Protein AF-A0A1F9BYI1-F1 (afdb_monomer)

Sequence (511 aa):
MEYEVFIAYAHEDIKAAQSVVAYLAAAGLHCWWDDRLVPGTPEWEAEIERAIRHTGVFIALISPHSVMSRHVKTEMTLAGNAGKAIIPVFLSEHVDLPNGWGYRLALHQHLYALPSLEAVMPKLAAAVDQVLDSHRHAAAYRDEKEVRQRANFSWQTRFAEDTAGLYVGESEGGFTSIEDGAYVMASKSHAYLGSMIHALPSLTEFILEARLTKLSGPNDQWFGFEFGDPWPQNYYQFFINGQRTVRIAKHWNREWVELARHEGVRQLNPGDALNLWKIVRKGSSFHLFINGLHAQSVTDGDIKVGTIGVALGPDLRVAYSELLLNGISLEATYKKALDHWENLEIKEARQILKYVLEIEPSNQGAANLLLETRADYREGILIVIGYEMMAQVNDGIPAARLREEIDKRGQPHELRWAAIVTDIGLLGDQRFLRCPVIAVGGPFGNKVTALFGDQLSRDPASTEEIVIQHDIGKGNRRVALWGTRAIETAKAVELFISSGLLDRFLEVVWK

Radius of gyration: 34.5 Å; Cα contacts (8 Å, |Δi|>4): 1086; chains: 1; bounding box: 87×51×93 Å

Secondary structure (DSSP, 8-state):
---SEEEE--GGGHHHHHHHHHHHHHTT--EE--SS--TT-HHHHHHHHHHHHH-SEEEEEE-TTTTT-HHHHHHHHHHHHTT-EEEEEESSS---PPTTHHHHHTTS--EE--S-HHHHHHHHHHHHHHHHHHHHTHHHHHHHHHHHHH-SEEEEE-SSS--TT---EE-SSEEEEEETTEEEEEEPTT--EEEE-TTSPPEEEEEEEEEEEEEES-SSSEEEEEEES-TTS-EEEEEEETTTEEEEEEEETTEEEEEEEE-S-TTS--TT--EEEEEEEETTEEEEEETTEEEEEEE--S--SBEEEEEE-TT-EEEEEEEEEEEEEHHHHHHHHHHHHHTT-HHHHHHHHHHHHHH-TT-HHHHHHHH-----TTT-EEEEE-SSHHHHHHHHHHHHHHHHHHHHHHTT-TT--EEEEEHHHHHTSGGGGGS-EEEES-TTT-HHHHHHGGGSPBPTT--SSEEEEE-GGGT--EEEEEESSHHHHHHHHHHHHHTSHHHHHHHHH--

Nearest PDB structures (foldseek):
  2eak-assembly3_C  TM=7.419E-01  e=2.157E-05  Homo sapiens
  3wv6-assembly2_B  TM=6.909E-01  e=1.919E-05  Homo sapiens
  2d6k-assembly1_B  TM=7.245E-01  e=3.647E-05  Mus musculus
  2d6o-assembly1_X  TM=6.494E-01  e=1.275E-05  Mus musculus
  2d6l-assembly1_X  TM=6.803E-01  e=3.061E-05  Mus musculus

Structure (mmCIF, N/CA/C/O backbone):
data_AF-A0A1F9BYI1-F1
#
_entry.id   AF-A0A1F9BYI1-F1
#
loop_
_atom_site.group_PDB
_atom_site.id
_atom_site.type_symbol
_atom_site.label_atom_id
_atom_site.label_alt_id
_atom_site.label_comp_id
_atom_site.label_asym_id
_atom_site.label_entity_id
_atom_site.label_seq_id
_atom_site.pdbx_PDB_ins_code
_atom_site.Cartn_x
_atom_site.Cartn_y
_atom_site.Cartn_z
_atom_site.occupancy
_atom_site.B_iso_or_equiv
_atom_site.auth_seq_id
_atom_site.auth_comp_id
_atom_site.auth_asym_id
_atom_site.auth_atom_id
_atom_site.pdbx_PDB_model_num
ATOM 1 N N . MET A 1 1 ? 9.456 -22.495 -25.738 1.00 55.03 1 MET A N 1
ATOM 2 C CA . MET A 1 1 ? 8.566 -21.994 -26.806 1.00 55.03 1 MET A CA 1
ATOM 3 C C . MET A 1 1 ? 9.425 -21.848 -28.046 1.00 55.03 1 MET A C 1
ATOM 5 O O . MET A 1 1 ? 10.557 -21.413 -27.896 1.00 55.03 1 MET A O 1
ATOM 9 N N . GLU A 1 2 ? 8.950 -22.281 -29.212 1.00 71.50 2 GLU A N 1
ATOM 10 C CA . GLU A 1 2 ? 9.687 -22.139 -30.483 1.00 71.50 2 GLU A CA 1
ATOM 11 C C . GLU A 1 2 ? 9.647 -20.687 -30.994 1.00 71.50 2 GLU A C 1
ATOM 13 O O . GLU A 1 2 ? 10.603 -20.207 -31.591 1.00 71.50 2 GLU A O 1
ATOM 18 N N . TYR A 1 3 ? 8.572 -19.968 -30.657 1.00 84.56 3 TYR A N 1
ATOM 19 C CA . TYR A 1 3 ? 8.355 -18.566 -30.991 1.00 84.56 3 TYR A CA 1
ATOM 20 C C . TYR A 1 3 ? 7.801 -17.809 -29.781 1.00 84.56 3 TYR A C 1
ATOM 22 O O . TYR A 1 3 ? 6.988 -18.340 -29.023 1.00 84.56 3 TYR A O 1
ATOM 30 N N . GLU A 1 4 ? 8.230 -16.565 -29.604 1.00 91.38 4 GLU A N 1
ATOM 31 C CA . GLU A 1 4 ? 7.791 -15.668 -28.530 1.00 91.38 4 GLU A CA 1
ATOM 32 C C . GLU A 1 4 ? 6.679 -14.723 -29.002 1.00 91.38 4 GLU A C 1
ATOM 34 O O . GLU A 1 4 ? 5.797 -14.362 -28.217 1.00 91.38 4 GLU A O 1
ATOM 39 N N . VAL A 1 5 ? 6.685 -14.369 -30.288 1.00 95.12 5 VAL A N 1
ATOM 40 C CA . VAL A 1 5 ? 5.804 -13.358 -30.884 1.00 95.12 5 VAL A CA 1
ATOM 41 C C . VAL A 1 5 ? 5.060 -13.952 -32.072 1.00 95.12 5 VAL A C 1
ATOM 43 O O . VAL A 1 5 ? 5.676 -14.586 -32.918 1.00 95.12 5 VAL A O 1
ATOM 46 N N . PHE A 1 6 ? 3.752 -13.733 -32.162 1.00 95.56 6 PHE A N 1
ATOM 47 C CA . PHE A 1 6 ? 2.949 -14.001 -33.358 1.00 95.56 6 PHE A CA 1
ATOM 48 C C . PHE A 1 6 ? 2.654 -12.679 -34.068 1.00 95.56 6 PHE A C 1
ATOM 50 O O . PHE A 1 6 ? 2.238 -11.731 -33.402 1.00 95.56 6 PHE A O 1
ATOM 57 N N . ILE A 1 7 ? 2.832 -12.604 -35.389 1.00 95.75 7 ILE A N 1
ATOM 58 C CA . ILE A 1 7 ? 2.526 -11.399 -36.176 1.00 95.75 7 ILE A CA 1
ATOM 59 C C . ILE A 1 7 ? 1.379 -11.693 -37.143 1.00 95.75 7 ILE A C 1
ATOM 61 O O . ILE A 1 7 ? 1.549 -12.422 -38.117 1.00 95.75 7 ILE A O 1
ATOM 65 N N . ALA A 1 8 ? 0.225 -11.080 -36.881 1.00 95.19 8 ALA A N 1
ATOM 66 C CA . ALA A 1 8 ? -0.946 -11.102 -37.748 1.00 95.19 8 ALA A CA 1
ATOM 67 C C . ALA A 1 8 ? -0.948 -9.884 -38.679 1.00 95.19 8 ALA A C 1
ATOM 69 O O . ALA A 1 8 ? -0.837 -8.739 -38.225 1.00 95.19 8 ALA A O 1
ATOM 70 N N . TYR A 1 9 ? -1.091 -10.124 -39.981 1.00 94.81 9 TYR A N 1
ATOM 71 C CA . TYR A 1 9 ? -1.038 -9.099 -41.024 1.00 94.81 9 TYR A CA 1
ATOM 72 C C . TYR A 1 9 ? -1.889 -9.510 -42.239 1.00 94.81 9 TYR A C 1
ATOM 74 O O . TYR A 1 9 ? -2.179 -10.691 -42.424 1.00 94.81 9 TYR A O 1
ATOM 82 N N . ALA A 1 10 ? -2.331 -8.551 -43.061 1.00 93.44 10 ALA A N 1
ATOM 83 C CA . ALA A 1 10 ? -2.902 -8.880 -44.372 1.00 93.44 10 ALA A CA 1
ATOM 84 C C . ALA A 1 10 ? -1.788 -9.134 -45.389 1.00 93.44 10 ALA A C 1
ATOM 86 O O . ALA A 1 10 ? -0.720 -8.541 -45.289 1.00 93.44 10 ALA A O 1
ATOM 87 N N . HIS A 1 11 ? -2.037 -9.971 -46.397 1.00 89.88 11 HIS A N 1
ATOM 88 C CA . HIS A 1 11 ? -1.028 -10.321 -47.403 1.00 89.88 11 HIS A CA 1
ATOM 89 C C . HIS A 1 11 ? -0.447 -9.082 -48.113 1.00 89.88 11 HIS A C 1
ATOM 91 O O . HIS A 1 11 ? 0.749 -9.017 -48.393 1.00 89.88 11 HIS A O 1
ATOM 97 N N . GLU A 1 12 ? -1.275 -8.063 -48.332 1.00 93.56 12 GLU A N 1
ATOM 98 C CA . GLU A 1 12 ? -0.899 -6.766 -48.898 1.00 93.56 12 GLU A CA 1
ATOM 99 C C . GLU A 1 12 ? 0.128 -6.005 -48.036 1.00 93.56 12 GLU A C 1
ATOM 101 O O . GLU A 1 12 ? 0.927 -5.232 -48.567 1.00 93.56 12 GLU A O 1
ATOM 106 N N . ASP A 1 13 ? 0.176 -6.277 -46.728 1.00 94.12 13 ASP A N 1
ATOM 107 C CA . ASP A 1 13 ? 1.073 -5.647 -45.754 1.00 94.12 13 ASP A CA 1
ATOM 108 C C . ASP A 1 13 ? 2.364 -6.455 -45.506 1.00 94.12 13 ASP A C 1
ATOM 110 O O . ASP A 1 13 ? 3.110 -6.167 -44.565 1.00 94.12 13 ASP A O 1
ATOM 114 N N . ILE A 1 14 ? 2.674 -7.459 -46.340 1.00 92.88 14 ILE A N 1
ATOM 115 C CA . ILE A 1 14 ? 3.811 -8.378 -46.128 1.00 92.88 14 ILE A CA 1
ATOM 116 C C . ILE A 1 14 ? 5.154 -7.666 -45.935 1.00 92.88 14 ILE A C 1
ATOM 118 O O . ILE A 1 14 ? 5.972 -8.102 -45.130 1.00 92.88 14 ILE A O 1
ATOM 122 N N . LYS A 1 15 ? 5.379 -6.534 -46.613 1.00 93.88 15 LYS A N 1
ATOM 123 C CA . LYS A 1 15 ? 6.609 -5.743 -46.449 1.00 93.88 15 LYS A CA 1
ATOM 124 C C . LYS A 1 15 ? 6.721 -5.143 -45.047 1.00 93.88 15 LYS A C 1
ATOM 126 O O . LYS A 1 15 ? 7.805 -5.134 -44.477 1.00 93.88 15 LYS A O 1
ATOM 131 N N . ALA A 1 16 ? 5.611 -4.665 -44.484 1.00 94.62 16 ALA A N 1
ATOM 132 C CA . ALA A 1 16 ? 5.587 -4.144 -43.121 1.00 94.62 16 ALA A CA 1
ATOM 133 C C . ALA A 1 16 ? 5.839 -5.272 -42.109 1.00 94.62 16 ALA A C 1
ATOM 135 O O . ALA A 1 16 ? 6.664 -5.113 -41.210 1.00 94.62 16 ALA A O 1
ATOM 136 N N . ALA A 1 17 ? 5.200 -6.431 -42.302 1.00 95.19 17 ALA A N 1
ATOM 137 C CA . ALA A 1 17 ? 5.426 -7.613 -41.471 1.00 95.19 17 ALA A CA 1
ATOM 138 C C . ALA A 1 17 ? 6.890 -8.080 -41.515 1.00 95.19 17 ALA A C 1
ATOM 140 O O . ALA A 1 17 ? 7.498 -8.268 -40.463 1.00 95.19 17 ALA A O 1
ATOM 141 N N . GLN A 1 18 ? 7.487 -8.165 -42.709 1.00 94.88 18 GLN A N 1
ATOM 142 C CA . GLN A 1 18 ? 8.907 -8.479 -42.906 1.00 94.88 18 GLN A CA 1
ATOM 143 C C . GLN A 1 18 ? 9.824 -7.535 -42.129 1.00 94.88 18 GLN A C 1
ATOM 145 O O . GLN A 1 18 ? 10.735 -7.991 -41.437 1.00 94.88 18 GLN A O 1
ATOM 150 N N . SER A 1 19 ? 9.571 -6.227 -42.210 1.00 95.44 19 SER A N 1
ATOM 151 C CA . SER A 1 19 ? 10.354 -5.222 -41.493 1.00 95.44 19 SER A CA 1
ATOM 152 C C . SER A 1 19 ? 10.242 -5.377 -39.971 1.00 95.44 19 SER A C 1
ATOM 154 O O . SER A 1 19 ? 11.253 -5.287 -39.275 1.00 95.44 19 SER A O 1
ATOM 156 N N . VAL A 1 20 ? 9.044 -5.660 -39.444 1.00 96.19 20 VAL A N 1
ATOM 157 C CA . VAL A 1 20 ? 8.840 -5.918 -38.005 1.00 96.19 20 VAL A CA 1
ATOM 158 C C . VAL A 1 20 ?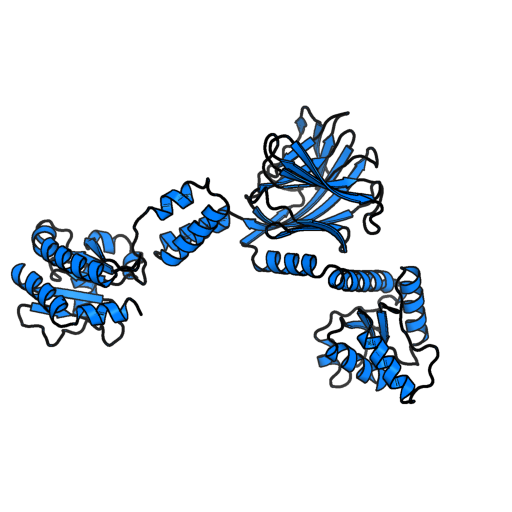 9.567 -7.188 -37.565 1.00 96.19 20 VAL A C 1
ATOM 160 O O . VAL A 1 20 ? 10.295 -7.151 -36.574 1.00 96.19 20 VAL A O 1
ATOM 163 N N . VAL A 1 21 ? 9.424 -8.289 -38.309 1.00 95.19 21 VAL A N 1
ATOM 164 C CA . VAL A 1 21 ? 10.111 -9.561 -38.024 1.00 95.19 21 VAL A CA 1
ATOM 165 C C . VAL A 1 21 ? 11.620 -9.362 -37.992 1.00 95.19 21 VAL A C 1
ATOM 167 O O . VAL A 1 21 ? 12.270 -9.786 -37.041 1.00 95.19 21 VAL A O 1
ATOM 170 N N . ALA A 1 22 ? 12.179 -8.702 -39.010 1.00 95.19 22 ALA A N 1
ATOM 171 C CA . ALA A 1 22 ? 13.614 -8.466 -39.106 1.00 95.19 22 ALA A CA 1
ATOM 172 C C . ALA A 1 22 ? 14.134 -7.649 -37.915 1.00 95.19 22 ALA A C 1
ATOM 174 O O . ALA A 1 22 ? 15.174 -7.985 -37.348 1.00 95.19 22 ALA A O 1
ATOM 175 N N . TYR A 1 23 ? 13.395 -6.614 -37.503 1.00 96.38 23 TYR A N 1
ATOM 176 C CA . TYR A 1 23 ? 13.767 -5.788 -36.358 1.00 96.38 23 TYR A CA 1
ATOM 177 C C . TYR A 1 23 ? 13.714 -6.564 -35.036 1.00 96.38 23 TYR A C 1
ATOM 179 O O . TYR A 1 23 ? 14.676 -6.544 -34.270 1.00 96.38 23 TYR A O 1
ATOM 187 N N . LEU A 1 24 ? 12.616 -7.279 -34.771 1.00 94.75 24 LEU A N 1
ATOM 188 C CA . LEU A 1 24 ? 12.458 -8.061 -33.542 1.00 94.75 24 LEU A CA 1
ATOM 189 C C . LEU A 1 24 ? 13.472 -9.216 -33.475 1.00 94.75 24 LEU A C 1
ATOM 191 O O . LEU A 1 24 ? 14.070 -9.442 -32.426 1.00 94.75 24 LEU A O 1
ATOM 195 N N . ALA A 1 25 ? 13.754 -9.882 -34.598 1.00 93.12 25 ALA A N 1
ATOM 196 C CA . ALA A 1 25 ? 14.796 -10.905 -34.673 1.00 93.12 25 ALA A CA 1
ATOM 197 C C . ALA A 1 25 ? 16.195 -10.330 -34.395 1.00 93.12 25 ALA A C 1
ATOM 199 O O . ALA A 1 25 ? 16.982 -10.954 -33.684 1.00 93.12 25 ALA A O 1
ATOM 200 N N . ALA A 1 26 ? 16.497 -9.123 -34.890 1.00 93.25 26 ALA A N 1
ATOM 201 C CA . ALA A 1 26 ? 17.743 -8.422 -34.571 1.00 93.25 26 ALA A CA 1
ATOM 202 C C . ALA A 1 26 ? 17.841 -8.029 -33.083 1.00 9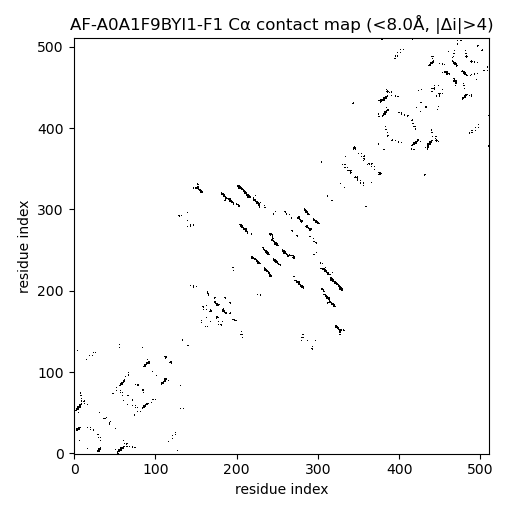3.25 26 ALA A C 1
ATOM 204 O O . ALA A 1 26 ? 18.945 -7.959 -32.544 1.00 93.25 26 ALA A O 1
ATOM 205 N N . ALA A 1 27 ? 16.703 -7.834 -32.409 1.00 89.25 27 ALA A N 1
ATOM 206 C CA . ALA A 1 27 ? 16.617 -7.661 -30.958 1.00 89.25 27 ALA A CA 1
ATOM 207 C C . ALA A 1 27 ? 16.684 -8.992 -30.172 1.00 89.25 27 ALA A C 1
ATOM 209 O O . ALA A 1 27 ? 16.702 -8.980 -28.944 1.00 89.25 27 ALA A O 1
ATOM 210 N N . GLY A 1 28 ? 16.769 -10.138 -30.860 1.00 90.50 28 GLY A N 1
ATOM 211 C CA . GLY A 1 28 ? 16.870 -11.468 -30.255 1.00 90.50 28 GLY A CA 1
ATOM 212 C C . GLY A 1 28 ? 15.531 -12.152 -29.964 1.00 90.50 28 GLY A C 1
ATOM 213 O O . GLY A 1 28 ? 15.527 -13.153 -29.253 1.00 90.50 28 GLY A O 1
ATOM 214 N N . LEU A 1 29 ? 14.420 -11.637 -30.502 1.00 91.31 29 LEU A N 1
ATOM 215 C CA . LEU A 1 29 ? 13.076 -12.190 -30.319 1.00 91.31 29 LEU A CA 1
ATOM 216 C C . LEU A 1 29 ? 12.693 -13.136 -31.460 1.00 91.31 29 LEU A C 1
ATOM 218 O O . LEU A 1 29 ? 12.825 -12.809 -32.643 1.00 91.31 29 LEU A O 1
ATOM 222 N N . HIS A 1 30 ? 12.133 -14.292 -31.113 1.00 91.44 30 HIS A N 1
ATOM 223 C CA . HIS A 1 30 ? 11.699 -15.279 -32.104 1.00 91.44 30 HIS A CA 1
ATOM 224 C C . HIS A 1 30 ? 10.257 -15.018 -32.561 1.00 91.44 30 HIS A C 1
ATOM 226 O O . HIS A 1 30 ? 9.308 -15.182 -31.790 1.00 91.44 30 HIS A O 1
ATOM 232 N N . CYS A 1 31 ? 10.080 -14.637 -33.829 1.00 92.56 31 CYS A N 1
ATOM 233 C CA . CYS A 1 31 ? 8.775 -14.294 -34.400 1.00 92.56 31 CYS A CA 1
ATOM 234 C C . CYS A 1 31 ? 8.213 -15.417 -35.278 1.00 92.56 31 CYS A C 1
ATOM 236 O O . CYS A 1 31 ? 8.891 -15.905 -36.181 1.00 92.56 31 CYS A O 1
ATOM 238 N N . TRP A 1 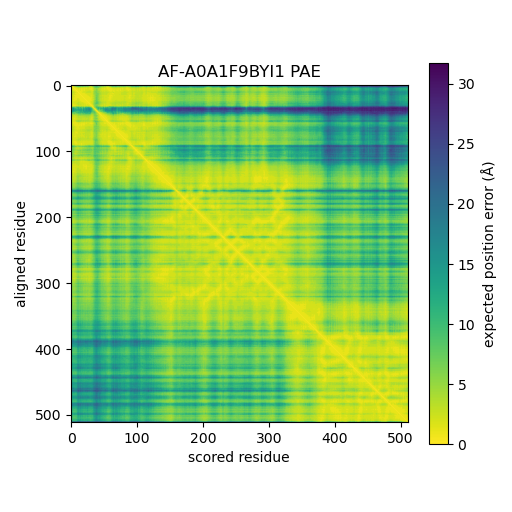32 ? 6.956 -15.776 -35.038 1.00 91.38 32 TRP A N 1
ATOM 239 C CA . TRP A 1 32 ? 6.131 -16.571 -35.934 1.00 91.38 32 TRP A CA 1
ATOM 240 C C . TRP A 1 32 ? 5.358 -15.636 -36.866 1.00 91.38 32 TRP A C 1
ATOM 242 O O . TRP A 1 32 ? 4.707 -14.689 -36.414 1.00 91.38 32 TRP A O 1
ATOM 252 N N . TRP A 1 33 ? 5.427 -15.917 -38.162 1.00 87.31 33 TRP A N 1
ATOM 253 C CA . TRP A 1 33 ? 4.674 -15.242 -39.214 1.00 87.31 33 TRP A CA 1
ATOM 254 C C . TRP A 1 33 ? 4.568 -16.188 -40.416 1.00 87.31 33 TRP A C 1
ATOM 256 O O . TRP A 1 33 ? 5.461 -17.007 -40.641 1.00 87.31 33 TRP A O 1
ATOM 266 N N . ASP A 1 34 ? 3.471 -16.106 -41.164 1.00 73.94 34 ASP A N 1
ATOM 267 C CA . ASP A 1 34 ? 3.210 -17.023 -42.275 1.00 73.94 34 ASP A CA 1
ATOM 268 C C . ASP A 1 34 ? 3.959 -16.584 -43.546 1.00 73.94 34 ASP A C 1
ATOM 270 O O . ASP A 1 34 ? 3.434 -15.807 -44.344 1.00 73.94 34 ASP A O 1
ATOM 274 N N . ASP A 1 35 ? 5.216 -17.021 -43.701 1.00 64.06 35 ASP A N 1
ATOM 275 C CA . ASP A 1 35 ? 6.037 -16.780 -44.903 1.00 64.06 35 ASP A CA 1
ATOM 276 C C . ASP A 1 35 ? 6.044 -17.963 -45.892 1.00 64.06 35 ASP A C 1
ATOM 278 O O . ASP A 1 35 ? 6.596 -17.838 -46.989 1.00 64.06 35 ASP A O 1
ATOM 282 N N . ARG A 1 36 ? 5.467 -19.117 -45.519 1.00 54.06 36 ARG A N 1
ATOM 283 C CA . ARG A 1 36 ? 5.738 -20.410 -46.183 1.00 54.06 36 ARG A CA 1
ATOM 284 C C . ARG A 1 36 ? 4.565 -21.379 -46.299 1.00 54.06 36 ARG A C 1
ATOM 286 O O . ARG A 1 36 ? 4.760 -22.432 -46.911 1.00 54.06 36 ARG A O 1
ATOM 293 N N . LEU A 1 37 ? 3.384 -21.096 -45.750 1.00 58.84 37 LEU A N 1
ATOM 294 C CA . LEU A 1 37 ? 2.276 -22.049 -45.813 1.00 58.84 37 LEU A CA 1
ATOM 295 C C . LEU A 1 37 ? 1.282 -21.712 -46.934 1.00 58.84 37 LEU A C 1
ATOM 297 O O . LEU A 1 37 ? 1.125 -20.564 -47.339 1.00 58.84 37 LEU A O 1
ATOM 301 N N . VAL A 1 38 ? 0.618 -22.744 -47.467 1.00 57.22 38 VAL A N 1
ATOM 302 C CA . VAL A 1 38 ? -0.445 -22.586 -48.470 1.00 57.22 38 VAL A CA 1
ATOM 303 C C . VAL A 1 38 ? -1.761 -22.301 -47.733 1.00 57.22 38 VAL A C 1
ATOM 305 O O . VAL A 1 38 ? -2.239 -23.190 -47.017 1.00 57.22 38 VAL A O 1
ATOM 308 N N . PRO A 1 39 ? -2.368 -21.111 -47.902 1.00 61.41 39 PRO A N 1
ATOM 309 C CA . PRO A 1 39 ? -3.580 -20.743 -47.176 1.00 61.41 39 PRO A CA 1
ATOM 310 C C . PRO A 1 39 ? -4.747 -21.705 -47.443 1.00 61.41 39 PRO A C 1
ATOM 312 O O . PRO A 1 39 ? -4.978 -22.111 -48.583 1.00 61.41 39 PRO A O 1
ATOM 315 N N . GLY A 1 40 ? -5.523 -22.021 -46.400 1.00 60.56 40 GLY A N 1
ATOM 316 C CA . GLY A 1 40 ? -6.809 -22.725 -46.524 1.00 60.56 40 GLY A CA 1
ATOM 317 C C . GLY A 1 40 ? -6.773 -24.256 -46.433 1.00 60.56 40 GLY A C 1
ATOM 318 O O . GLY A 1 40 ? -7.776 -24.895 -46.751 1.00 60.56 40 GLY A O 1
ATOM 319 N N . THR A 1 41 ? -5.660 -24.856 -46.000 1.00 67.69 41 THR A N 1
ATOM 320 C CA . THR A 1 41 ? -5.600 -26.292 -45.660 1.00 67.69 41 THR A CA 1
ATOM 321 C C . THR A 1 41 ? -5.908 -26.526 -44.168 1.00 67.69 41 THR A C 1
ATOM 323 O O . THR A 1 41 ? -5.584 -25.669 -43.345 1.00 67.69 41 THR A O 1
ATOM 326 N N . PRO A 1 42 ? -6.517 -27.659 -43.768 1.00 68.00 42 PRO A N 1
ATOM 327 C CA . PRO A 1 42 ? -6.741 -27.976 -42.351 1.00 68.00 42 PRO A CA 1
ATOM 328 C C . PRO A 1 42 ? -5.452 -27.990 -41.517 1.00 68.00 42 PRO A C 1
ATOM 330 O O . PRO A 1 42 ? -5.445 -27.577 -40.358 1.00 68.00 42 PRO A O 1
ATOM 333 N N . GLU A 1 43 ? -4.346 -28.431 -42.117 1.00 69.06 43 GLU A N 1
ATOM 334 C CA . GLU A 1 43 ? -3.021 -28.446 -41.500 1.00 69.06 43 GLU A CA 1
ATOM 335 C C . GLU A 1 43 ? -2.500 -27.024 -41.238 1.00 69.06 43 GLU A C 1
ATOM 337 O O . GLU A 1 43 ? -1.866 -26.778 -40.214 1.00 69.06 43 GLU A O 1
ATOM 342 N N . TRP A 1 44 ? -2.819 -26.075 -42.123 1.00 73.56 44 TRP A N 1
ATOM 343 C CA . TRP A 1 44 ? -2.497 -24.657 -41.963 1.00 73.56 44 TRP A CA 1
ATOM 344 C C . TRP A 1 44 ? -3.277 -24.003 -40.818 1.00 73.56 44 TRP A C 1
ATOM 346 O O . TRP A 1 44 ? -2.688 -23.314 -39.985 1.00 73.56 44 TRP A O 1
ATOM 356 N N . GLU A 1 45 ? -4.587 -24.255 -40.727 1.00 76.38 45 GLU A N 1
ATOM 357 C CA . GLU A 1 45 ? -5.422 -23.714 -39.645 1.00 76.38 45 GLU A CA 1
ATOM 358 C C . GLU A 1 45 ? -4.987 -24.247 -38.271 1.00 76.38 45 GLU A C 1
ATOM 360 O O . GLU A 1 45 ? -4.871 -23.479 -37.310 1.00 76.38 45 GLU A O 1
ATOM 365 N N . ALA A 1 46 ? -4.685 -25.547 -38.187 1.00 82.31 46 ALA A N 1
ATOM 366 C CA . ALA A 1 46 ? -4.195 -26.176 -36.964 1.00 82.31 46 ALA A CA 1
ATOM 367 C C . ALA A 1 46 ? -2.829 -25.618 -36.530 1.00 82.31 46 ALA A C 1
ATOM 369 O O . ALA A 1 46 ? -2.594 -25.413 -35.336 1.00 82.31 46 ALA A O 1
ATOM 370 N N . GLU A 1 47 ? -1.937 -25.340 -37.485 1.00 83.81 47 GLU A N 1
ATOM 371 C CA . GLU A 1 47 ? -0.615 -24.779 -37.205 1.00 83.81 47 GLU A CA 1
ATOM 372 C C . GLU A 1 47 ? -0.691 -23.324 -36.723 1.00 83.81 47 GLU A C 1
ATOM 374 O O . GLU A 1 47 ? -0.011 -22.972 -35.758 1.00 83.81 47 GLU A O 1
ATOM 379 N N . ILE A 1 48 ? -1.566 -22.496 -37.305 1.00 85.81 48 ILE A N 1
ATOM 380 C CA . ILE A 1 48 ? -1.823 -21.130 -36.819 1.00 85.81 48 ILE A CA 1
ATOM 381 C C . ILE A 1 48 ? -2.372 -21.156 -35.397 1.00 85.81 48 ILE A C 1
ATOM 383 O O . ILE A 1 48 ? -1.878 -20.437 -34.525 1.00 85.81 48 ILE A O 1
ATOM 387 N N . GLU A 1 49 ? -3.380 -21.991 -35.133 1.00 88.00 49 GLU A N 1
ATOM 388 C CA . GLU A 1 49 ? -3.946 -22.100 -33.790 1.00 88.00 49 GLU A CA 1
ATOM 389 C C . GLU A 1 49 ? -2.875 -22.548 -32.785 1.00 88.00 49 GLU A C 1
ATOM 391 O O . GLU A 1 49 ? -2.755 -21.967 -31.697 1.00 88.00 49 GLU A O 1
ATOM 396 N N . ARG A 1 50 ? -2.053 -23.538 -33.158 1.00 87.75 50 ARG A N 1
ATOM 397 C CA . ARG A 1 50 ? -0.911 -23.982 -32.354 1.00 87.75 50 ARG A CA 1
ATOM 398 C C . ARG A 1 50 ? 0.049 -22.822 -32.100 1.00 87.75 50 ARG A C 1
ATOM 400 O O . ARG A 1 50 ? 0.388 -22.589 -30.940 1.00 87.75 50 ARG A O 1
ATOM 407 N N . ALA A 1 51 ? 0.455 -22.084 -33.128 1.00 89.31 51 ALA A N 1
ATOM 408 C CA . ALA A 1 51 ? 1.385 -20.968 -33.007 1.00 89.31 51 ALA A CA 1
ATOM 409 C C . ALA A 1 51 ? 0.850 -19.881 -32.065 1.00 89.31 51 ALA A C 1
ATOM 411 O O . ALA A 1 51 ? 1.522 -19.539 -31.092 1.00 89.31 51 ALA A O 1
ATOM 412 N N . ILE A 1 52 ? -0.394 -19.425 -32.259 1.00 91.44 52 ILE A N 1
ATOM 413 C CA . ILE A 1 52 ? -1.043 -18.431 -31.386 1.00 91.44 52 ILE A CA 1
ATOM 414 C C . ILE A 1 52 ? -1.057 -18.911 -29.933 1.00 91.44 52 ILE A C 1
ATOM 416 O O . ILE A 1 52 ? -0.754 -18.149 -29.014 1.00 91.44 52 ILE A O 1
ATOM 420 N N . ARG A 1 53 ? -1.394 -20.184 -29.691 1.00 90.06 53 ARG A N 1
ATOM 421 C CA . ARG A 1 53 ? -1.445 -20.744 -28.331 1.00 90.06 53 ARG A CA 1
ATOM 422 C C . ARG A 1 53 ? -0.069 -20.834 -27.668 1.00 90.06 53 ARG A C 1
ATOM 424 O O . ARG A 1 53 ? -0.017 -20.741 -26.441 1.00 90.06 53 ARG A O 1
ATOM 431 N N . HIS A 1 54 ? 1.017 -20.960 -28.428 1.00 88.19 54 HIS A N 1
ATOM 432 C CA . HIS A 1 54 ? 2.368 -21.163 -27.891 1.00 88.19 54 HIS A CA 1
ATOM 433 C C . HIS A 1 54 ? 3.255 -19.909 -27.879 1.00 88.19 54 HIS A C 1
ATOM 435 O O . HIS A 1 54 ? 4.323 -19.962 -27.270 1.00 88.19 54 HIS A O 1
ATOM 441 N N . THR A 1 55 ? 2.825 -18.791 -28.471 1.00 91.94 55 THR A N 1
ATOM 442 C CA . THR A 1 55 ? 3.510 -17.492 -28.351 1.00 91.94 55 THR A CA 1
ATOM 443 C C . THR A 1 55 ? 3.093 -16.738 -27.086 1.00 91.94 55 THR A C 1
ATOM 445 O O . THR A 1 55 ? 2.031 -16.987 -26.502 1.00 91.94 55 THR A O 1
ATOM 448 N N . GLY A 1 56 ? 3.946 -15.819 -26.630 1.00 89.12 56 GLY A N 1
ATOM 449 C CA . GLY A 1 56 ? 3.673 -14.941 -25.491 1.00 89.12 56 GLY A CA 1
ATOM 450 C C . GLY A 1 56 ? 2.948 -13.653 -25.887 1.00 89.12 56 GLY A C 1
ATOM 451 O O . GLY A 1 56 ? 2.109 -13.175 -25.126 1.00 89.12 56 GLY A O 1
ATOM 452 N N . VAL A 1 57 ? 3.235 -13.123 -27.079 1.00 95.19 57 VAL A N 1
ATOM 453 C CA . VAL A 1 57 ? 2.694 -11.847 -27.577 1.00 95.19 57 VAL A CA 1
ATOM 454 C C . VAL A 1 57 ? 2.052 -12.033 -28.946 1.00 95.19 57 VAL A C 1
ATOM 456 O O . VAL A 1 57 ? 2.585 -12.751 -29.791 1.00 95.19 57 VAL A O 1
ATOM 459 N N . PHE A 1 58 ? 0.927 -11.361 -29.177 1.00 95.88 58 PHE A N 1
ATOM 460 C CA . PHE A 1 58 ? 0.252 -11.299 -30.470 1.00 95.88 58 PHE A CA 1
ATOM 461 C C . PHE A 1 58 ? 0.283 -9.860 -30.997 1.00 95.88 58 PHE A C 1
ATOM 463 O O . PHE A 1 58 ? -0.366 -8.972 -30.447 1.00 95.88 58 PHE A O 1
ATOM 470 N N . ILE A 1 59 ? 1.037 -9.612 -32.061 1.00 96.94 59 ILE A N 1
ATOM 471 C CA . ILE A 1 59 ? 1.085 -8.319 -32.745 1.00 96.94 59 ILE A CA 1
ATOM 472 C C . ILE A 1 59 ? 0.080 -8.351 -33.891 1.00 96.94 59 ILE A C 1
ATOM 474 O O . ILE A 1 59 ? 0.147 -9.229 -34.747 1.00 96.94 59 ILE A O 1
ATOM 478 N N . ALA A 1 60 ? -0.827 -7.377 -33.929 1.00 96.12 60 ALA A N 1
ATOM 479 C CA . ALA A 1 60 ? -1.765 -7.204 -35.034 1.00 96.12 60 ALA A CA 1
ATOM 480 C C . ALA A 1 60 ? -1.391 -5.951 -35.829 1.00 96.12 60 ALA A C 1
ATOM 482 O O . ALA A 1 60 ? -1.516 -4.842 -35.308 1.00 96.12 60 ALA A O 1
ATOM 483 N N . LEU A 1 61 ? -0.955 -6.104 -37.080 1.00 96.62 61 LEU A N 1
ATOM 484 C CA . LEU A 1 61 ? -0.742 -4.965 -37.972 1.00 96.62 61 LEU A CA 1
ATOM 485 C C . LEU A 1 61 ? -2.100 -4.490 -38.505 1.00 96.62 61 LEU A C 1
ATOM 487 O O . LEU A 1 61 ? -2.784 -5.205 -39.240 1.00 96.62 61 LEU A O 1
ATOM 491 N N . ILE A 1 62 ? -2.519 -3.295 -38.092 1.00 96.56 62 ILE A N 1
ATOM 492 C CA . ILE A 1 62 ? -3.820 -2.713 -38.423 1.00 96.56 62 ILE A CA 1
ATOM 493 C C . ILE A 1 62 ? -3.672 -1.780 -39.628 1.00 96.56 62 ILE A C 1
ATOM 495 O O . ILE A 1 62 ? -2.960 -0.779 -39.569 1.00 96.56 62 ILE A O 1
ATOM 499 N N . SER A 1 63 ? -4.353 -2.112 -40.722 1.00 95.88 63 SER A N 1
ATOM 500 C CA . SER A 1 63 ? -4.351 -1.393 -41.999 1.00 95.88 63 SER A CA 1
ATOM 501 C C . SER A 1 63 ? -5.740 -1.485 -42.651 1.00 95.88 63 SER A C 1
ATOM 503 O O . SER A 1 63 ? -6.551 -2.323 -42.238 1.00 95.88 63 SER A O 1
ATOM 505 N N . PRO A 1 64 ? -6.036 -0.699 -43.705 1.00 95.06 64 PRO A N 1
ATOM 506 C CA . PRO A 1 64 ? -7.270 -0.864 -44.479 1.00 95.06 64 PRO A CA 1
ATOM 507 C C . PRO A 1 64 ? -7.462 -2.286 -45.042 1.00 95.06 64 PRO A C 1
ATOM 509 O O . PRO A 1 64 ? -8.595 -2.748 -45.178 1.00 95.06 64 PRO A O 1
ATOM 512 N N . HIS A 1 65 ? -6.372 -3.006 -45.329 1.00 94.38 65 HIS A N 1
ATOM 513 C CA . HIS A 1 65 ? -6.413 -4.386 -45.820 1.00 94.38 65 HIS A CA 1
ATOM 514 C C . HIS A 1 65 ? -6.667 -5.385 -44.685 1.00 94.38 65 HIS A C 1
ATOM 516 O O . HIS A 1 65 ? -7.512 -6.278 -44.809 1.00 94.38 65 HIS A O 1
ATOM 522 N N . SER A 1 66 ? -5.998 -5.219 -43.540 1.00 94.19 66 SER A N 1
ATOM 523 C CA . SER A 1 66 ? -6.106 -6.166 -42.427 1.00 94.19 66 SER A CA 1
ATOM 524 C C . SER A 1 66 ? -7.458 -6.121 -41.723 1.00 94.19 66 SER A C 1
ATOM 526 O O . SER A 1 66 ? -7.968 -7.173 -41.332 1.00 94.19 66 SER A O 1
ATOM 528 N N . VAL A 1 67 ? -8.119 -4.959 -41.671 1.00 94.12 67 VAL A N 1
ATOM 529 C CA . VAL A 1 67 ? -9.476 -4.857 -41.106 1.00 94.12 67 VAL A CA 1
ATOM 530 C C . VAL A 1 67 ? -10.550 -5.537 -41.964 1.00 94.12 67 VAL A C 1
ATOM 532 O O . VAL A 1 67 ? -11.605 -5.928 -41.448 1.00 94.12 67 VAL A O 1
ATOM 535 N N . MET A 1 68 ? -10.271 -5.729 -43.256 1.00 92.94 68 MET A N 1
ATOM 536 C CA . MET A 1 68 ? -11.121 -6.468 -44.195 1.00 92.94 68 MET A CA 1
ATOM 537 C C . MET A 1 68 ? -10.763 -7.962 -44.276 1.00 92.94 68 MET A C 1
ATOM 539 O O . MET A 1 68 ? -11.572 -8.762 -44.753 1.00 92.94 68 MET A O 1
ATOM 543 N N . SER A 1 69 ? -9.594 -8.366 -43.768 1.00 91.00 69 SER A N 1
ATOM 544 C CA . SER A 1 69 ? -9.134 -9.755 -43.786 1.00 91.00 69 SER A CA 1
ATOM 545 C C . SER A 1 69 ? -9.891 -10.627 -42.780 1.00 91.00 69 SER A C 1
ATOM 547 O O . SER A 1 69 ? -9.883 -10.393 -41.566 1.00 91.00 69 SER A O 1
ATOM 549 N N . ARG A 1 70 ? -10.516 -11.705 -43.277 1.00 88.56 70 ARG A N 1
ATOM 550 C CA . ARG A 1 70 ? -11.159 -12.713 -42.417 1.00 88.56 70 ARG A CA 1
ATOM 551 C C . ARG A 1 70 ? -10.131 -13.426 -41.535 1.00 88.56 70 ARG A C 1
ATOM 553 O O . ARG A 1 70 ? -10.449 -13.713 -40.386 1.00 88.56 70 ARG A O 1
ATOM 560 N N . HIS A 1 71 ? -8.928 -13.678 -42.048 1.00 88.19 71 HIS A N 1
ATOM 561 C CA . HIS A 1 71 ? -7.880 -14.397 -41.324 1.00 88.19 71 HIS A CA 1
ATOM 562 C C . HIS A 1 71 ? -7.384 -13.600 -40.119 1.00 88.19 71 HIS A C 1
ATOM 564 O O . HIS A 1 71 ? -7.522 -14.081 -38.999 1.00 88.19 71 HIS A O 1
ATOM 570 N N . VAL A 1 72 ? -6.988 -12.336 -40.314 1.00 91.38 72 VAL A N 1
ATOM 571 C CA . VAL A 1 72 ? -6.546 -11.455 -39.213 1.00 91.38 72 VAL A CA 1
ATOM 572 C C . VAL A 1 72 ? -7.636 -11.329 -38.142 1.00 91.38 72 VAL A C 1
ATOM 574 O O . VAL A 1 72 ? -7.364 -11.405 -36.943 1.00 91.38 72 VAL A O 1
ATOM 577 N N . LYS A 1 73 ? -8.905 -11.205 -38.555 1.00 91.06 73 LYS A N 1
ATOM 578 C CA . LYS A 1 73 ? -10.042 -11.152 -37.624 1.00 91.06 73 LYS A CA 1
ATOM 579 C C . LYS A 1 73 ? -10.212 -12.449 -36.820 1.00 91.06 73 LYS A C 1
ATOM 581 O O . LYS A 1 73 ? -10.521 -12.391 -35.624 1.00 91.06 73 LYS A O 1
ATOM 586 N N . THR A 1 74 ? -10.050 -13.609 -37.455 1.00 90.56 74 THR A N 1
ATOM 587 C CA . THR A 1 74 ? -10.121 -14.920 -36.792 1.00 90.56 74 THR A CA 1
ATOM 588 C C . THR A 1 74 ? -8.949 -15.111 -35.834 1.00 90.56 74 THR A C 1
ATOM 590 O O . THR A 1 74 ? -9.179 -15.413 -34.666 1.00 90.56 74 THR A O 1
ATOM 593 N N . GLU A 1 75 ? -7.721 -14.849 -36.273 1.00 93.25 75 GLU A N 1
ATOM 594 C CA . GLU A 1 75 ? -6.502 -14.961 -35.464 1.00 93.25 75 GLU A CA 1
ATOM 595 C C . GLU A 1 75 ? -6.557 -14.068 -34.224 1.00 93.25 75 GLU A C 1
ATOM 597 O O . GLU A 1 75 ? -6.324 -14.537 -33.114 1.00 93.25 75 GLU A O 1
ATOM 602 N N . MET A 1 76 ? -6.974 -12.808 -34.377 1.00 92.06 76 MET A N 1
ATOM 603 C CA . MET A 1 76 ? -7.143 -11.892 -33.245 1.00 92.06 76 MET A CA 1
ATOM 604 C C . MET A 1 76 ? -8.222 -12.388 -32.266 1.00 92.06 76 MET A C 1
ATOM 606 O O . MET A 1 76 ? -8.092 -12.224 -31.054 1.00 92.06 76 MET A O 1
ATOM 610 N N . THR A 1 77 ? -9.282 -13.034 -32.771 1.00 91.25 77 THR A N 1
ATOM 611 C CA . THR A 1 77 ? -10.298 -13.675 -31.917 1.00 91.25 77 THR A CA 1
ATOM 612 C C . THR A 1 77 ? -9.708 -14.855 -31.147 1.00 91.25 77 THR A C 1
ATOM 614 O O . THR A 1 77 ? -9.939 -14.972 -29.945 1.00 91.25 77 THR A O 1
ATOM 617 N N . LEU A 1 78 ? -8.934 -15.715 -31.814 1.00 92.56 78 LEU A N 1
ATOM 618 C CA . LEU A 1 78 ? -8.261 -16.853 -31.187 1.00 92.56 78 LEU A CA 1
ATOM 619 C C . LEU A 1 78 ? -7.254 -16.393 -30.128 1.00 92.56 78 LEU A C 1
ATOM 621 O O . LEU A 1 78 ? -7.245 -16.937 -29.026 1.00 92.56 78 LEU A O 1
ATOM 625 N N . ALA A 1 79 ? -6.470 -15.356 -30.422 1.00 93.19 79 ALA A N 1
ATOM 626 C CA . ALA A 1 79 ? -5.523 -14.754 -29.491 1.00 93.19 79 ALA A CA 1
ATOM 627 C C . ALA A 1 79 ? -6.227 -14.197 -28.246 1.00 93.19 79 ALA A C 1
ATOM 629 O O . ALA A 1 79 ? -5.816 -14.497 -27.124 1.00 93.19 79 ALA A O 1
ATOM 630 N N . GLY A 1 80 ? -7.331 -13.464 -28.432 1.00 90.88 80 GLY A N 1
ATOM 631 C CA . GLY A 1 80 ? -8.147 -12.958 -27.327 1.00 90.88 80 GLY A CA 1
ATOM 632 C C . GLY A 1 80 ? -8.728 -14.085 -26.468 1.00 90.88 80 GLY A C 1
ATOM 633 O O . GLY A 1 80 ? -8.593 -14.061 -25.247 1.00 90.88 80 GLY A O 1
ATOM 634 N N . ASN A 1 81 ? -9.292 -15.121 -27.097 1.00 91.44 81 ASN A N 1
ATOM 635 C CA . ASN A 1 81 ? -9.826 -16.298 -26.400 1.00 91.44 81 ASN A CA 1
ATOM 636 C C . ASN A 1 81 ? -8.741 -17.090 -25.653 1.00 91.44 81 ASN A C 1
ATOM 638 O O . ASN A 1 81 ? -9.018 -17.696 -24.621 1.00 91.44 81 ASN A O 1
ATOM 642 N N . ALA A 1 82 ? -7.509 -17.089 -26.162 1.00 91.44 82 ALA A N 1
ATOM 643 C CA . ALA A 1 82 ? -6.352 -17.706 -25.522 1.00 91.44 82 ALA A CA 1
ATOM 644 C C . ALA A 1 82 ? -5.685 -16.802 -24.464 1.00 91.44 82 ALA A C 1
ATOM 646 O O . ALA A 1 82 ? -4.634 -17.173 -23.938 1.00 91.44 82 ALA A O 1
ATOM 647 N N . GLY A 1 83 ? -6.261 -15.631 -24.158 1.00 90.88 83 GLY A N 1
ATOM 648 C CA . GLY A 1 83 ? -5.749 -14.697 -23.152 1.00 90.88 83 GLY A CA 1
ATOM 649 C C . GLY A 1 83 ? -4.404 -14.068 -23.518 1.00 90.88 83 GLY A C 1
ATOM 650 O O . GLY A 1 83 ? -3.633 -13.715 -22.628 1.00 90.88 83 GLY A O 1
ATOM 651 N N . LYS A 1 84 ? -4.083 -13.972 -24.813 1.00 92.00 84 LYS A N 1
ATOM 652 C CA . LYS A 1 84 ? -2.808 -13.417 -25.279 1.00 92.00 84 LYS A CA 1
ATOM 653 C C . LYS A 1 84 ? -2.780 -11.906 -25.110 1.00 92.00 84 LYS A C 1
ATOM 655 O O . LYS A 1 84 ? -3.783 -11.223 -25.309 1.00 92.00 84 LYS A O 1
ATOM 660 N N . ALA A 1 85 ? -1.601 -11.382 -24.792 1.00 92.94 85 ALA A N 1
ATOM 661 C CA . ALA A 1 85 ? -1.349 -9.954 -24.854 1.00 92.94 85 ALA A CA 1
ATOM 662 C C . ALA A 1 85 ? -1.334 -9.517 -26.323 1.00 92.94 85 ALA A C 1
ATOM 664 O O . ALA A 1 85 ? -0.453 -9.917 -27.088 1.00 92.94 85 ALA A O 1
ATOM 665 N N . ILE A 1 86 ? -2.335 -8.730 -26.711 1.00 95.12 86 ILE A N 1
ATOM 666 C CA . ILE A 1 86 ? -2.491 -8.219 -28.071 1.00 95.12 86 ILE A CA 1
ATOM 667 C C . ILE A 1 86 ? -1.916 -6.804 -28.134 1.00 95.12 86 ILE A C 1
ATOM 669 O O . ILE A 1 86 ? -2.336 -5.937 -27.367 1.00 95.12 86 ILE A O 1
ATOM 673 N N . ILE A 1 87 ? -0.994 -6.571 -29.070 1.00 95.81 87 ILE A N 1
ATOM 674 C CA . ILE A 1 87 ? -0.423 -5.256 -29.383 1.00 95.81 87 ILE A CA 1
ATOM 675 C C . ILE A 1 87 ? -0.849 -4.865 -30.806 1.00 95.81 87 ILE A C 1
ATOM 677 O O . ILE A 1 87 ? -0.240 -5.314 -31.781 1.00 95.81 87 ILE A O 1
ATOM 681 N N . PRO A 1 88 ? -1.902 -4.046 -30.960 1.00 96.00 88 PRO A N 1
ATOM 682 C CA . PRO A 1 88 ? -2.264 -3.476 -32.250 1.00 96.00 88 PRO A CA 1
ATOM 683 C C . PRO A 1 88 ? -1.256 -2.404 -32.683 1.00 96.00 88 PRO A C 1
ATOM 685 O O . PRO A 1 88 ? -0.977 -1.466 -31.932 1.00 96.00 88 PRO A O 1
ATOM 688 N N . VAL A 1 89 ? -0.752 -2.520 -33.910 1.00 96.56 89 VAL A N 1
ATOM 689 C CA . VAL A 1 89 ? 0.146 -1.551 -34.551 1.00 96.56 89 VAL A CA 1
ATOM 690 C C . VAL A 1 89 ? -0.531 -1.022 -35.810 1.00 96.56 89 VAL A C 1
ATOM 692 O O . VAL A 1 89 ? -0.611 -1.719 -36.817 1.00 96.56 89 VAL A O 1
ATOM 695 N N . PHE A 1 90 ? -1.029 0.206 -35.762 1.00 96.12 90 PHE A N 1
ATOM 696 C CA . PHE A 1 90 ? -1.642 0.877 -36.902 1.00 96.12 90 PHE A CA 1
ATOM 697 C C . PHE A 1 90 ? -0.572 1.325 -37.894 1.00 96.12 90 PHE A C 1
ATOM 699 O O . PHE A 1 90 ? 0.314 2.104 -37.543 1.00 96.12 90 PHE A O 1
ATOM 706 N N . LEU A 1 91 ? -0.659 0.843 -39.135 1.00 94.75 91 LEU A N 1
ATOM 707 C CA . LEU A 1 91 ? 0.278 1.175 -40.213 1.00 94.75 91 LEU A CA 1
ATOM 708 C C . LEU A 1 91 ? 0.010 2.557 -40.836 1.00 94.75 91 LEU A C 1
ATOM 710 O O . LEU A 1 91 ? 0.871 3.090 -41.530 1.00 94.75 91 LEU A O 1
ATOM 714 N N . SER A 1 92 ? -1.158 3.146 -40.573 1.00 87.44 92 SER A N 1
ATOM 715 C CA . SER A 1 92 ? -1.532 4.504 -40.974 1.00 87.44 92 SER A CA 1
ATOM 716 C C . SER A 1 92 ? -2.292 5.216 -39.853 1.00 87.44 92 SER A C 1
ATOM 718 O O . SER A 1 92 ? -2.924 4.577 -39.014 1.00 87.44 92 SER A O 1
ATOM 720 N N . GLU A 1 93 ? -2.247 6.551 -39.842 1.00 80.50 93 GLU A N 1
ATOM 721 C CA . GLU A 1 93 ? -2.954 7.385 -38.853 1.00 80.50 93 GLU A CA 1
ATOM 722 C C . GLU A 1 93 ? -4.477 7.220 -38.928 1.00 80.50 93 GLU A C 1
ATOM 724 O O . GLU A 1 93 ? -5.176 7.237 -37.915 1.00 80.50 93 GLU A O 1
ATOM 729 N N . HIS A 1 94 ? -4.987 7.012 -40.141 1.00 84.69 94 HIS A N 1
ATOM 730 C CA . HIS A 1 94 ? -6.400 6.797 -40.399 1.00 84.69 94 HIS A CA 1
ATOM 731 C C . HIS A 1 94 ? -6.607 5.408 -40.999 1.00 84.69 94 HIS A C 1
ATOM 733 O O . HIS A 1 94 ? -6.060 5.080 -42.055 1.00 84.69 94 HIS A O 1
ATOM 739 N N . VAL A 1 95 ? -7.395 4.595 -40.297 1.00 89.38 95 VAL A N 1
ATOM 740 C CA . VAL A 1 95 ? -7.929 3.318 -40.773 1.00 89.38 95 VAL A CA 1
ATOM 741 C C . VAL A 1 95 ? -9.421 3.323 -40.466 1.00 89.38 95 VAL A C 1
ATOM 743 O O . VAL A 1 95 ? -9.810 3.391 -39.299 1.00 89.38 95 VAL A O 1
ATOM 746 N N . ASP A 1 96 ? -10.256 3.249 -41.500 1.00 90.69 96 ASP A N 1
ATOM 747 C CA . ASP A 1 96 ? -11.703 3.135 -41.329 1.00 90.69 96 ASP A CA 1
ATOM 748 C C . ASP A 1 96 ? -12.035 1.762 -40.740 1.00 90.69 96 ASP A C 1
ATOM 750 O O . ASP A 1 96 ? -11.929 0.737 -41.412 1.00 90.69 96 ASP A O 1
ATOM 754 N N . LEU A 1 97 ? -12.406 1.730 -39.458 1.00 91.00 97 LEU A N 1
ATOM 755 C CA . LEU A 1 97 ? -12.678 0.491 -38.733 1.00 91.00 97 LEU A CA 1
ATOM 756 C C . LEU A 1 97 ? -14.106 -0.011 -39.019 1.00 91.00 97 LEU A C 1
ATOM 758 O O . LEU A 1 97 ? -15.072 0.642 -38.616 1.00 91.00 97 LEU A O 1
ATOM 762 N N . PRO A 1 98 ? -14.284 -1.202 -39.626 1.00 90.31 98 PRO A N 1
ATOM 763 C CA . PRO A 1 98 ? -15.606 -1.796 -39.792 1.00 90.31 98 PRO A CA 1
ATOM 764 C C . PRO A 1 98 ? -16.261 -2.145 -38.447 1.00 90.31 98 PRO A C 1
ATOM 766 O O . PRO A 1 98 ? -15.593 -2.340 -37.426 1.00 90.31 98 PRO A O 1
ATOM 769 N N . ASN A 1 99 ? -17.584 -2.328 -38.457 1.00 86.31 99 ASN A N 1
ATOM 770 C CA . ASN A 1 99 ? -18.348 -2.704 -37.264 1.00 86.31 99 ASN A CA 1
ATOM 771 C C . ASN A 1 99 ? -17.733 -3.910 -36.525 1.00 86.31 99 ASN A C 1
ATOM 773 O O . ASN A 1 99 ? -17.415 -4.949 -37.112 1.00 86.31 99 ASN A O 1
ATOM 777 N N . GLY A 1 100 ? -17.586 -3.766 -35.206 1.00 82.94 100 GLY A N 1
ATOM 778 C CA . GLY A 1 100 ? -16.994 -4.767 -34.316 1.00 82.94 100 GLY A CA 1
ATOM 779 C C . GLY A 1 100 ? -15.480 -4.646 -34.112 1.00 82.94 100 GLY A C 1
ATOM 780 O O . GLY A 1 100 ? -14.993 -5.143 -33.098 1.00 82.94 100 GLY A O 1
ATOM 781 N N . TRP A 1 101 ? -14.733 -3.958 -34.985 1.00 87.94 101 TRP A N 1
ATOM 782 C CA . TRP A 1 101 ? -13.301 -3.700 -34.757 1.00 87.94 101 TRP A CA 1
ATOM 783 C C . TRP A 1 101 ? -13.064 -2.722 -33.609 1.00 87.94 101 TRP A C 1
ATOM 785 O O . TRP A 1 101 ? -12.197 -2.974 -32.777 1.00 87.94 101 TRP A O 1
ATOM 795 N N . GLY A 1 102 ? -13.896 -1.681 -33.488 1.00 85.00 102 GLY A N 1
ATOM 796 C CA . GLY A 1 102 ? -13.833 -0.755 -32.353 1.00 85.00 102 GLY A CA 1
ATOM 797 C C . GLY A 1 102 ? -13.938 -1.473 -31.002 1.00 85.00 102 GLY A C 1
ATOM 798 O O . GLY A 1 102 ? -13.123 -1.238 -30.121 1.00 85.00 102 GLY A O 1
ATOM 799 N N . TYR A 1 103 ? -14.864 -2.429 -30.866 1.00 86.25 103 TYR A N 1
ATOM 800 C CA . TYR A 1 103 ? -15.002 -3.238 -29.647 1.00 86.25 103 TYR A CA 1
ATOM 801 C C . TYR A 1 103 ? -13.772 -4.119 -29.378 1.00 86.25 103 TYR A C 1
ATOM 803 O O . TYR A 1 103 ? -13.303 -4.195 -28.247 1.00 86.25 103 TYR A O 1
ATOM 811 N N . ARG A 1 104 ? -13.224 -4.760 -30.418 1.00 86.00 104 ARG A N 1
ATOM 812 C CA . ARG A 1 104 ? -12.048 -5.643 -30.306 1.00 86.00 104 ARG A CA 1
ATOM 813 C C . ARG A 1 104 ? -10.786 -4.898 -29.905 1.00 86.00 104 ARG A C 1
ATOM 815 O O . ARG A 1 104 ? -9.944 -5.466 -29.229 1.00 86.00 104 ARG A O 1
ATOM 822 N N . LEU A 1 105 ? -10.651 -3.653 -30.345 1.00 88.75 105 LEU A N 1
ATOM 823 C CA . LEU A 1 105 ? -9.468 -2.837 -30.106 1.00 88.75 105 LEU A CA 1
ATOM 824 C C . LEU A 1 105 ? -9.579 -1.994 -28.829 1.00 88.75 105 LEU A C 1
ATOM 826 O O . LEU A 1 105 ? -8.548 -1.614 -28.286 1.00 88.75 105 LEU A O 1
ATOM 830 N N . ALA A 1 106 ? -10.789 -1.737 -28.320 1.00 85.88 106 ALA A N 1
ATOM 831 C CA . ALA A 1 106 ? -11.034 -0.819 -27.202 1.00 85.88 106 ALA A CA 1
ATOM 832 C C . ALA A 1 106 ? -10.276 -1.152 -25.906 1.00 85.88 106 ALA A C 1
ATOM 834 O O . ALA A 1 106 ? -9.979 -0.250 -25.129 1.00 85.88 106 ALA A O 1
ATOM 835 N N . LEU A 1 107 ? -9.975 -2.430 -25.658 1.00 82.94 107 LEU A N 1
ATOM 836 C CA . LEU A 1 107 ? -9.305 -2.886 -24.433 1.00 82.94 107 LEU A CA 1
ATOM 837 C C . LEU A 1 107 ? -7.782 -3.019 -24.580 1.00 82.94 107 LEU A C 1
ATOM 839 O O . LEU A 1 107 ? -7.110 -3.438 -23.638 1.00 82.94 107 LEU A O 1
ATOM 843 N N . HIS A 1 108 ? -7.233 -2.687 -25.749 1.00 87.56 108 HIS A N 1
ATOM 844 C CA . HIS A 1 108 ? -5.810 -2.816 -26.043 1.00 87.56 108 HIS A CA 1
ATOM 845 C C . HIS A 1 108 ? -5.178 -1.442 -26.238 1.00 87.56 108 HIS A C 1
ATOM 847 O O . HIS A 1 108 ? -5.769 -0.560 -26.853 1.00 87.56 108 HIS A O 1
ATOM 853 N N . GLN A 1 109 ? -3.955 -1.266 -25.743 1.00 86.94 109 GLN A N 1
ATOM 854 C CA . GLN A 1 109 ? -3.162 -0.080 -26.043 1.00 86.94 109 GLN A CA 1
ATOM 855 C C . GLN A 1 109 ? -2.613 -0.186 -27.468 1.00 86.94 109 GLN A C 1
ATOM 857 O O . GLN A 1 109 ? -2.071 -1.224 -27.842 1.00 86.94 109 GLN A O 1
ATOM 862 N N . HIS A 1 110 ? -2.759 0.873 -28.265 1.00 91.38 110 HIS A N 1
ATOM 863 C CA . HIS A 1 110 ? -2.349 0.874 -29.673 1.00 91.38 110 HIS A CA 1
ATOM 864 C C . HIS A 1 110 ? -1.027 1.605 -29.866 1.00 91.38 110 HIS A C 1
ATOM 866 O O . HIS A 1 110 ? -0.749 2.608 -29.203 1.00 91.38 110 HIS A O 1
ATOM 872 N N . LEU A 1 111 ? -0.242 1.129 -30.825 1.00 93.12 111 LEU A N 1
ATOM 873 C CA . LEU A 1 111 ? 0.890 1.851 -31.389 1.00 93.12 111 LEU A CA 1
ATOM 874 C C . LEU A 1 111 ? 0.523 2.331 -32.792 1.00 93.12 111 LEU A C 1
ATOM 876 O O . LEU A 1 111 ? -0.146 1.620 -33.534 1.00 93.12 111 LEU A O 1
ATOM 880 N N . TYR A 1 112 ? 0.984 3.521 -33.161 1.00 93.75 112 TYR A N 1
ATOM 881 C CA . TYR A 1 112 ? 0.830 4.066 -34.509 1.00 93.75 112 TYR A CA 1
ATOM 882 C C . TYR A 1 112 ? 2.211 4.170 -35.151 1.00 93.75 112 TYR A C 1
ATOM 884 O O . TYR A 1 112 ? 3.145 4.676 -34.524 1.00 93.75 112 TYR A O 1
ATOM 892 N N . ALA A 1 113 ? 2.341 3.698 -36.388 1.00 91.38 113 ALA A N 1
ATOM 893 C CA . ALA A 1 113 ? 3.554 3.763 -37.200 1.00 91.38 113 ALA A CA 1
ATOM 894 C C . ALA A 1 113 ? 3.799 5.188 -37.729 1.00 91.38 113 ALA A C 1
ATOM 896 O O . ALA A 1 113 ? 3.838 5.426 -38.934 1.00 91.38 113 ALA A O 1
ATOM 897 N N . LEU A 1 114 ? 3.927 6.148 -36.810 1.00 85.06 114 LEU A N 1
ATOM 898 C CA . LEU A 1 114 ? 4.104 7.567 -37.100 1.00 85.06 114 LEU A CA 1
ATOM 899 C C . LEU A 1 114 ? 5.428 8.080 -36.509 1.00 85.06 114 LEU A C 1
ATOM 901 O O . LEU A 1 114 ? 5.710 7.822 -35.336 1.00 85.06 114 LEU A O 1
ATOM 905 N N . PRO A 1 115 ? 6.237 8.831 -37.284 1.00 89.12 115 PRO A N 1
ATOM 906 C CA . PRO A 1 115 ? 6.044 9.178 -38.701 1.00 89.12 115 PRO A CA 1
ATOM 907 C C . PRO A 1 115 ? 6.299 8.013 -39.678 1.00 89.12 115 PRO A C 1
ATOM 909 O O . PRO A 1 115 ? 6.001 8.142 -40.861 1.00 89.12 115 PRO A O 1
ATOM 912 N N . SER A 1 116 ? 6.859 6.896 -39.208 1.00 92.44 116 SER A N 1
ATOM 913 C CA . SER A 1 116 ? 7.062 5.681 -40.000 1.00 92.44 116 SER A CA 1
ATOM 914 C C . SER A 1 116 ? 7.042 4.433 -39.114 1.00 92.44 116 SER A C 1
ATOM 916 O O . SER A 1 116 ? 7.056 4.524 -37.881 1.00 92.44 116 SER A O 1
ATOM 918 N N . LEU A 1 117 ? 7.047 3.252 -39.738 1.00 92.31 117 LEU A N 1
ATOM 919 C CA . LEU A 1 117 ? 7.140 1.977 -39.027 1.00 92.31 117 LEU A CA 1
ATOM 920 C C . LEU A 1 117 ? 8.478 1.846 -38.282 1.00 92.31 117 LEU A C 1
ATOM 922 O O . LEU A 1 117 ? 8.505 1.435 -37.125 1.00 92.31 117 LEU A O 1
ATOM 926 N N . GLU A 1 118 ? 9.578 2.270 -38.899 1.00 93.06 118 GLU A N 1
ATOM 927 C CA . GLU A 1 118 ? 10.916 2.254 -38.298 1.00 93.06 118 GLU A CA 1
ATOM 928 C C . GLU A 1 118 ? 10.985 3.122 -37.035 1.00 93.06 118 GLU A C 1
ATOM 930 O O . GLU A 1 118 ? 11.633 2.747 -36.060 1.00 93.06 118 GLU A O 1
ATOM 935 N N . ALA A 1 119 ? 10.275 4.255 -37.013 1.00 91.88 119 ALA A N 1
ATOM 936 C CA . ALA A 1 119 ? 10.248 5.148 -35.857 1.00 91.88 119 ALA A CA 1
ATOM 937 C C . ALA A 1 119 ? 9.532 4.538 -34.635 1.00 91.88 119 ALA A C 1
ATOM 939 O O . ALA A 1 119 ? 9.856 4.888 -33.496 1.00 91.88 119 ALA A O 1
ATOM 940 N N . VAL A 1 120 ? 8.572 3.627 -34.846 1.00 93.75 120 VAL A N 1
ATOM 941 C CA . VAL A 1 120 ? 7.827 2.970 -33.755 1.00 93.75 120 VAL A CA 1
ATOM 942 C C . VAL A 1 120 ? 8.441 1.635 -33.320 1.00 93.75 120 VAL A C 1
ATOM 944 O O . VAL A 1 120 ? 8.191 1.195 -32.197 1.00 93.75 120 VAL A O 1
ATOM 947 N N . MET A 1 121 ? 9.288 1.013 -34.147 1.00 94.44 121 MET A N 1
ATOM 948 C CA . MET A 1 121 ? 9.930 -0.279 -33.862 1.00 94.44 121 MET A CA 1
ATOM 949 C C . MET A 1 121 ? 10.610 -0.375 -32.481 1.00 94.44 121 MET A C 1
ATOM 951 O O . MET A 1 121 ? 10.356 -1.366 -31.795 1.00 94.44 121 MET A O 1
ATOM 955 N N . PRO A 1 122 ? 11.384 0.624 -31.997 1.00 93.19 122 PRO A N 1
ATOM 956 C CA . PRO A 1 122 ? 11.977 0.551 -30.659 1.00 93.19 122 PRO A CA 1
ATOM 957 C C . PRO A 1 122 ? 10.928 0.458 -29.543 1.00 93.19 122 PRO A C 1
ATOM 959 O O . PRO A 1 122 ? 11.097 -0.294 -28.586 1.00 93.19 122 PRO A O 1
ATOM 962 N N . LYS A 1 123 ? 9.814 1.194 -29.676 1.00 91.94 123 LYS A N 1
ATOM 963 C CA . LYS A 1 123 ? 8.704 1.148 -28.711 1.00 91.94 123 LYS A CA 1
ATOM 964 C C . LYS A 1 123 ? 7.964 -0.186 -28.778 1.00 91.94 123 LYS A C 1
ATOM 966 O O . LYS A 1 123 ? 7.573 -0.705 -27.739 1.00 91.94 123 LYS A O 1
ATOM 971 N N . LEU A 1 124 ? 7.786 -0.737 -29.981 1.00 94.56 124 LEU A N 1
ATOM 972 C CA . LEU A 1 124 ? 7.185 -2.055 -30.174 1.00 94.56 124 LEU A CA 1
ATOM 973 C C . LEU A 1 124 ? 8.035 -3.151 -29.522 1.00 94.56 124 LEU A C 1
ATOM 975 O O . LEU A 1 124 ? 7.495 -3.941 -28.756 1.00 94.56 124 LEU A O 1
ATOM 979 N N . ALA A 1 125 ? 9.347 -3.167 -29.769 1.00 93.69 125 ALA A N 1
ATOM 980 C CA . ALA A 1 125 ? 10.258 -4.131 -29.153 1.00 93.69 125 ALA A CA 1
ATOM 981 C C . ALA A 1 125 ? 10.247 -4.025 -27.622 1.00 93.69 125 ALA A C 1
ATOM 983 O O . ALA A 1 125 ? 10.065 -5.034 -26.950 1.00 93.69 125 ALA A O 1
ATOM 984 N N . ALA A 1 126 ? 10.316 -2.806 -27.073 1.00 91.44 126 ALA A N 1
ATOM 985 C CA . ALA A 1 126 ? 10.227 -2.591 -25.629 1.00 91.44 126 ALA A CA 1
ATOM 986 C C . ALA A 1 126 ? 8.896 -3.091 -25.034 1.00 91.44 126 ALA A C 1
ATOM 988 O O . ALA A 1 126 ? 8.889 -3.700 -23.967 1.00 91.44 126 ALA A O 1
ATOM 989 N N . ALA A 1 127 ? 7.770 -2.873 -25.725 1.00 92.81 127 ALA A N 1
ATOM 990 C CA . ALA A 1 127 ? 6.468 -3.373 -25.286 1.00 92.81 127 ALA A CA 1
ATOM 991 C C . ALA A 1 127 ? 6.395 -4.910 -25.326 1.00 92.81 127 ALA A C 1
ATOM 993 O O . ALA A 1 127 ? 5.857 -5.522 -24.404 1.00 92.81 127 ALA A O 1
ATOM 994 N N . VAL A 1 128 ? 6.956 -5.538 -26.366 1.00 94.62 128 VAL A N 1
ATOM 995 C CA . VAL A 1 128 ? 7.054 -7.002 -26.471 1.00 94.62 128 VAL A CA 1
ATOM 996 C C . VAL A 1 128 ? 7.899 -7.564 -25.330 1.00 94.62 128 VAL A C 1
ATOM 998 O O . VAL A 1 128 ? 7.431 -8.458 -24.624 1.00 94.62 128 VAL A O 1
ATOM 1001 N N . ASP A 1 129 ? 9.094 -7.014 -25.105 1.00 92.88 129 ASP A N 1
ATOM 1002 C CA . ASP A 1 129 ? 9.984 -7.433 -24.019 1.00 92.88 129 ASP A CA 1
ATOM 1003 C C . ASP A 1 129 ? 9.300 -7.300 -22.662 1.00 92.88 129 ASP A C 1
ATOM 1005 O O . ASP A 1 129 ? 9.306 -8.249 -21.885 1.00 92.88 129 ASP A O 1
ATOM 1009 N N . GLN A 1 130 ? 8.634 -6.174 -22.397 1.00 92.56 130 GLN A N 1
ATOM 1010 C CA . GLN A 1 130 ? 7.935 -5.951 -21.134 1.00 92.56 130 GLN A CA 1
ATOM 1011 C C . GLN A 1 130 ? 6.818 -6.977 -20.894 1.00 92.56 130 GLN A C 1
ATOM 1013 O O . GLN A 1 130 ? 6.645 -7.455 -19.771 1.00 92.56 130 GLN A O 1
ATOM 1018 N N . VAL A 1 131 ? 6.063 -7.348 -21.931 1.00 93.62 131 VAL A N 1
ATOM 1019 C CA . VAL A 1 131 ? 5.033 -8.388 -21.812 1.00 93.62 131 VAL A CA 1
ATOM 1020 C C . VAL A 1 131 ? 5.669 -9.750 -21.542 1.00 93.62 131 VAL A C 1
ATOM 1022 O O . VAL A 1 131 ? 5.243 -10.451 -20.621 1.00 93.62 131 VAL A O 1
ATOM 1025 N N . LEU A 1 132 ? 6.694 -10.125 -22.309 1.00 93.62 132 LEU A N 1
ATOM 1026 C CA . LEU A 1 132 ? 7.385 -11.401 -22.127 1.00 93.62 132 LEU A CA 1
ATOM 1027 C C . LEU A 1 132 ? 8.041 -11.495 -20.746 1.00 93.62 132 LEU A C 1
ATOM 1029 O O . LEU A 1 132 ? 7.958 -12.544 -20.106 1.00 93.62 132 LEU A O 1
ATOM 1033 N N . ASP A 1 133 ? 8.651 -10.413 -20.272 1.00 95.38 133 ASP A N 1
ATOM 1034 C CA . ASP A 1 133 ? 9.228 -10.298 -18.935 1.00 95.38 133 ASP A CA 1
ATOM 1035 C C . ASP A 1 133 ? 8.148 -10.447 -17.857 1.00 95.38 133 ASP A C 1
ATOM 1037 O O . ASP A 1 133 ? 8.307 -11.238 -16.928 1.00 95.38 133 ASP A O 1
ATOM 1041 N N . SER A 1 134 ? 6.980 -9.821 -18.044 1.00 95.00 134 SER A N 1
ATOM 1042 C CA . SER A 1 134 ? 5.848 -9.967 -17.120 1.00 95.00 134 SER A CA 1
ATOM 1043 C C . SER A 1 134 ? 5.309 -11.391 -17.016 1.00 95.00 134 SER A C 1
ATOM 1045 O O . SER A 1 134 ? 4.873 -11.810 -15.943 1.00 95.00 134 SER A O 1
ATOM 1047 N N . HIS A 1 135 ? 5.383 -12.168 -18.098 1.00 92.81 135 HIS A N 1
ATOM 1048 C CA . HIS A 1 135 ? 5.025 -13.583 -18.072 1.00 92.81 135 HIS A CA 1
ATOM 1049 C C . HIS A 1 135 ? 6.093 -14.421 -17.357 1.00 92.81 135 HIS A C 1
ATOM 1051 O O . HIS A 1 135 ? 5.747 -15.275 -16.538 1.00 92.81 135 HIS A O 1
ATOM 1057 N N . ARG A 1 136 ? 7.383 -14.164 -17.625 1.00 94.62 136 ARG A N 1
ATOM 1058 C CA . ARG A 1 136 ? 8.511 -14.857 -16.970 1.00 94.62 136 ARG A CA 1
ATOM 1059 C C . ARG A 1 136 ? 8.565 -14.568 -15.467 1.00 94.62 136 ARG A C 1
ATOM 1061 O O . ARG A 1 136 ? 8.845 -15.466 -14.677 1.00 94.62 136 ARG A O 1
ATOM 1068 N N . HIS A 1 137 ? 8.243 -13.339 -15.076 1.00 96.94 137 HIS A N 1
ATOM 1069 C CA . HIS A 1 137 ? 8.378 -12.819 -13.717 1.00 96.94 137 HIS A CA 1
ATOM 1070 C C . HIS A 1 137 ? 7.024 -12.432 -13.108 1.00 96.94 137 HIS A C 1
ATOM 1072 O O . HIS A 1 137 ? 6.918 -11.468 -12.350 1.00 96.94 137 HIS A O 1
ATOM 1078 N N . ALA A 1 138 ? 5.979 -13.217 -13.391 1.00 96.25 138 ALA A N 1
ATOM 1079 C CA . ALA A 1 138 ? 4.596 -12.912 -13.013 1.00 96.25 138 ALA A CA 1
ATOM 1080 C C . ALA A 1 138 ? 4.385 -12.620 -11.517 1.00 96.25 138 ALA A C 1
ATOM 1082 O O . ALA A 1 138 ? 3.485 -11.861 -11.164 1.00 96.25 138 ALA A O 1
ATOM 1083 N N . ALA A 1 139 ? 5.188 -13.207 -10.622 1.00 97.12 139 ALA A N 1
ATOM 1084 C CA . ALA A 1 139 ? 5.141 -12.888 -9.194 1.00 97.12 139 ALA A CA 1
ATOM 1085 C C . ALA A 1 139 ? 5.556 -11.432 -8.913 1.00 97.12 139 ALA A C 1
ATOM 1087 O O . ALA A 1 139 ? 4.813 -10.716 -8.252 1.00 97.12 139 ALA A O 1
ATOM 1088 N N . ALA A 1 140 ? 6.664 -10.970 -9.497 1.00 98.12 140 ALA A N 1
ATOM 1089 C CA . ALA A 1 140 ? 7.189 -9.623 -9.282 1.00 98.12 140 ALA A CA 1
ATOM 1090 C C . ALA A 1 140 ? 6.220 -8.534 -9.777 1.00 98.12 140 ALA A C 1
ATOM 1092 O O . ALA A 1 140 ? 5.961 -7.556 -9.078 1.00 98.12 140 ALA A O 1
ATOM 1093 N N . TYR A 1 141 ? 5.626 -8.731 -10.958 1.00 97.75 141 TYR A N 1
ATOM 1094 C CA . TYR A 1 141 ? 4.641 -7.801 -11.526 1.00 97.75 141 TYR A CA 1
ATOM 1095 C C . TYR A 1 141 ? 3.310 -7.800 -10.760 1.00 97.75 141 TYR A C 1
ATOM 1097 O O . TYR A 1 141 ? 2.662 -6.759 -10.627 1.00 97.75 141 TYR A O 1
ATOM 1105 N N . ARG A 1 142 ? 2.888 -8.958 -10.238 1.00 98.00 142 ARG A N 1
ATOM 1106 C CA . ARG A 1 142 ? 1.709 -9.054 -9.366 1.00 98.00 142 ARG A CA 1
ATOM 1107 C C . ARG A 1 142 ? 1.945 -8.310 -8.057 1.00 98.00 142 ARG A C 1
ATOM 1109 O O . ARG A 1 142 ? 1.081 -7.544 -7.642 1.00 98.00 142 ARG A O 1
ATOM 1116 N N . ASP A 1 143 ? 3.117 -8.497 -7.459 1.00 98.50 143 ASP A N 1
ATOM 1117 C CA . ASP A 1 143 ? 3.497 -7.843 -6.213 1.00 98.50 143 ASP A CA 1
ATOM 1118 C C . ASP A 1 143 ? 3.575 -6.323 -6.386 1.00 98.50 143 ASP A C 1
ATOM 1120 O O . ASP A 1 143 ? 3.014 -5.598 -5.567 1.00 98.50 143 ASP A O 1
ATOM 1124 N N . GLU A 1 144 ? 4.126 -5.831 -7.504 1.00 98.12 144 GLU A N 1
ATOM 1125 C CA . GLU A 1 144 ? 4.063 -4.404 -7.851 1.00 98.12 144 GLU A CA 1
ATOM 1126 C C . GLU A 1 144 ? 2.613 -3.899 -7.877 1.00 98.12 144 GLU A C 1
ATOM 1128 O O . GLU A 1 144 ? 2.282 -2.884 -7.263 1.00 98.12 144 GLU A O 1
ATOM 1133 N N . LYS A 1 145 ? 1.722 -4.604 -8.582 1.00 97.62 145 LYS A N 1
ATOM 1134 C CA . LYS A 1 145 ? 0.324 -4.187 -8.721 1.00 97.62 145 LYS A CA 1
ATOM 1135 C C . LYS A 1 145 ? -0.395 -4.149 -7.372 1.00 97.62 145 LYS A C 1
ATOM 1137 O O . LYS A 1 145 ? -1.114 -3.189 -7.099 1.00 97.62 145 LYS A O 1
ATOM 1142 N N . GLU A 1 146 ? -0.207 -5.171 -6.545 1.00 98.25 146 GLU A N 1
ATOM 1143 C CA . GLU A 1 146 ? -0.846 -5.265 -5.233 1.00 98.25 146 GLU A CA 1
ATOM 1144 C C . GLU A 1 146 ? -0.353 -4.170 -4.283 1.00 98.25 146 GLU A C 1
ATOM 1146 O O . GLU A 1 146 ? -1.184 -3.495 -3.672 1.00 98.25 146 GLU A O 1
ATOM 1151 N N . VAL A 1 147 ? 0.964 -3.925 -4.210 1.00 98.06 147 VAL A N 1
ATOM 1152 C CA . VAL A 1 147 ? 1.531 -2.831 -3.398 1.00 98.06 147 VAL A CA 1
ATOM 1153 C C . VAL A 1 147 ? 0.971 -1.484 -3.854 1.00 98.06 147 VAL A C 1
ATOM 1155 O O . VAL A 1 147 ? 0.534 -0.686 -3.025 1.00 98.06 147 VAL A O 1
ATOM 1158 N N . ARG A 1 148 ? 0.899 -1.242 -5.169 1.00 97.19 148 ARG A N 1
ATOM 1159 C CA . ARG A 1 148 ? 0.372 0.015 -5.722 1.00 97.19 148 ARG A CA 1
ATOM 1160 C C . ARG A 1 148 ? -1.099 0.240 -5.367 1.00 97.19 148 ARG A C 1
ATOM 1162 O O . ARG A 1 148 ? -1.485 1.362 -5.065 1.00 97.19 148 ARG A O 1
ATOM 1169 N N . GLN A 1 149 ? -1.918 -0.812 -5.387 1.00 97.25 149 GLN A N 1
ATOM 1170 C CA . GLN A 1 149 ? -3.354 -0.730 -5.087 1.00 97.25 149 GLN A CA 1
ATOM 1171 C C . GLN A 1 149 ? -3.661 -0.460 -3.612 1.00 97.25 149 GLN A C 1
ATOM 1173 O O . GLN A 1 149 ? -4.695 0.129 -3.303 1.00 97.25 149 GLN A O 1
ATOM 1178 N N . ARG A 1 150 ? -2.790 -0.912 -2.707 1.00 95.00 150 ARG A N 1
ATOM 1179 C CA . ARG A 1 150 ? -2.983 -0.804 -1.253 1.00 95.00 150 ARG A CA 1
ATOM 1180 C C . ARG A 1 150 ? -2.158 0.304 -0.599 1.00 95.00 150 ARG A C 1
ATOM 1182 O O . ARG A 1 150 ? -2.222 0.451 0.621 1.00 95.00 150 ARG A O 1
ATOM 1189 N N . ALA A 1 151 ? -1.377 1.046 -1.384 1.00 96.94 151 ALA A N 1
ATOM 1190 C CA . ALA A 1 151 ? -0.560 2.145 -0.897 1.00 96.94 151 ALA A CA 1
ATOM 1191 C C . ALA A 1 151 ? -1.430 3.193 -0.185 1.00 96.94 151 ALA A C 1
ATOM 1193 O O . ALA A 1 151 ? -2.458 3.628 -0.702 1.00 96.94 151 ALA A O 1
ATOM 1194 N N . ASN A 1 152 ? -1.005 3.601 1.009 1.00 96.50 152 ASN A N 1
ATOM 1195 C CA . ASN A 1 152 ? -1.621 4.682 1.784 1.00 96.50 152 ASN A CA 1
ATOM 1196 C C . ASN A 1 152 ? -0.725 5.931 1.841 1.00 96.50 152 ASN A C 1
ATOM 1198 O O . ASN A 1 152 ? -1.071 6.912 2.495 1.00 96.50 152 ASN A O 1
ATOM 1202 N N . PHE A 1 153 ? 0.423 5.878 1.166 1.00 97.44 153 PHE A N 1
ATOM 1203 C CA . PHE A 1 153 ? 1.409 6.938 1.083 1.00 97.44 153 PHE A CA 1
ATOM 1204 C C . PHE A 1 153 ? 1.956 7.030 -0.344 1.00 97.44 153 PHE A C 1
ATOM 1206 O O . PHE A 1 153 ? 2.278 6.011 -0.963 1.00 97.44 153 PHE A O 1
ATOM 1213 N N . SER A 1 154 ? 2.075 8.258 -0.845 1.00 97.31 154 SER A N 1
ATOM 1214 C CA . SER A 1 154 ? 2.686 8.579 -2.134 1.00 97.31 154 SER A CA 1
ATOM 1215 C C . SER A 1 154 ? 3.514 9.847 -1.990 1.00 97.31 154 SER A C 1
ATOM 1217 O O . SER A 1 154 ? 3.054 10.831 -1.410 1.00 97.31 154 SER A O 1
ATOM 1219 N N . TRP A 1 155 ? 4.716 9.834 -2.551 1.00 96.25 155 TRP A N 1
ATOM 1220 C CA . TRP A 1 155 ? 5.658 10.942 -2.488 1.00 96.25 155 TRP A CA 1
ATOM 1221 C C . TRP A 1 155 ? 6.537 10.980 -3.735 1.00 96.25 155 TRP A C 1
ATOM 1223 O O . TRP A 1 155 ? 6.847 9.940 -4.311 1.00 96.25 155 TRP A O 1
ATOM 1233 N N . GLN A 1 156 ? 6.951 12.174 -4.151 1.00 94.75 156 GLN A N 1
ATOM 1234 C CA . GLN A 1 156 ? 7.882 12.350 -5.260 1.00 94.75 156 GLN A CA 1
ATOM 1235 C C . GLN A 1 156 ? 8.786 13.557 -5.027 1.00 94.75 156 GLN A C 1
ATOM 1237 O O . GLN A 1 156 ? 8.365 14.532 -4.404 1.00 94.75 156 GLN A O 1
ATOM 1242 N N . THR A 1 157 ? 9.995 13.522 -5.582 1.00 92.75 157 THR A N 1
ATOM 1243 C CA . THR A 1 157 ? 10.889 14.683 -5.608 1.00 92.75 157 THR A CA 1
ATOM 1244 C C . THR A 1 157 ? 11.756 14.718 -6.862 1.00 92.75 157 THR A C 1
ATOM 1246 O O . THR A 1 157 ? 12.065 13.685 -7.462 1.00 92.75 157 THR A O 1
ATOM 1249 N N . ARG A 1 158 ? 12.178 15.936 -7.210 1.00 88.94 158 ARG A N 1
ATOM 1250 C CA . ARG A 1 158 ? 13.263 16.233 -8.154 1.00 88.94 158 ARG A CA 1
ATOM 1251 C C . ARG A 1 158 ? 14.413 16.995 -7.492 1.00 88.94 158 ARG A C 1
ATOM 1253 O O . ARG A 1 158 ? 15.188 17.628 -8.180 1.00 88.94 158 ARG A O 1
ATOM 1260 N N . PHE A 1 159 ? 14.458 17.060 -6.162 1.00 88.06 159 PHE A N 1
ATOM 1261 C CA . PHE A 1 159 ? 15.480 17.749 -5.357 1.00 88.06 159 PHE A CA 1
ATOM 1262 C C . PHE A 1 159 ? 15.802 19.227 -5.690 1.00 88.06 159 PHE A C 1
ATOM 1264 O O . PHE A 1 159 ? 16.669 19.819 -5.057 1.00 88.06 159 PHE A O 1
ATOM 1271 N N . ALA A 1 160 ? 15.106 19.850 -6.647 1.00 81.06 160 ALA A N 1
ATOM 1272 C CA . ALA A 1 160 ? 15.319 21.235 -7.063 1.00 81.06 160 ALA A CA 1
ATOM 1273 C C . ALA A 1 160 ? 14.775 22.253 -6.047 1.00 81.06 160 ALA A C 1
ATOM 1275 O O . ALA A 1 160 ? 15.297 23.359 -5.947 1.00 81.06 160 ALA A O 1
ATOM 1276 N N . GLU A 1 161 ? 13.728 21.876 -5.309 1.00 75.69 161 GLU A N 1
ATOM 1277 C CA . GLU A 1 161 ? 13.009 22.756 -4.376 1.00 75.69 161 GLU A CA 1
ATOM 1278 C C . GLU A 1 161 ? 13.189 22.344 -2.905 1.00 75.69 161 GLU A C 1
ATOM 1280 O O . GLU A 1 161 ? 13.136 23.191 -2.018 1.00 75.69 161 GLU A O 1
ATOM 1285 N N . ASP A 1 162 ? 13.427 21.055 -2.644 1.00 83.31 162 ASP A N 1
ATOM 1286 C CA . ASP A 1 162 ? 13.575 20.471 -1.308 1.00 83.31 162 ASP A CA 1
ATOM 1287 C C . ASP A 1 162 ? 14.561 19.296 -1.366 1.00 83.31 162 ASP A C 1
ATOM 1289 O O . ASP A 1 162 ? 14.469 18.439 -2.247 1.00 83.31 162 ASP A O 1
ATOM 1293 N N . THR A 1 163 ? 15.487 19.230 -0.409 1.00 89.00 163 THR A N 1
ATOM 1294 C CA . THR A 1 163 ? 16.450 18.128 -0.281 1.00 89.00 163 THR A CA 1
ATOM 1295 C C . THR A 1 163 ? 15.819 16.858 0.292 1.00 89.00 163 THR A C 1
ATOM 1297 O O . THR A 1 163 ? 16.505 15.847 0.426 1.00 89.00 163 THR A O 1
ATOM 1300 N N . ALA A 1 164 ? 14.528 16.883 0.641 1.00 91.19 164 ALA A N 1
ATOM 1301 C CA . ALA A 1 164 ? 13.815 15.784 1.287 1.00 91.19 164 ALA A CA 1
ATOM 1302 C C . ALA A 1 164 ? 14.451 15.381 2.630 1.00 91.19 164 ALA A C 1
ATOM 1304 O O . ALA A 1 164 ? 14.495 14.206 3.006 1.00 91.19 164 ALA A O 1
ATOM 1305 N N . GLY A 1 165 ? 14.988 16.372 3.346 1.00 92.69 165 GLY A N 1
ATOM 1306 C CA . GLY A 1 165 ? 15.706 16.170 4.601 1.00 92.69 165 GLY A CA 1
ATOM 1307 C C . GLY A 1 165 ? 17.119 15.598 4.443 1.00 92.69 165 GLY A C 1
ATOM 1308 O O . GLY A 1 165 ? 17.752 15.310 5.454 1.00 92.69 165 GLY A O 1
ATOM 1309 N N . LEU A 1 166 ? 17.638 15.446 3.220 1.00 94.44 166 LEU A N 1
ATOM 1310 C CA . LEU A 1 166 ? 19.032 15.062 2.994 1.00 94.44 166 LEU A CA 1
ATOM 1311 C C . LEU A 1 166 ? 1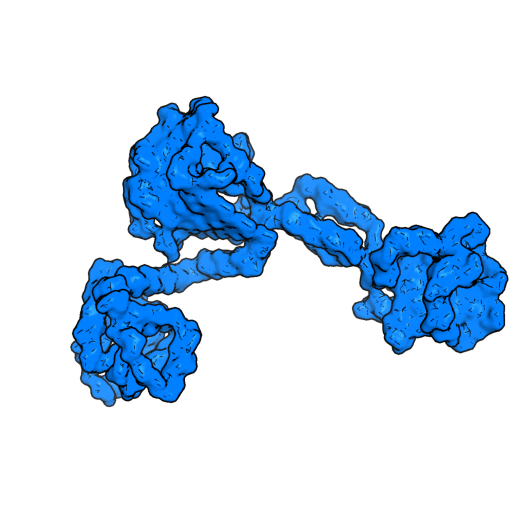9.980 16.233 3.278 1.00 94.44 166 LEU A C 1
ATOM 1313 O O . LEU A 1 166 ? 19.678 17.395 2.986 1.00 94.44 166 LEU A O 1
ATOM 1317 N N . TYR A 1 167 ? 21.153 15.908 3.824 1.00 94.50 167 TYR A N 1
ATOM 1318 C CA . TYR A 1 167 ? 22.214 16.878 4.088 1.00 94.50 167 TYR A CA 1
ATOM 1319 C C . TYR A 1 167 ? 22.830 17.401 2.783 1.00 94.50 167 TYR A C 1
ATOM 1321 O O . TYR A 1 167 ? 22.981 16.647 1.822 1.00 94.50 167 TYR A O 1
ATOM 1329 N N . VAL A 1 168 ? 23.201 18.684 2.770 1.00 95.44 168 VAL A N 1
ATOM 1330 C CA . VAL A 1 168 ? 23.930 19.344 1.679 1.00 95.44 168 VAL A CA 1
ATOM 1331 C C . VAL A 1 168 ? 25.159 20.019 2.274 1.00 95.44 168 VAL A C 1
ATOM 1333 O O . VAL A 1 168 ? 25.042 20.884 3.143 1.00 95.44 168 VAL A O 1
ATOM 1336 N N . GLY A 1 169 ? 26.337 19.621 1.807 1.00 96.44 169 GLY A N 1
ATOM 1337 C CA . GLY A 1 169 ? 27.620 20.103 2.305 1.00 96.44 169 GLY A CA 1
ATOM 1338 C C . GLY A 1 169 ? 28.696 19.021 2.339 1.00 96.44 169 GLY A C 1
ATOM 1339 O O . GLY A 1 169 ? 28.554 17.936 1.764 1.00 96.44 169 GLY A O 1
ATOM 1340 N N . GLU A 1 170 ? 29.793 19.333 3.025 1.00 96.69 170 GLU A N 1
ATOM 1341 C CA . GLU A 1 170 ? 30.900 18.407 3.254 1.00 96.69 170 GLU A CA 1
ATOM 1342 C C . GLU A 1 170 ? 30.686 17.586 4.531 1.00 96.69 170 GLU A C 1
ATOM 1344 O O . GLU A 1 170 ? 30.271 18.094 5.570 1.00 96.69 170 GLU A O 1
ATOM 1349 N N . SER A 1 171 ? 31.032 16.307 4.448 1.00 93.69 171 SER A N 1
ATOM 1350 C CA . SER A 1 171 ? 31.083 15.365 5.558 1.00 93.69 171 SER A CA 1
ATOM 1351 C C . SER A 1 171 ? 32.432 14.636 5.574 1.00 93.69 171 SER A C 1
ATOM 1353 O O . SER A 1 171 ? 33.259 14.763 4.660 1.00 93.69 171 SER A O 1
ATOM 1355 N N . GLU A 1 172 ? 32.658 13.831 6.611 1.00 90.62 172 GLU A N 1
ATOM 1356 C CA . GLU A 1 172 ? 33.850 12.985 6.712 1.00 90.62 172 GLU A CA 1
ATOM 1357 C C . GLU A 1 172 ? 33.997 12.060 5.492 1.00 90.62 172 GLU A C 1
ATOM 1359 O O . GLU A 1 172 ? 35.085 11.961 4.928 1.00 90.62 172 GLU A O 1
ATOM 1364 N N . GLY A 1 173 ? 32.893 11.458 5.032 1.00 91.75 173 GLY A N 1
ATOM 1365 C CA . GLY A 1 173 ? 32.886 10.481 3.940 1.00 91.75 173 GLY A CA 1
ATOM 1366 C C . GLY A 1 173 ? 32.798 11.068 2.528 1.00 91.75 173 GLY A C 1
ATOM 1367 O O . GLY A 1 173 ? 33.058 10.358 1.556 1.00 91.75 173 GLY A O 1
ATOM 1368 N N . GLY A 1 174 ? 32.452 12.348 2.373 1.00 96.25 174 GLY A N 1
ATOM 1369 C CA . GLY A 1 174 ? 32.261 12.930 1.045 1.00 96.25 174 GLY A CA 1
ATOM 1370 C C . GLY A 1 174 ? 31.518 14.258 1.015 1.00 96.25 174 GLY A C 1
ATOM 1371 O O . GLY A 1 174 ? 31.356 14.926 2.034 1.00 96.25 174 GLY A O 1
ATOM 1372 N N . PHE A 1 175 ? 31.065 14.626 -0.176 1.00 97.44 175 PHE A N 1
ATOM 1373 C CA . PHE A 1 175 ? 30.402 15.887 -0.485 1.00 97.44 175 PHE A CA 1
ATOM 1374 C C . PHE A 1 175 ? 29.012 15.620 -1.052 1.00 97.44 175 PHE A C 1
ATOM 1376 O O . PHE A 1 175 ? 28.815 14.675 -1.818 1.00 97.44 175 PHE A O 1
ATOM 1383 N N . THR A 1 176 ? 28.061 16.471 -0.688 1.00 97.50 176 THR A N 1
ATOM 1384 C CA . THR A 1 176 ? 26.676 16.404 -1.160 1.00 97.50 176 THR A CA 1
ATOM 1385 C C . THR A 1 176 ? 26.216 17.784 -1.609 1.00 97.50 176 THR A C 1
ATOM 1387 O O . THR A 1 176 ? 26.528 18.785 -0.962 1.00 97.50 176 THR A O 1
ATOM 1390 N N . SER A 1 177 ? 25.510 17.854 -2.733 1.00 96.50 177 SER A N 1
ATOM 1391 C CA . SER A 1 177 ? 25.105 19.106 -3.382 1.00 96.50 177 SER A CA 1
ATOM 1392 C C . SER A 1 177 ? 23.780 18.942 -4.123 1.00 96.50 177 SER A C 1
ATOM 1394 O O . SER A 1 177 ? 23.353 17.829 -4.422 1.00 96.50 177 SER A O 1
ATOM 1396 N N . ILE A 1 178 ? 23.132 20.069 -4.430 1.00 95.69 178 ILE A N 1
ATOM 1397 C CA . ILE A 1 178 ? 22.072 20.129 -5.440 1.00 95.69 178 ILE A CA 1
ATOM 1398 C C . ILE A 1 178 ? 22.676 20.713 -6.711 1.00 95.69 178 ILE A C 1
ATOM 1400 O O . ILE A 1 178 ? 23.206 21.824 -6.689 1.00 95.69 178 ILE A O 1
ATOM 1404 N N . GLU A 1 179 ? 22.598 19.968 -7.808 1.00 94.69 179 GLU A N 1
ATOM 1405 C CA . GLU A 1 179 ? 23.124 20.377 -9.112 1.00 94.69 179 GLU A CA 1
ATOM 1406 C C . GLU A 1 179 ? 22.114 20.020 -10.195 1.00 94.69 179 GLU A C 1
ATOM 1408 O O . GLU A 1 179 ? 21.640 18.888 -10.241 1.00 94.69 179 GLU A O 1
ATOM 1413 N N . ASP A 1 180 ? 21.749 20.992 -11.035 1.00 90.12 180 ASP A N 1
ATOM 1414 C CA . ASP A 1 180 ? 20.806 20.819 -12.151 1.00 90.12 180 ASP A CA 1
ATOM 1415 C C . ASP A 1 180 ? 19.486 20.111 -11.775 1.00 90.12 180 ASP A C 1
ATOM 1417 O O . ASP A 1 180 ? 18.909 19.365 -12.565 1.00 90.12 180 ASP A O 1
ATOM 1421 N N . GLY A 1 181 ? 18.992 20.345 -10.553 1.00 89.69 181 GLY A N 1
ATOM 1422 C CA . GLY A 1 181 ? 17.791 19.677 -10.044 1.00 89.69 181 GLY A CA 1
ATOM 1423 C C . GLY A 1 181 ? 18.005 18.188 -9.758 1.00 89.69 181 GLY A C 1
ATOM 1424 O O . GLY A 1 181 ? 17.119 17.377 -9.995 1.00 89.69 181 GLY A O 1
ATOM 1425 N N . ALA A 1 182 ? 19.190 17.806 -9.290 1.00 94.06 182 ALA A N 1
ATOM 1426 C CA . ALA A 1 182 ? 19.480 16.475 -8.781 1.00 94.06 182 ALA A CA 1
ATOM 1427 C C . ALA A 1 182 ? 20.235 16.570 -7.454 1.00 94.06 182 ALA A C 1
ATOM 1429 O O . ALA A 1 182 ? 21.055 17.468 -7.253 1.00 94.06 182 ALA A O 1
ATOM 1430 N N . TYR A 1 183 ? 19.991 15.608 -6.565 1.00 96.38 183 TYR A N 1
ATOM 1431 C CA . TYR A 1 183 ? 20.826 15.405 -5.389 1.00 96.38 183 TYR A CA 1
ATOM 1432 C C . TYR A 1 183 ? 22.088 14.657 -5.811 1.00 96.38 183 TYR A C 1
ATOM 1434 O O . TYR A 1 183 ? 22.019 13.513 -6.267 1.00 96.38 183 TYR A O 1
ATOM 1442 N N . VAL A 1 184 ? 23.240 15.310 -5.709 1.00 97.12 184 VAL A N 1
ATOM 1443 C CA . VAL A 1 184 ? 24.531 14.752 -6.107 1.00 97.12 184 VAL A CA 1
ATOM 1444 C C . VAL A 1 184 ? 25.316 14.366 -4.869 1.00 97.12 184 VAL A C 1
ATOM 1446 O O . VAL A 1 184 ? 25.490 15.162 -3.950 1.00 97.12 184 VAL A O 1
ATOM 1449 N N . MET A 1 185 ? 25.827 13.139 -4.869 1.00 97.94 185 MET A N 1
ATOM 1450 C CA . MET A 1 185 ? 26.702 12.625 -3.824 1.00 97.94 185 MET A CA 1
ATOM 1451 C C . MET A 1 185 ? 28.059 12.253 -4.424 1.00 97.94 185 MET A C 1
ATOM 1453 O O . MET A 1 185 ? 28.117 11.596 -5.466 1.00 97.94 185 MET A O 1
ATOM 1457 N N . ALA A 1 186 ? 29.145 12.650 -3.762 1.00 98.19 186 ALA A N 1
ATOM 1458 C CA . ALA A 1 186 ? 30.521 12.343 -4.143 1.00 98.19 186 ALA A CA 1
ATOM 1459 C C . ALA A 1 186 ? 31.300 11.798 -2.938 1.00 98.19 186 ALA A C 1
ATOM 1461 O O . ALA A 1 186 ? 31.550 12.530 -1.980 1.00 98.19 186 ALA A O 1
ATOM 1462 N N . SER A 1 187 ? 31.697 10.529 -2.971 1.00 98.00 187 SER A N 1
ATOM 1463 C CA . SER A 1 187 ? 32.468 9.905 -1.888 1.00 98.00 187 SER A CA 1
ATOM 1464 C C . SER A 1 187 ? 33.958 10.228 -2.008 1.00 98.00 187 SER A C 1
ATOM 1466 O O . SER A 1 187 ? 34.505 10.247 -3.114 1.00 98.00 187 SER A O 1
ATOM 1468 N N . LYS A 1 188 ? 34.637 10.390 -0.872 1.00 96.38 188 LYS A N 1
ATOM 1469 C CA . LYS A 1 188 ? 36.106 10.421 -0.803 1.00 96.38 188 LYS A CA 1
ATOM 1470 C C . LYS A 1 188 ? 36.696 9.025 -1.059 1.00 96.38 188 LYS A C 1
ATOM 1472 O O . LYS A 1 188 ? 35.987 8.017 -1.072 1.00 96.38 188 LYS A O 1
ATOM 1477 N N . SER A 1 189 ? 38.012 8.970 -1.253 1.00 93.31 189 SER A N 1
ATOM 1478 C CA . SER A 1 189 ? 38.707 7.699 -1.452 1.00 93.31 189 SER A CA 1
ATOM 1479 C C . SER A 1 189 ? 38.572 6.794 -0.233 1.00 93.31 189 SER A C 1
ATOM 1481 O O . SER A 1 189 ? 38.650 7.261 0.904 1.00 93.31 189 SER A O 1
ATOM 1483 N N . HIS A 1 190 ? 38.330 5.505 -0.482 1.00 90.00 190 HIS A N 1
ATOM 1484 C CA . HIS A 1 190 ? 38.057 4.478 0.533 1.00 90.00 190 HIS A CA 1
ATOM 1485 C C . HIS A 1 190 ? 36.846 4.742 1.452 1.00 90.00 190 HIS A C 1
ATOM 1487 O O . HIS A 1 190 ? 36.623 3.974 2.388 1.00 90.00 190 HIS A O 1
ATOM 1493 N N . ALA A 1 191 ? 36.046 5.780 1.193 1.00 93.56 191 ALA A N 1
ATOM 1494 C CA . ALA A 1 191 ? 34.887 6.121 2.003 1.00 93.56 191 ALA A CA 1
ATOM 1495 C C . ALA A 1 191 ? 33.590 5.543 1.425 1.00 93.56 191 ALA A C 1
ATOM 1497 O O . ALA A 1 191 ? 33.328 5.616 0.228 1.00 93.56 191 ALA A O 1
ATOM 1498 N N . TYR A 1 192 ? 32.746 5.020 2.308 1.00 93.06 192 TYR A N 1
ATOM 1499 C CA . TYR A 1 192 ? 31.341 4.764 2.016 1.00 93.06 192 TYR A CA 1
ATOM 1500 C C . TYR A 1 192 ? 30.522 6.006 2.372 1.00 93.06 192 TYR A C 1
ATOM 1502 O O . TYR A 1 192 ? 30.744 6.597 3.432 1.00 93.06 192 TYR A O 1
ATOM 1510 N N . LEU A 1 193 ? 29.572 6.391 1.521 1.00 95.31 193 LEU A N 1
ATOM 1511 C CA . LEU A 1 193 ? 28.681 7.516 1.792 1.00 95.31 193 LEU A CA 1
ATOM 1512 C C . LEU A 1 193 ? 27.229 7.072 1.625 1.00 95.31 193 LEU A C 1
ATOM 1514 O O . LEU A 1 193 ? 26.799 6.766 0.515 1.00 95.31 193 LEU A O 1
ATOM 1518 N N . GLY A 1 194 ? 26.482 7.073 2.728 1.00 94.12 194 GLY A N 1
ATOM 1519 C CA . GLY A 1 194 ? 25.059 6.743 2.769 1.00 94.12 194 GLY A CA 1
ATOM 1520 C C . GLY A 1 194 ? 24.286 7.719 3.651 1.00 94.12 194 GLY A C 1
ATOM 1521 O O . GLY A 1 194 ? 24.831 8.262 4.614 1.00 94.12 194 GLY A O 1
ATOM 1522 N N . SER A 1 195 ? 23.026 7.970 3.307 1.00 93.00 195 SER A N 1
ATOM 1523 C CA . SER A 1 195 ? 22.126 8.823 4.085 1.00 93.00 195 SER A CA 1
ATOM 1524 C C . SER A 1 195 ? 20.675 8.391 3.896 1.00 93.00 195 SER A C 1
ATOM 1526 O O . SER A 1 195 ? 20.262 8.043 2.788 1.00 93.00 195 SER A O 1
ATOM 1528 N N . MET A 1 196 ? 19.896 8.427 4.977 1.00 95.00 196 MET A N 1
ATOM 1529 C CA . MET A 1 196 ? 18.454 8.200 4.917 1.00 95.00 196 MET A CA 1
ATOM 1530 C C . MET A 1 196 ? 17.734 9.460 4.448 1.00 95.00 196 MET A C 1
ATOM 1532 O O . MET A 1 196 ? 18.093 10.574 4.826 1.00 95.00 196 MET A O 1
ATOM 1536 N N . ILE A 1 197 ? 16.674 9.289 3.664 1.00 95.75 197 ILE A N 1
ATOM 1537 C CA . ILE A 1 197 ? 15.829 10.404 3.239 1.00 95.75 197 ILE A CA 1
ATOM 1538 C C . ILE A 1 197 ? 14.879 10.741 4.392 1.00 95.75 197 ILE A C 1
ATOM 1540 O O . ILE A 1 197 ? 13.819 10.136 4.544 1.00 95.75 197 ILE A O 1
ATOM 1544 N N . HIS A 1 198 ? 15.271 11.699 5.230 1.00 93.69 198 HIS A N 1
ATOM 1545 C CA . HIS A 1 198 ? 14.586 12.004 6.490 1.00 93.69 198 HIS A CA 1
ATOM 1546 C C . HIS A 1 198 ? 13.151 12.539 6.341 1.00 93.69 198 HIS A C 1
ATOM 1548 O O . HIS A 1 198 ? 12.395 12.505 7.308 1.00 93.69 198 HIS A O 1
ATOM 1554 N N . ALA A 1 199 ? 12.753 13.014 5.157 1.00 93.06 199 ALA A N 1
ATOM 1555 C CA . ALA A 1 199 ? 11.363 13.388 4.889 1.00 93.06 199 ALA A CA 1
ATOM 1556 C C . ALA A 1 199 ? 10.422 12.181 4.707 1.00 93.06 199 ALA A C 1
ATOM 1558 O O . ALA A 1 199 ? 9.203 12.362 4.661 1.00 93.06 199 ALA A O 1
ATOM 1559 N N . LEU A 1 200 ? 10.957 10.965 4.560 1.00 95.81 200 LEU A N 1
ATOM 1560 C CA . LEU A 1 200 ? 10.155 9.775 4.303 1.00 95.81 200 LEU A CA 1
ATOM 1561 C C . LEU A 1 200 ? 9.703 9.081 5.596 1.00 95.81 200 LEU A C 1
ATOM 1563 O O . LEU A 1 200 ? 10.486 8.969 6.540 1.00 95.81 200 LEU A O 1
ATOM 1567 N N . PRO A 1 201 ? 8.461 8.563 5.620 1.00 95.56 201 PRO A N 1
ATOM 1568 C CA . PRO A 1 201 ? 7.959 7.764 6.728 1.00 95.56 201 PRO A CA 1
ATOM 1569 C C . PRO A 1 201 ? 8.619 6.383 6.776 1.00 95.56 201 PRO A C 1
ATOM 1571 O O . PRO A 1 201 ? 9.277 5.947 5.824 1.00 95.56 201 PRO A O 1
ATOM 1574 N N . SER A 1 202 ? 8.345 5.655 7.853 1.00 95.31 202 SER A N 1
ATOM 1575 C CA . SER A 1 202 ? 8.665 4.237 7.965 1.00 95.31 202 SER A CA 1
ATOM 1576 C C . SER A 1 202 ? 7.712 3.415 7.095 1.00 95.31 202 SER A C 1
ATOM 1578 O O . SER A 1 202 ? 6.486 3.490 7.217 1.00 95.31 202 SER A O 1
ATOM 1580 N N . LEU A 1 203 ? 8.266 2.602 6.203 1.00 97.44 203 LEU A N 1
ATOM 1581 C CA . LEU A 1 203 ? 7.527 1.809 5.226 1.00 97.44 203 LEU A CA 1
ATOM 1582 C C . LEU A 1 203 ? 7.584 0.326 5.574 1.00 97.44 203 LEU A C 1
ATOM 1584 O O . LEU A 1 203 ? 8.626 -0.216 5.942 1.00 97.44 203 LEU A O 1
ATOM 1588 N N . THR A 1 204 ? 6.461 -0.353 5.375 1.00 96.31 204 THR A N 1
ATOM 1589 C CA . THR A 1 204 ? 6.370 -1.821 5.464 1.00 96.31 204 THR A CA 1
ATOM 1590 C C . THR A 1 204 ? 6.483 -2.474 4.091 1.00 96.31 204 THR A C 1
ATOM 1592 O O . THR A 1 204 ? 7.064 -3.541 3.938 1.00 96.31 204 THR A O 1
ATOM 1595 N N . GLU A 1 205 ? 5.981 -1.797 3.066 1.00 97.69 205 GLU A N 1
ATOM 1596 C CA . GLU A 1 205 ? 6.047 -2.194 1.665 1.00 97.69 205 GLU A CA 1
ATOM 1597 C C . GLU A 1 205 ? 6.117 -0.956 0.799 1.00 97.69 205 GLU A C 1
ATOM 1599 O O . GLU A 1 205 ? 5.597 0.099 1.182 1.00 97.69 205 GLU A O 1
ATOM 1604 N N . PHE A 1 206 ? 6.740 -1.082 -0.369 1.00 98.62 206 PHE A N 1
ATOM 1605 C CA . PHE A 1 206 ? 6.925 0.063 -1.241 1.00 98.62 206 PHE A CA 1
ATOM 1606 C C . PHE A 1 206 ? 7.224 -0.311 -2.690 1.00 98.62 206 PHE A C 1
ATOM 1608 O O . PHE A 1 206 ? 7.667 -1.412 -3.011 1.00 98.62 206 PHE A O 1
ATOM 1615 N N . ILE A 1 207 ? 7.013 0.672 -3.552 1.00 98.81 207 ILE A N 1
ATOM 1616 C CA . ILE A 1 207 ? 7.517 0.766 -4.911 1.00 98.81 207 ILE A CA 1
ATOM 1617 C C . ILE A 1 207 ? 8.308 2.068 -4.967 1.00 98.81 207 ILE A C 1
ATOM 1619 O O . ILE A 1 207 ? 7.725 3.146 -4.840 1.00 98.81 207 ILE A O 1
ATOM 1623 N N . LEU A 1 208 ? 9.620 1.960 -5.138 1.00 98.56 208 LEU A N 1
ATOM 1624 C CA . LEU A 1 208 ? 10.510 3.089 -5.372 1.00 98.56 208 LEU A CA 1
ATOM 1625 C C . LEU A 1 208 ? 10.894 3.095 -6.845 1.00 98.56 208 LEU A C 1
ATOM 1627 O O . LEU A 1 208 ? 11.567 2.175 -7.292 1.00 98.56 208 LEU A O 1
ATOM 1631 N N . GLU A 1 209 ? 10.497 4.123 -7.580 1.00 98.44 209 GLU A N 1
ATOM 1632 C CA . GLU A 1 209 ? 10.923 4.380 -8.954 1.00 98.44 209 GLU A CA 1
ATOM 1633 C C . GLU A 1 209 ? 11.908 5.546 -8.944 1.00 98.44 209 GLU A C 1
ATOM 1635 O O . GLU A 1 209 ? 11.665 6.549 -8.273 1.00 98.44 209 GLU A O 1
ATOM 1640 N N . ALA A 1 210 ? 13.035 5.424 -9.647 1.00 96.00 210 ALA A N 1
ATOM 1641 C CA . ALA A 1 210 ? 14.069 6.448 -9.577 1.00 96.00 210 ALA A CA 1
ATOM 1642 C C . ALA A 1 210 ? 14.923 6.597 -10.840 1.00 96.00 210 ALA A C 1
ATOM 1644 O O . ALA A 1 210 ? 15.048 5.678 -11.652 1.00 96.00 210 ALA A O 1
ATOM 1645 N N . ARG A 1 211 ? 15.552 7.769 -10.976 1.00 94.56 211 ARG A N 1
ATOM 1646 C CA . ARG A 1 211 ? 16.523 8.094 -12.030 1.00 94.56 211 ARG A CA 1
ATOM 1647 C C . ARG A 1 211 ? 17.887 8.415 -11.441 1.00 94.56 211 ARG A C 1
ATOM 1649 O O . ARG A 1 211 ? 18.037 9.421 -10.741 1.00 94.56 211 ARG A O 1
ATOM 1656 N N . LEU A 1 212 ? 18.869 7.569 -11.752 1.00 90.88 212 LEU A N 1
ATOM 1657 C CA . LEU A 1 212 ? 20.239 7.698 -11.262 1.00 90.88 212 LEU A CA 1
ATOM 1658 C C . LEU A 1 212 ? 21.220 7.748 -12.428 1.00 90.88 212 LEU A C 1
ATOM 1660 O O . LEU A 1 212 ? 21.115 6.957 -13.369 1.00 90.88 212 LEU A O 1
ATOM 1664 N N . THR A 1 213 ? 22.216 8.620 -12.300 1.00 92.38 213 THR A N 1
ATOM 1665 C CA . THR A 1 213 ? 23.310 8.752 -13.266 1.00 92.38 213 THR A CA 1
ATOM 1666 C C . THR A 1 213 ? 24.640 8.737 -12.527 1.00 92.38 213 THR A C 1
ATOM 1668 O O . THR A 1 213 ? 24.871 9.559 -11.638 1.00 92.38 213 THR A O 1
ATOM 1671 N N . LYS A 1 214 ? 25.540 7.824 -12.903 1.00 95.31 214 LYS A N 1
ATOM 1672 C CA . LYS A 1 214 ? 26.925 7.853 -12.426 1.00 95.31 214 LYS A CA 1
ATOM 1673 C C . LYS A 1 214 ? 27.671 8.940 -13.191 1.00 95.31 214 LYS A C 1
ATOM 1675 O O . LYS A 1 214 ? 27.867 8.809 -14.390 1.00 95.31 214 LYS A O 1
ATOM 1680 N N . LEU A 1 215 ? 28.078 10.001 -12.504 1.00 96.12 215 LEU A N 1
ATOM 1681 C CA . LEU A 1 215 ? 28.748 11.151 -13.113 1.00 96.12 215 LEU A CA 1
ATOM 1682 C C . LEU A 1 215 ? 30.249 10.906 -13.304 1.00 96.12 215 LEU A C 1
ATOM 1684 O O . LEU A 1 215 ? 30.827 11.343 -14.293 1.00 96.12 215 LEU A O 1
ATOM 1688 N N . SER A 1 216 ? 30.895 10.223 -12.356 1.00 96.50 216 SER A N 1
ATOM 1689 C CA . SER A 1 216 ? 32.317 9.876 -12.443 1.00 96.50 216 SER A CA 1
ATOM 1690 C C . SER A 1 216 ? 32.685 8.730 -11.500 1.00 96.50 216 SER A C 1
ATOM 1692 O O . SER A 1 216 ? 31.910 8.358 -10.618 1.00 96.50 216 SER A O 1
ATOM 1694 N N . GLY A 1 217 ? 33.895 8.199 -11.678 1.00 95.50 217 GLY A N 1
ATOM 1695 C CA . GLY A 1 217 ? 34.472 7.152 -10.835 1.00 95.50 217 GLY A CA 1
ATOM 1696 C C . GLY A 1 217 ? 34.510 5.775 -11.503 1.00 95.50 217 GLY A C 1
ATOM 1697 O O . GLY A 1 217 ? 34.069 5.632 -12.653 1.00 95.50 217 GLY A O 1
ATOM 1698 N N . PRO A 1 218 ? 35.046 4.754 -10.814 1.00 96.19 218 PRO A N 1
ATOM 1699 C CA . PRO A 1 218 ? 3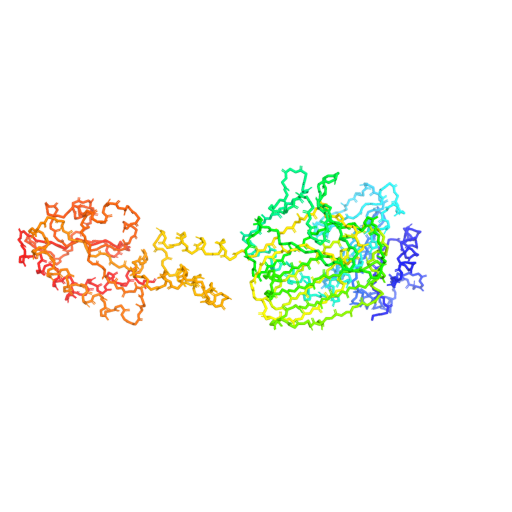5.234 3.418 -11.376 1.00 96.19 218 PRO A CA 1
ATOM 1700 C C . PRO A 1 218 ? 33.915 2.735 -11.783 1.00 96.19 218 PRO A C 1
ATOM 1702 O O . PRO A 1 218 ? 32.825 3.129 -11.367 1.00 96.19 218 PRO A O 1
ATOM 1705 N N . ASN A 1 219 ? 33.989 1.721 -12.650 1.00 96.62 219 ASN A N 1
ATOM 1706 C CA . ASN A 1 219 ? 32.806 0.972 -13.110 1.00 96.62 219 ASN A CA 1
ATOM 1707 C C . ASN A 1 219 ? 32.492 -0.256 -12.243 1.00 96.62 219 ASN A C 1
ATOM 1709 O O . ASN A 1 219 ? 31.396 -0.794 -12.346 1.00 96.62 219 ASN A O 1
ATOM 1713 N N . ASP A 1 220 ? 33.430 -0.702 -11.415 1.00 95.62 220 ASP A N 1
ATOM 1714 C CA . ASP A 1 220 ? 33.280 -1.816 -10.473 1.00 95.62 220 ASP A CA 1
ATOM 1715 C C . ASP A 1 220 ? 32.698 -1.383 -9.116 1.00 95.62 220 ASP A C 1
ATOM 1717 O O . ASP A 1 220 ? 32.236 -2.229 -8.349 1.00 95.62 220 ASP A O 1
ATOM 1721 N N . GLN A 1 221 ? 32.669 -0.076 -8.841 1.00 96.50 221 GLN A N 1
ATOM 1722 C CA . GLN A 1 221 ? 32.109 0.490 -7.616 1.00 96.50 221 GLN A CA 1
ATOM 1723 C C . GLN A 1 221 ? 30.580 0.557 -7.634 1.00 96.50 221 GLN A C 1
ATOM 1725 O O . GLN A 1 221 ? 29.945 0.724 -8.679 1.00 96.50 221 GLN A O 1
ATOM 1730 N N . TRP A 1 222 ? 30.000 0.437 -6.440 1.00 96.75 222 TRP A N 1
ATOM 1731 C CA . TRP A 1 222 ? 28.571 0.220 -6.232 1.00 96.75 222 TRP A CA 1
ATOM 1732 C C . TRP A 1 222 ? 27.830 1.486 -5.823 1.00 96.75 222 TRP A C 1
ATOM 1734 O O . TRP A 1 222 ? 28.340 2.275 -5.035 1.00 96.75 222 TRP A O 1
ATOM 1744 N N . PHE A 1 223 ? 26.597 1.642 -6.291 1.00 97.31 223 PHE A N 1
ATOM 1745 C CA . PHE A 1 223 ? 25.702 2.716 -5.867 1.00 97.31 223 PHE A CA 1
ATOM 1746 C C . PHE A 1 223 ? 24.240 2.289 -5.991 1.00 97.31 223 PHE A C 1
ATOM 1748 O O . PHE A 1 223 ? 23.912 1.366 -6.746 1.00 97.31 223 PHE A O 1
ATOM 1755 N N . GLY A 1 224 ? 23.357 2.959 -5.254 1.00 97.12 224 GLY A N 1
ATOM 1756 C CA . GLY A 1 224 ? 21.924 2.703 -5.306 1.00 97.12 224 GLY A CA 1
ATOM 1757 C C . GLY A 1 224 ? 21.217 3.115 -4.023 1.00 97.12 224 GLY A C 1
ATOM 1758 O O . GLY A 1 224 ? 21.432 4.210 -3.505 1.00 97.12 224 GLY A O 1
ATOM 1759 N N . PHE A 1 225 ? 20.354 2.228 -3.534 1.00 97.94 225 PHE A N 1
ATOM 1760 C CA . PHE A 1 225 ? 19.445 2.518 -2.429 1.00 97.94 225 PHE A CA 1
ATOM 1761 C C . PHE A 1 225 ? 19.634 1.586 -1.245 1.00 97.94 225 PHE A C 1
ATOM 1763 O O . PHE A 1 225 ? 20.069 0.441 -1.389 1.00 97.94 225 PHE A O 1
ATOM 1770 N N . GLU A 1 226 ? 19.211 2.074 -0.088 1.00 97.94 226 GLU A N 1
ATOM 1771 C CA . GLU A 1 226 ? 19.104 1.316 1.151 1.00 97.94 226 GLU A CA 1
ATOM 1772 C C . GLU A 1 226 ? 17.654 1.304 1.643 1.00 97.94 226 GLU A C 1
ATOM 1774 O O . GLU A 1 226 ? 16.874 2.205 1.328 1.00 97.94 226 GLU A O 1
ATOM 1779 N N . PHE A 1 227 ? 17.284 0.281 2.411 1.00 98.19 227 PHE A N 1
ATOM 1780 C CA . PHE A 1 227 ? 15.990 0.211 3.088 1.00 98.19 227 PHE A CA 1
ATOM 1781 C C . PHE A 1 227 ? 16.144 -0.400 4.481 1.00 98.19 227 PHE A C 1
ATOM 1783 O O . PHE A 1 227 ? 16.598 -1.539 4.600 1.00 98.19 227 PHE A O 1
ATOM 1790 N N . GLY A 1 228 ? 15.746 0.323 5.524 1.00 96.44 228 GLY A N 1
ATOM 1791 C CA . GLY A 1 228 ? 15.881 -0.128 6.911 1.00 96.44 228 GLY A CA 1
ATOM 1792 C C . GLY A 1 228 ? 16.189 1.028 7.849 1.00 96.44 228 GLY A C 1
ATOM 1793 O O . GLY A 1 228 ? 15.736 2.148 7.617 1.00 96.44 228 GLY A O 1
ATOM 1794 N N . ASP A 1 229 ? 16.999 0.742 8.863 1.00 92.19 229 ASP A N 1
ATOM 1795 C CA . ASP A 1 229 ? 17.585 1.726 9.766 1.00 92.19 229 ASP A CA 1
ATOM 1796 C C . ASP A 1 229 ? 19.066 1.935 9.419 1.00 92.19 229 ASP A C 1
ATOM 1798 O O . ASP A 1 229 ? 19.768 0.964 9.116 1.00 92.19 229 ASP A O 1
ATOM 1802 N N . PRO A 1 230 ? 19.582 3.175 9.471 1.00 86.19 230 PRO A N 1
ATOM 1803 C CA . PRO A 1 230 ? 20.960 3.445 9.084 1.00 86.19 230 PRO A CA 1
ATOM 1804 C C . PRO A 1 230 ? 21.953 2.738 10.012 1.00 86.19 230 PRO A C 1
ATOM 1806 O O . PRO A 1 230 ? 21.655 2.413 11.166 1.00 86.19 230 PRO A O 1
ATOM 1809 N N . TRP A 1 231 ? 23.176 2.535 9.515 1.00 84.25 231 TRP A N 1
ATOM 1810 C CA . TRP A 1 231 ? 24.285 2.014 10.316 1.00 84.25 231 TRP A CA 1
ATOM 1811 C C . TRP A 1 231 ? 24.373 2.718 11.693 1.00 84.25 231 TRP A C 1
ATOM 1813 O O . TRP A 1 231 ? 24.269 3.946 11.752 1.00 84.25 231 TRP A O 1
ATOM 1823 N N . PRO A 1 232 ? 24.598 1.983 12.805 1.00 88.88 232 PRO A N 1
ATOM 1824 C CA . PRO A 1 232 ? 25.010 0.574 12.901 1.00 88.88 232 PRO A CA 1
ATOM 1825 C C . PRO A 1 232 ? 23.877 -0.456 12.929 1.00 88.88 232 PRO A C 1
ATOM 1827 O O . PRO A 1 232 ? 24.123 -1.609 13.292 1.00 88.88 232 PRO A O 1
ATOM 1830 N N . GLN A 1 233 ? 22.661 -0.046 12.579 1.00 92.56 233 GLN A N 1
ATOM 1831 C CA . GLN A 1 233 ? 21.479 -0.895 12.627 1.00 92.56 233 GLN A CA 1
ATOM 1832 C C . GLN A 1 233 ? 21.352 -1.766 11.367 1.00 92.56 233 GLN A C 1
ATOM 1834 O O . GLN A 1 233 ? 22.337 -2.047 10.675 1.00 92.56 233 GLN A O 1
ATOM 1839 N N . ASN A 1 234 ? 20.140 -2.251 11.111 1.00 95.56 234 ASN A N 1
ATOM 1840 C CA . ASN A 1 234 ? 19.857 -3.245 10.093 1.00 95.56 234 ASN A CA 1
ATOM 1841 C C . ASN A 1 234 ? 19.227 -2.593 8.860 1.00 95.56 234 ASN A C 1
ATOM 1843 O O . ASN A 1 234 ? 18.198 -1.926 8.963 1.00 95.56 234 ASN A O 1
ATOM 1847 N N . TYR A 1 235 ? 19.809 -2.839 7.689 1.00 97.25 235 TYR A N 1
ATOM 1848 C CA . TYR A 1 235 ? 19.308 -2.322 6.417 1.00 97.25 235 TYR A CA 1
ATOM 1849 C C . TYR A 1 235 ? 19.604 -3.284 5.266 1.00 97.25 235 TYR A C 1
ATOM 1851 O O . TYR A 1 235 ? 20.601 -4.006 5.269 1.00 97.25 235 TYR A O 1
ATOM 1859 N N . TYR A 1 236 ? 18.740 -3.286 4.257 1.00 98.25 236 TYR A N 1
ATOM 1860 C CA . TYR A 1 236 ? 19.015 -3.873 2.950 1.00 98.25 236 TYR A CA 1
ATOM 1861 C C . TYR A 1 236 ? 19.725 -2.862 2.051 1.00 98.25 236 TYR A C 1
ATOM 1863 O O . TYR A 1 236 ? 19.501 -1.659 2.170 1.00 98.25 236 TYR A O 1
ATOM 1871 N N . GLN A 1 237 ? 20.520 -3.363 1.109 1.00 97.62 237 GLN A N 1
ATOM 1872 C CA . GLN A 1 237 ? 21.124 -2.602 0.018 1.00 97.62 237 GLN A CA 1
ATOM 1873 C C . GLN A 1 237 ? 20.677 -3.155 -1.333 1.00 97.62 237 GLN A C 1
ATOM 1875 O O . GLN A 1 237 ? 20.711 -4.369 -1.553 1.00 97.62 237 GLN A O 1
ATOM 1880 N N . PHE A 1 238 ? 20.343 -2.256 -2.256 1.00 98.25 238 PHE A N 1
ATOM 1881 C CA . PHE A 1 238 ? 19.986 -2.550 -3.644 1.00 98.25 238 PHE A CA 1
ATOM 1882 C C . PHE A 1 238 ? 20.915 -1.767 -4.560 1.00 98.25 238 PHE A C 1
ATOM 1884 O O . PHE A 1 238 ? 20.658 -0.602 -4.872 1.00 98.25 238 PHE A O 1
ATOM 1891 N N . PHE A 1 239 ? 22.017 -2.392 -4.961 1.00 97.50 239 PHE A N 1
ATOM 1892 C CA . PHE A 1 239 ? 23.090 -1.718 -5.683 1.00 97.50 239 PHE A CA 1
ATOM 1893 C C . PHE A 1 239 ? 23.272 -2.257 -7.095 1.00 97.50 239 PHE A C 1
ATOM 1895 O O . PHE A 1 239 ? 23.052 -3.438 -7.372 1.00 97.50 239 PHE A O 1
ATOM 1902 N N . ILE A 1 240 ? 23.755 -1.377 -7.966 1.00 96.62 240 ILE A N 1
ATOM 1903 C CA . ILE A 1 240 ? 24.330 -1.734 -9.261 1.00 96.62 240 ILE A CA 1
ATOM 1904 C C . ILE A 1 240 ? 25.754 -1.202 -9.366 1.00 96.62 240 ILE A C 1
ATOM 1906 O O . ILE A 1 240 ? 26.185 -0.381 -8.553 1.00 96.62 240 ILE A O 1
ATOM 1910 N N . ASN A 1 241 ? 26.457 -1.622 -10.411 1.00 96.12 241 ASN A N 1
ATOM 1911 C CA . ASN A 1 241 ? 27.692 -0.988 -10.848 1.00 96.12 241 ASN A CA 1
ATOM 1912 C C . ASN A 1 241 ? 27.721 -0.785 -12.375 1.00 96.12 241 ASN A C 1
ATOM 1914 O O . ASN A 1 241 ? 26.895 -1.316 -13.125 1.00 96.12 241 ASN A O 1
ATOM 1918 N N . GLY A 1 242 ? 28.708 -0.024 -12.849 1.00 94.94 242 GLY A N 1
ATOM 1919 C CA . GLY A 1 242 ? 28.913 0.266 -14.273 1.00 94.94 242 GLY A CA 1
ATOM 1920 C C . GLY A 1 242 ? 29.341 -0.942 -15.122 1.00 94.94 242 GLY A C 1
ATOM 1921 O O . GLY A 1 242 ? 29.442 -0.811 -16.341 1.00 94.94 242 GLY A O 1
ATOM 1922 N N . GLN A 1 243 ? 29.582 -2.108 -14.515 1.00 96.19 243 GLN A N 1
ATOM 1923 C CA . GLN A 1 243 ? 29.914 -3.377 -15.180 1.00 96.19 243 GLN A CA 1
ATOM 1924 C C . GLN A 1 243 ? 28.687 -4.261 -15.450 1.00 96.19 243 GLN A C 1
ATOM 1926 O O . GLN A 1 243 ? 28.838 -5.430 -15.797 1.00 96.19 243 GLN A O 1
ATOM 1931 N N . ARG A 1 244 ? 27.471 -3.714 -15.330 1.00 96.56 244 ARG A N 1
ATOM 1932 C CA . ARG A 1 244 ? 26.208 -4.449 -15.516 1.00 96.56 244 ARG A CA 1
ATOM 1933 C C . ARG A 1 244 ? 25.967 -5.519 -14.451 1.00 96.56 244 ARG A C 1
ATOM 1935 O O . ARG A 1 244 ? 25.422 -6.583 -14.750 1.00 96.56 244 ARG A O 1
ATOM 1942 N N . THR A 1 245 ? 26.368 -5.235 -13.216 1.00 97.56 245 THR A N 1
ATOM 1943 C CA . THR A 1 245 ? 26.109 -6.126 -12.084 1.00 97.56 245 THR A CA 1
ATOM 1944 C C . THR A 1 245 ? 25.064 -5.521 -11.168 1.00 97.56 245 THR A C 1
ATOM 1946 O O . THR A 1 245 ? 25.131 -4.338 -10.848 1.00 97.56 245 THR A O 1
ATOM 1949 N N . VAL A 1 246 ? 24.120 -6.350 -10.734 1.00 97.69 246 VAL A N 1
ATOM 1950 C CA . VAL A 1 246 ? 23.134 -6.051 -9.692 1.00 97.69 246 VAL A CA 1
ATOM 1951 C C . VAL A 1 246 ? 23.488 -6.851 -8.443 1.00 97.69 246 VAL A C 1
ATOM 1953 O O . VAL A 1 246 ? 23.824 -8.034 -8.538 1.00 97.69 246 VAL A O 1
ATOM 1956 N N . ARG A 1 247 ? 23.351 -6.233 -7.269 1.00 97.81 247 ARG A N 1
ATOM 1957 C CA . ARG A 1 247 ? 23.502 -6.888 -5.970 1.00 97.81 247 ARG A CA 1
ATOM 1958 C C . ARG A 1 247 ? 22.386 -6.479 -5.018 1.00 97.81 247 ARG A C 1
ATOM 1960 O O . ARG A 1 247 ? 22.109 -5.291 -4.853 1.00 97.81 247 ARG A O 1
ATOM 1967 N N . ILE A 1 248 ? 21.814 -7.472 -4.344 1.00 98.44 248 ILE A N 1
ATOM 1968 C CA . ILE A 1 248 ? 20.977 -7.268 -3.162 1.00 98.44 248 ILE A CA 1
ATOM 1969 C C . ILE A 1 248 ? 21.707 -7.880 -1.970 1.00 98.44 248 ILE A C 1
ATOM 1971 O O . ILE A 1 248 ? 22.097 -9.049 -1.996 1.00 98.44 248 ILE A O 1
ATOM 1975 N N . ALA A 1 249 ? 21.923 -7.078 -0.938 1.00 97.75 249 ALA A N 1
ATOM 1976 C CA . ALA A 1 249 ? 22.603 -7.479 0.286 1.00 97.75 249 ALA A CA 1
ATOM 1977 C C . ALA A 1 249 ? 21.849 -6.935 1.499 1.00 97.75 249 ALA A C 1
ATOM 1979 O O . ALA A 1 249 ? 20.944 -6.111 1.360 1.00 97.75 249 ALA A O 1
ATOM 1980 N N . LYS A 1 250 ? 22.227 -7.383 2.688 1.00 97.44 250 LYS A N 1
ATOM 1981 C CA . LYS A 1 250 ? 21.793 -6.781 3.941 1.00 97.44 250 LYS A CA 1
ATOM 1982 C C . LYS A 1 250 ? 22.953 -6.642 4.900 1.00 97.44 250 LYS A C 1
ATOM 1984 O O . LYS A 1 250 ? 23.895 -7.436 4.899 1.00 97.44 250 LYS A O 1
ATOM 1989 N N . HIS A 1 251 ? 22.823 -5.638 5.737 1.00 95.69 251 HIS A N 1
ATOM 1990 C CA . HIS A 1 251 ? 23.531 -5.532 6.979 1.00 95.69 251 HIS A CA 1
ATOM 1991 C C . HIS A 1 251 ? 22.583 -5.979 8.096 1.00 95.69 251 HIS A C 1
ATOM 1993 O O . HIS A 1 251 ? 21.518 -5.387 8.279 1.00 95.69 251 HIS A O 1
ATOM 1999 N N . TRP A 1 252 ? 22.927 -7.058 8.795 1.00 95.56 252 TRP A N 1
ATOM 2000 C CA . TRP A 1 252 ? 22.076 -7.674 9.811 1.00 95.56 252 TRP A CA 1
ATOM 2001 C C . TRP A 1 252 ? 22.899 -8.014 11.044 1.00 95.56 252 TRP A C 1
ATOM 2003 O O . TRP A 1 252 ? 23.869 -8.758 10.957 1.00 95.56 252 TRP A O 1
ATOM 2013 N N . ASN A 1 253 ? 22.529 -7.461 12.198 1.00 93.56 253 ASN A N 1
ATOM 2014 C CA . ASN A 1 253 ? 23.225 -7.656 13.469 1.00 93.56 253 ASN A CA 1
ATOM 2015 C C . ASN A 1 253 ? 24.740 -7.417 13.381 1.00 93.56 253 ASN A C 1
ATOM 2017 O O . ASN A 1 253 ? 25.524 -8.147 13.983 1.00 93.56 253 ASN A O 1
ATOM 2021 N N . ARG A 1 254 ? 25.150 -6.360 12.667 1.00 91.81 254 ARG A N 1
ATOM 2022 C CA . ARG A 1 254 ? 26.567 -6.011 12.443 1.00 91.81 254 ARG A CA 1
ATOM 2023 C C . ARG A 1 254 ? 27.326 -6.934 11.488 1.00 91.81 254 ARG A C 1
ATOM 2025 O O . ARG A 1 254 ? 28.548 -6.832 11.397 1.00 91.81 254 ARG A O 1
ATOM 2032 N N . GLU A 1 255 ? 26.617 -7.788 10.756 1.00 93.88 255 GLU A N 1
ATOM 2033 C CA . GLU A 1 255 ? 27.187 -8.680 9.752 1.00 93.88 255 GLU A CA 1
ATOM 2034 C C . GLU A 1 255 ? 26.718 -8.323 8.341 1.00 93.88 255 GLU A C 1
ATOM 2036 O O . GLU A 1 255 ? 25.561 -7.970 8.103 1.00 93.88 255 GLU A O 1
ATOM 2041 N N . TRP A 1 256 ? 27.636 -8.451 7.385 1.00 94.81 256 TRP A N 1
ATOM 2042 C CA . TRP A 1 256 ? 27.356 -8.288 5.964 1.00 94.81 256 TRP A CA 1
ATOM 2043 C C . TRP A 1 256 ? 26.920 -9.613 5.348 1.00 94.81 256 TRP A C 1
ATOM 2045 O O . TRP A 1 256 ? 27.664 -10.592 5.381 1.00 94.81 256 TRP A O 1
ATOM 2055 N N . VAL A 1 257 ? 25.741 -9.622 4.727 1.00 97.38 257 VAL A N 1
ATOM 2056 C CA . VAL A 1 257 ? 25.173 -10.800 4.065 1.00 97.38 257 VAL A CA 1
ATOM 2057 C C . VAL A 1 257 ? 24.788 -10.440 2.633 1.00 97.38 257 VAL A C 1
ATOM 2059 O O . VAL A 1 257 ? 23.895 -9.626 2.401 1.00 97.38 257 VAL A O 1
ATOM 2062 N N . GLU A 1 258 ? 25.445 -11.053 1.649 1.00 98.12 258 GLU A N 1
ATOM 2063 C CA . GLU A 1 258 ? 25.033 -10.948 0.246 1.00 98.12 258 GLU A CA 1
ATOM 2064 C C . GLU A 1 258 ? 23.882 -11.927 -0.012 1.00 98.12 258 GLU A C 1
ATOM 2066 O O . GLU A 1 258 ? 24.045 -13.135 0.140 1.00 98.12 258 GLU A O 1
ATOM 2071 N N . LEU A 1 259 ? 22.708 -11.402 -0.376 1.00 98.38 259 LEU A N 1
ATOM 2072 C CA . LEU A 1 259 ? 21.514 -12.214 -0.620 1.00 98.38 259 LEU A CA 1
ATOM 2073 C C . LEU A 1 259 ? 21.489 -12.720 -2.057 1.00 98.38 259 LEU A C 1
ATOM 2075 O O . LEU A 1 259 ? 21.134 -13.871 -2.302 1.00 98.38 259 LEU A O 1
ATOM 2079 N N . ALA A 1 260 ? 21.860 -11.862 -3.011 1.00 98.00 260 ALA A N 1
ATOM 2080 C CA . ALA A 1 260 ? 22.016 -12.268 -4.395 1.00 98.00 260 ALA A CA 1
ATOM 2081 C C . ALA A 1 260 ? 22.873 -11.298 -5.217 1.00 98.00 260 ALA A C 1
ATOM 2083 O O . ALA A 1 260 ? 22.891 -10.088 -4.976 1.00 98.00 260 ALA A O 1
ATOM 2084 N N . ARG A 1 261 ? 23.500 -11.843 -6.262 1.00 97.81 261 ARG A N 1
ATOM 2085 C CA . ARG A 1 261 ? 24.289 -11.119 -7.261 1.00 97.81 261 ARG A CA 1
ATOM 2086 C C . ARG A 1 261 ? 23.966 -11.646 -8.656 1.00 97.81 261 ARG A C 1
ATOM 2088 O O . ARG A 1 261 ? 23.865 -12.855 -8.844 1.00 97.81 261 ARG A O 1
ATOM 2095 N N . HIS A 1 262 ? 23.820 -10.742 -9.618 1.00 97.50 262 HIS A N 1
ATOM 2096 C CA . HIS A 1 262 ? 23.596 -11.073 -11.023 1.00 97.50 262 HIS A CA 1
ATOM 2097 C C . HIS A 1 262 ? 24.513 -10.212 -11.894 1.00 97.50 262 HIS A C 1
ATOM 2099 O O . HIS A 1 262 ? 24.387 -8.989 -11.918 1.00 97.50 262 HIS A O 1
ATOM 2105 N N . GLU A 1 263 ? 25.454 -10.859 -12.579 1.00 97.38 263 GLU A N 1
ATOM 2106 C CA . GLU A 1 263 ? 26.390 -10.238 -13.520 1.00 97.38 263 GLU A CA 1
ATOM 2107 C C . GLU A 1 263 ? 25.856 -10.318 -14.955 1.00 97.38 263 GLU A C 1
ATOM 2109 O O . GLU A 1 263 ? 25.133 -11.248 -15.308 1.00 97.38 263 GLU A O 1
ATOM 2114 N N . GLY A 1 264 ? 26.228 -9.361 -15.807 1.00 95.75 264 GLY A N 1
ATOM 2115 C CA . GLY A 1 264 ? 25.833 -9.378 -17.219 1.00 95.75 264 GLY A CA 1
ATOM 2116 C C . GLY A 1 264 ? 24.359 -9.037 -17.463 1.00 95.75 264 GLY A C 1
ATOM 2117 O O . GLY A 1 264 ? 23.783 -9.475 -18.461 1.00 95.75 264 GLY A O 1
ATOM 2118 N N . VAL A 1 265 ? 23.752 -8.233 -16.583 1.00 96.06 265 VAL A N 1
ATOM 2119 C CA . VAL A 1 265 ? 22.353 -7.792 -16.692 1.00 96.06 265 VAL A CA 1
ATOM 2120 C C . VAL A 1 265 ? 22.168 -6.983 -17.983 1.00 96.06 265 VAL A C 1
ATOM 2122 O O . VAL A 1 265 ? 22.699 -5.879 -18.142 1.00 96.06 265 VAL A O 1
ATOM 2125 N N . ARG A 1 266 ? 21.430 -7.546 -18.946 1.00 91.50 266 ARG A N 1
ATOM 2126 C CA . ARG A 1 266 ? 21.340 -7.027 -20.326 1.00 91.50 266 ARG A CA 1
ATOM 2127 C C . ARG A 1 266 ? 20.668 -5.660 -20.409 1.00 91.50 266 ARG A C 1
ATOM 2129 O O . ARG A 1 266 ? 21.115 -4.797 -21.161 1.00 91.50 266 ARG A O 1
ATOM 2136 N N . GLN A 1 267 ? 19.635 -5.462 -19.607 1.00 92.25 267 GLN A N 1
ATOM 2137 C CA . GLN A 1 267 ? 18.846 -4.240 -19.527 1.00 92.25 267 GLN A CA 1
ATOM 2138 C C . GLN A 1 267 ? 19.534 -3.120 -18.740 1.00 92.25 267 GLN A C 1
ATOM 2140 O O . GLN A 1 267 ? 19.082 -1.987 -18.810 1.00 92.25 267 GLN A O 1
ATOM 2145 N N . LEU A 1 268 ? 20.608 -3.402 -17.995 1.00 94.31 268 LEU A N 1
ATOM 2146 C CA . LEU A 1 268 ? 21.360 -2.393 -17.251 1.00 94.31 268 LEU A CA 1
ATOM 2147 C C . LEU A 1 268 ? 22.401 -1.744 -18.168 1.00 94.31 268 LEU A C 1
ATOM 2149 O O . LEU A 1 268 ? 23.344 -2.407 -18.597 1.00 94.31 268 LEU A O 1
ATOM 2153 N N . ASN A 1 269 ? 22.253 -0.454 -18.468 1.00 92.88 269 ASN A N 1
ATOM 2154 C CA . ASN A 1 269 ? 23.217 0.272 -19.291 1.00 92.88 269 ASN A CA 1
ATOM 2155 C C . ASN A 1 269 ? 24.558 0.417 -18.540 1.00 92.88 269 ASN A C 1
ATOM 2157 O O . ASN A 1 269 ? 24.543 0.729 -17.347 1.00 92.88 269 ASN A O 1
ATOM 2161 N N . PRO A 1 270 ? 25.709 0.183 -19.200 1.00 93.12 270 PRO A N 1
ATOM 2162 C CA . PRO A 1 270 ? 27.017 0.179 -18.557 1.00 93.12 270 PRO A CA 1
ATOM 2163 C C . PRO A 1 270 ? 27.554 1.601 -18.361 1.00 93.12 270 PRO A C 1
ATOM 2165 O O . PRO A 1 270 ? 27.081 2.554 -18.980 1.00 93.12 270 PRO A O 1
ATOM 2168 N N . GLY A 1 271 ? 28.616 1.721 -17.567 1.00 91.81 271 GLY A N 1
ATOM 2169 C CA . GLY A 1 271 ? 29.344 2.977 -17.404 1.00 91.81 271 GLY A CA 1
ATOM 2170 C C . GLY A 1 271 ? 28.524 4.065 -16.710 1.00 91.81 271 GLY A C 1
ATOM 2171 O O . GLY A 1 271 ? 28.047 3.870 -15.593 1.00 91.81 271 GLY A O 1
ATOM 2172 N N . ASP A 1 272 ? 28.438 5.222 -17.356 1.00 89.50 272 ASP A N 1
ATOM 2173 C CA . ASP A 1 272 ? 27.765 6.451 -16.919 1.00 89.50 272 ASP A CA 1
ATOM 2174 C C . ASP A 1 272 ? 26.367 6.635 -17.532 1.00 89.50 272 ASP A C 1
ATOM 2176 O O . ASP A 1 272 ? 25.681 7.616 -17.244 1.00 89.50 272 ASP A O 1
ATOM 2180 N N . ALA A 1 273 ? 25.916 5.684 -18.353 1.00 89.62 273 ALA A N 1
ATOM 2181 C CA . ALA A 1 273 ? 24.610 5.758 -18.984 1.00 89.62 273 ALA A CA 1
ATOM 2182 C C . ALA A 1 273 ? 23.472 5.808 -17.949 1.00 89.62 273 ALA A C 1
ATOM 2184 O O . ALA A 1 273 ? 23.491 5.130 -16.916 1.00 89.62 273 ALA A O 1
ATOM 2185 N N . LEU A 1 274 ? 22.439 6.592 -18.272 1.00 88.94 274 LEU A N 1
ATOM 2186 C CA . LEU A 1 274 ? 21.231 6.697 -17.462 1.00 88.94 274 LEU A CA 1
ATOM 2187 C C . LEU A 1 274 ? 20.552 5.328 -17.336 1.00 88.94 274 LEU A C 1
ATOM 2189 O O . LEU A 1 274 ? 20.396 4.592 -18.317 1.00 88.94 274 LEU A O 1
ATOM 2193 N N . ASN A 1 275 ? 20.088 5.032 -16.124 1.00 91.69 275 ASN A N 1
ATOM 2194 C CA . ASN A 1 275 ? 19.264 3.869 -15.840 1.00 91.69 275 ASN A CA 1
ATOM 2195 C C . ASN A 1 275 ? 18.017 4.278 -15.050 1.00 91.69 275 ASN A C 1
ATOM 2197 O O . ASN A 1 275 ? 18.093 5.048 -14.088 1.00 91.69 275 ASN A O 1
ATOM 2201 N N . LEU A 1 276 ? 16.869 3.742 -15.461 1.00 94.19 276 LEU A N 1
ATOM 2202 C CA . LEU A 1 276 ? 15.612 3.835 -14.728 1.00 94.19 276 LEU A CA 1
ATOM 2203 C C . LEU A 1 276 ? 15.533 2.674 -13.746 1.00 94.19 276 LEU A C 1
ATOM 2205 O O . LEU A 1 276 ? 15.656 1.513 -14.135 1.00 94.19 276 LEU A O 1
ATOM 2209 N N . TRP A 1 277 ? 15.303 2.991 -12.484 1.00 95.19 277 TRP A N 1
ATOM 2210 C CA . TRP A 1 277 ? 15.203 2.022 -11.408 1.00 95.19 277 TRP A CA 1
ATOM 2211 C C . TRP A 1 277 ? 13.763 1.833 -10.988 1.00 95.19 277 TRP A C 1
ATOM 2213 O O . TRP A 1 277 ? 13.003 2.800 -10.918 1.00 95.19 277 TRP A O 1
ATOM 2223 N N . LYS A 1 278 ? 13.425 0.601 -10.619 1.00 98.31 278 LYS A N 1
ATOM 2224 C CA . LYS A 1 278 ? 12.265 0.323 -9.784 1.00 98.31 278 LYS A CA 1
ATOM 2225 C C . LYS A 1 278 ? 12.588 -0.776 -8.779 1.00 98.31 278 LYS A C 1
ATOM 2227 O O . LYS A 1 278 ? 13.007 -1.860 -9.166 1.00 98.31 278 LYS A O 1
ATOM 2232 N N . ILE A 1 279 ? 12.361 -0.509 -7.499 1.00 98.62 279 ILE A N 1
ATOM 2233 C CA . ILE A 1 279 ? 12.447 -1.493 -6.418 1.00 98.62 279 ILE A CA 1
ATOM 2234 C C . ILE A 1 279 ? 11.039 -1.715 -5.891 1.00 98.62 279 ILE A C 1
ATOM 2236 O O . ILE A 1 279 ? 10.375 -0.763 -5.490 1.00 98.62 279 ILE A O 1
ATOM 2240 N N . VAL A 1 280 ? 10.595 -2.965 -5.882 1.00 98.75 280 VAL A N 1
ATOM 2241 C CA . VAL A 1 280 ? 9.316 -3.379 -5.308 1.00 98.75 280 VAL A CA 1
ATOM 2242 C C . VAL A 1 280 ? 9.597 -4.249 -4.102 1.00 98.75 280 VAL A C 1
ATOM 2244 O O . VAL A 1 280 ? 10.289 -5.261 -4.213 1.00 98.75 280 VAL A O 1
ATOM 2247 N N . ARG A 1 281 ? 9.024 -3.876 -2.964 1.00 98.31 281 ARG A N 1
ATOM 2248 C CA . ARG A 1 281 ? 8.995 -4.689 -1.758 1.00 98.31 281 ARG A CA 1
ATOM 2249 C C . ARG A 1 281 ? 7.556 -5.041 -1.405 1.00 98.31 281 ARG A C 1
ATOM 2251 O O . ARG A 1 281 ? 6.753 -4.135 -1.180 1.00 98.31 281 ARG A O 1
ATOM 2258 N N . LYS A 1 282 ? 7.282 -6.336 -1.239 1.00 97.75 282 LYS A N 1
ATOM 2259 C CA . LYS A 1 282 ? 6.029 -6.857 -0.681 1.00 97.75 282 LYS A CA 1
ATOM 2260 C C . LYS A 1 282 ? 6.322 -7.934 0.362 1.00 97.75 282 LYS A C 1
ATOM 2262 O O . LYS A 1 282 ? 6.834 -9.000 0.028 1.00 97.75 282 LYS A O 1
ATOM 2267 N N . GLY A 1 283 ? 6.010 -7.669 1.627 1.00 95.38 283 GLY A N 1
ATOM 2268 C CA . GLY A 1 283 ? 6.383 -8.516 2.756 1.00 95.38 283 GLY A CA 1
ATOM 2269 C C . GLY A 1 283 ? 7.887 -8.801 2.774 1.00 95.38 283 GLY A C 1
ATOM 2270 O O . GLY A 1 283 ? 8.708 -7.897 2.950 1.00 95.38 283 GLY A O 1
ATOM 2271 N N . SER A 1 284 ? 8.238 -10.073 2.583 1.00 96.88 284 SER A N 1
ATOM 2272 C CA . SER A 1 284 ? 9.620 -10.552 2.481 1.00 96.88 284 SER A CA 1
ATOM 2273 C C . SER A 1 284 ? 10.166 -10.585 1.050 1.00 96.88 284 SER A C 1
ATOM 2275 O O . SER A 1 284 ? 11.321 -10.940 0.853 1.00 96.88 284 SER A O 1
ATOM 2277 N N . SER A 1 285 ? 9.362 -10.294 0.030 1.00 98.25 285 SER A N 1
ATOM 2278 C CA . SER A 1 285 ? 9.805 -10.315 -1.366 1.00 98.25 285 SER A CA 1
ATOM 2279 C C . SER A 1 285 ? 10.369 -8.963 -1.779 1.00 98.25 285 SER A C 1
ATOM 2281 O O . SER A 1 285 ? 9.739 -7.926 -1.556 1.00 98.25 285 SER A O 1
ATOM 2283 N N . PHE A 1 286 ? 11.520 -8.993 -2.446 1.00 98.56 286 PHE A N 1
ATOM 2284 C CA . PHE A 1 286 ? 12.120 -7.841 -3.106 1.00 98.56 286 PHE A CA 1
ATOM 2285 C C . PHE A 1 286 ? 12.318 -8.134 -4.587 1.00 98.56 286 PHE A C 1
ATOM 2287 O O . PHE A 1 286 ? 12.840 -9.188 -4.957 1.00 98.56 286 PHE A O 1
ATOM 2294 N N . HIS A 1 287 ? 11.962 -7.170 -5.428 1.00 98.50 287 HIS A N 1
ATOM 2295 C CA . HIS A 1 287 ? 12.132 -7.235 -6.872 1.00 98.50 287 HIS A CA 1
ATOM 2296 C C . HIS A 1 287 ? 12.791 -5.951 -7.360 1.00 98.50 287 HIS A C 1
ATOM 2298 O O . HIS A 1 287 ? 12.272 -4.858 -7.139 1.00 98.50 287 HIS A O 1
ATOM 2304 N N . LEU A 1 288 ? 13.932 -6.085 -8.029 1.00 98.19 288 LEU A N 1
ATOM 2305 C CA . LEU A 1 288 ? 14.587 -4.985 -8.716 1.00 98.19 288 LEU A CA 1
ATOM 2306 C C . LEU A 1 288 ? 14.277 -5.074 -10.206 1.00 98.19 288 LEU A C 1
ATOM 2308 O O . LEU A 1 288 ? 14.497 -6.113 -10.829 1.00 98.19 288 LEU A O 1
ATOM 2312 N N . PHE A 1 289 ? 13.839 -3.960 -10.772 1.00 97.94 289 PHE A N 1
ATOM 2313 C CA . PHE A 1 289 ? 13.673 -3.752 -12.198 1.00 97.94 289 PHE A CA 1
ATOM 2314 C C . PHE A 1 289 ? 14.603 -2.627 -12.642 1.00 97.94 289 PHE A C 1
ATOM 2316 O O . PHE A 1 289 ? 14.730 -1.604 -11.964 1.00 97.94 289 PHE A O 1
ATOM 2323 N N . ILE A 1 290 ? 15.223 -2.809 -13.802 1.00 96.06 290 ILE A N 1
ATOM 2324 C CA . ILE A 1 290 ? 16.090 -1.817 -14.436 1.00 96.06 290 ILE A CA 1
ATOM 2325 C C . ILE A 1 290 ? 15.582 -1.592 -15.856 1.00 96.06 290 ILE A C 1
ATOM 2327 O O . ILE A 1 290 ? 15.304 -2.548 -16.578 1.00 96.06 290 ILE A O 1
ATOM 2331 N N . ASN A 1 291 ? 15.426 -0.328 -16.248 1.00 94.19 291 ASN A N 1
ATOM 2332 C CA . ASN A 1 291 ? 14.934 0.078 -17.568 1.00 94.19 291 ASN A CA 1
ATOM 2333 C C . ASN A 1 291 ? 13.621 -0.621 -17.975 1.00 94.19 291 ASN A C 1
ATOM 2335 O O . ASN A 1 291 ? 13.400 -0.932 -19.140 1.00 94.19 291 ASN A O 1
ATOM 2339 N N . GLY A 1 292 ? 12.739 -0.848 -16.994 1.00 93.44 292 GLY A N 1
ATOM 2340 C CA . GLY A 1 292 ? 11.400 -1.413 -17.194 1.00 93.44 292 GLY A CA 1
ATOM 2341 C C . GLY A 1 292 ? 11.306 -2.943 -17.161 1.00 93.44 292 GLY A C 1
ATOM 2342 O O . GLY A 1 292 ? 10.187 -3.455 -17.195 1.00 93.44 292 GLY A O 1
ATOM 2343 N N . LEU A 1 293 ? 12.433 -3.656 -17.048 1.00 96.38 293 LEU A N 1
ATOM 2344 C CA . LEU A 1 293 ? 12.493 -5.123 -17.044 1.00 96.38 293 LEU A CA 1
ATOM 2345 C C . LEU A 1 293 ? 13.043 -5.661 -15.721 1.00 96.38 293 LEU A C 1
ATOM 2347 O O . LEU A 1 293 ? 13.900 -5.034 -15.087 1.00 96.38 293 LEU A O 1
ATOM 2351 N N . HIS A 1 294 ? 12.572 -6.834 -15.312 1.00 97.62 294 HIS A N 1
ATOM 2352 C CA . HIS A 1 294 ? 13.013 -7.533 -14.109 1.00 97.62 294 HIS A CA 1
ATOM 2353 C C . HIS A 1 294 ? 14.505 -7.861 -14.173 1.00 97.62 294 HIS A C 1
ATOM 2355 O O . HIS A 1 294 ? 14.971 -8.500 -15.110 1.00 97.62 294 HIS A O 1
ATOM 2361 N N . ALA A 1 295 ? 15.263 -7.416 -13.172 1.00 97.06 295 ALA A N 1
ATOM 2362 C CA . ALA A 1 295 ? 16.702 -7.643 -13.077 1.00 97.06 295 ALA A CA 1
ATOM 2363 C C . ALA A 1 295 ? 17.074 -8.680 -12.010 1.00 97.06 295 ALA A C 1
ATOM 2365 O O . ALA A 1 295 ? 17.996 -9.471 -12.226 1.00 97.06 295 ALA A O 1
ATOM 2366 N N . GLN A 1 296 ? 16.398 -8.659 -10.855 1.00 97.31 296 GLN A N 1
ATOM 2367 C CA . GLN A 1 296 ? 16.686 -9.577 -9.753 1.00 97.31 296 GLN A CA 1
ATOM 2368 C C . GLN A 1 296 ? 15.524 -9.695 -8.765 1.00 97.31 296 GLN A C 1
ATOM 2370 O O . GLN A 1 296 ? 14.738 -8.765 -8.578 1.00 97.31 296 GLN A O 1
ATOM 2375 N N . SER A 1 297 ? 15.421 -10.831 -8.073 1.00 98.00 297 SER A N 1
ATOM 2376 C CA . SER A 1 297 ? 14.556 -10.965 -6.896 1.00 98.00 297 SER A CA 1
ATOM 2377 C C . SER A 1 297 ? 15.182 -11.786 -5.791 1.00 98.00 297 SER A C 1
ATOM 2379 O O . SER A 1 297 ? 15.961 -12.694 -6.063 1.00 98.00 297 SER A O 1
ATOM 2381 N N . VAL A 1 298 ? 14.799 -11.472 -4.557 1.00 98.19 298 VAL A N 1
ATOM 2382 C CA . VAL A 1 298 ? 15.158 -12.231 -3.356 1.00 98.19 298 VAL A CA 1
ATOM 2383 C C . VAL A 1 298 ? 13.968 -12.298 -2.405 1.00 98.19 298 VAL A C 1
ATOM 2385 O O . VAL A 1 298 ? 13.057 -11.469 -2.475 1.00 98.19 298 VAL A O 1
ATOM 2388 N N . THR A 1 299 ? 13.991 -13.276 -1.504 1.00 98.25 299 THR A N 1
ATOM 2389 C CA . THR A 1 299 ? 13.032 -13.383 -0.405 1.00 98.25 299 THR A CA 1
ATOM 2390 C C . THR A 1 299 ? 13.789 -13.373 0.913 1.00 98.25 299 THR A C 1
ATOM 2392 O O . THR A 1 299 ? 14.559 -14.288 1.183 1.00 98.25 299 THR A O 1
ATOM 2395 N N . ASP A 1 300 ? 13.572 -12.339 1.718 1.00 98.12 300 ASP A N 1
ATOM 2396 C CA . ASP A 1 300 ? 14.161 -12.160 3.042 1.00 98.12 300 ASP A CA 1
ATOM 2397 C C . ASP A 1 300 ? 13.249 -11.239 3.874 1.00 98.12 300 ASP A C 1
ATOM 2399 O O . ASP A 1 300 ? 12.742 -10.241 3.368 1.00 98.12 300 ASP A O 1
ATOM 2403 N N . GLY A 1 301 ? 12.961 -11.606 5.125 1.00 94.56 301 GLY A N 1
ATOM 2404 C CA . GLY A 1 301 ? 11.943 -10.943 5.955 1.00 94.56 301 GLY A CA 1
ATOM 2405 C C . GLY A 1 301 ? 12.467 -10.384 7.275 1.00 94.56 301 GLY A C 1
ATOM 2406 O O . GLY A 1 301 ? 11.660 -10.069 8.151 1.00 94.56 301 GLY A O 1
ATOM 2407 N N . ASP A 1 302 ? 13.788 -10.296 7.428 1.00 95.44 302 ASP A N 1
ATOM 2408 C CA . ASP A 1 302 ? 14.430 -9.948 8.696 1.00 95.44 302 ASP A CA 1
ATOM 2409 C C . ASP A 1 302 ? 14.174 -8.488 9.097 1.00 95.44 302 ASP A C 1
ATOM 2411 O O . ASP A 1 302 ? 13.926 -8.202 10.270 1.00 95.44 302 ASP A O 1
ATOM 2415 N N . ILE A 1 303 ? 14.151 -7.564 8.128 1.00 94.88 303 ILE A N 1
ATOM 2416 C CA . ILE A 1 303 ? 13.831 -6.148 8.369 1.00 94.88 303 ILE A CA 1
ATOM 2417 C C . ILE A 1 303 ? 12.430 -5.860 7.831 1.00 94.88 303 ILE A C 1
ATOM 2419 O O . ILE A 1 303 ? 12.204 -5.781 6.623 1.00 94.88 303 ILE A O 1
ATOM 2423 N N . LYS A 1 304 ? 11.455 -5.714 8.733 1.00 94.56 304 LYS A N 1
ATOM 2424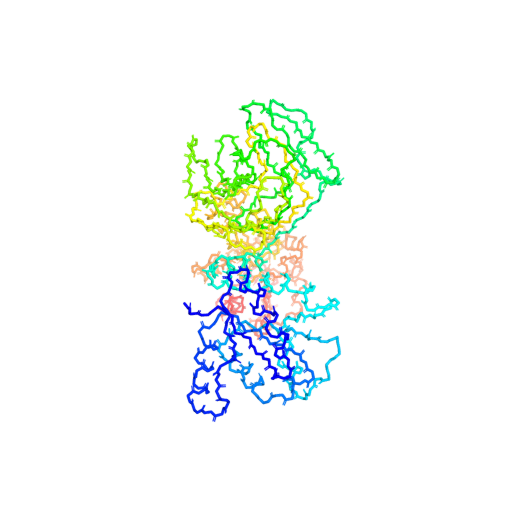 C CA . LYS A 1 304 ? 10.027 -5.536 8.400 1.00 94.56 304 LYS A CA 1
ATOM 2425 C C . LYS A 1 304 ? 9.626 -4.090 8.121 1.00 94.56 304 LYS A C 1
ATOM 2427 O O . LYS A 1 304 ? 8.729 -3.853 7.316 1.00 94.56 304 LYS A O 1
ATOM 2432 N N . VAL A 1 305 ? 10.294 -3.142 8.762 1.00 94.81 305 VAL A N 1
ATOM 2433 C CA . VAL A 1 305 ? 9.994 -1.709 8.722 1.00 94.81 305 VAL A CA 1
ATOM 2434 C C . VAL A 1 305 ? 11.295 -0.961 8.481 1.00 94.81 305 VAL A C 1
ATOM 2436 O O . VAL A 1 305 ? 12.340 -1.403 8.951 1.00 94.81 305 VAL A O 1
ATOM 2439 N N . GLY A 1 306 ? 11.240 0.140 7.741 1.00 95.44 306 GLY A N 1
ATOM 2440 C CA . GLY A 1 306 ? 12.399 1.002 7.555 1.00 95.44 306 GLY A CA 1
ATOM 2441 C C . GLY A 1 306 ? 12.115 2.198 6.667 1.00 95.44 306 GLY A C 1
ATOM 2442 O O . GLY A 1 306 ? 11.018 2.341 6.127 1.00 95.44 306 GLY A O 1
ATOM 2443 N N . THR A 1 307 ? 13.130 3.026 6.473 1.00 96.50 307 THR A N 1
ATOM 2444 C CA . THR A 1 307 ? 13.084 4.184 5.574 1.00 96.50 307 THR A CA 1
ATOM 2445 C C . THR A 1 307 ? 13.995 3.942 4.372 1.00 96.50 307 THR A C 1
ATOM 2447 O O . THR A 1 307 ? 14.863 3.069 4.402 1.00 96.50 307 THR A O 1
ATOM 2450 N N . ILE A 1 308 ? 13.768 4.679 3.282 1.00 97.81 308 ILE A N 1
ATOM 2451 C CA . ILE A 1 308 ? 14.627 4.639 2.095 1.00 97.81 308 ILE A CA 1
ATOM 2452 C C . ILE A 1 308 ? 15.851 5.530 2.310 1.00 97.81 308 ILE A C 1
ATOM 2454 O O . ILE A 1 308 ? 15.727 6.689 2.712 1.00 97.81 308 ILE A O 1
ATOM 2458 N N . GLY A 1 309 ? 17.020 4.996 1.978 1.00 96.81 309 GLY A N 1
ATOM 2459 C CA . GLY A 1 309 ? 18.281 5.724 1.927 1.00 96.81 309 GLY A CA 1
ATOM 2460 C C . GLY A 1 309 ? 18.908 5.699 0.541 1.00 96.81 309 GLY A C 1
ATOM 2461 O O . GLY A 1 309 ? 18.568 4.868 -0.303 1.00 96.81 309 GLY A O 1
ATOM 2462 N N . VAL A 1 310 ? 19.834 6.622 0.317 1.00 96.50 310 VAL A N 1
ATOM 2463 C CA . VAL A 1 310 ? 20.686 6.703 -0.874 1.00 96.50 310 VAL A CA 1
ATOM 2464 C C . VAL A 1 310 ? 22.125 6.442 -0.470 1.00 96.50 310 VAL A C 1
ATOM 2466 O O . VAL A 1 310 ? 22.556 6.889 0.596 1.00 96.50 310 VAL A O 1
ATOM 2469 N N . ALA A 1 311 ? 22.874 5.729 -1.310 1.00 96.31 311 ALA A N 1
ATOM 2470 C CA . ALA A 1 311 ? 24.254 5.414 -0.984 1.00 96.31 311 ALA A CA 1
ATOM 2471 C C . ALA A 1 311 ? 25.148 5.095 -2.184 1.00 96.31 311 ALA A C 1
ATOM 2473 O O . ALA A 1 311 ? 24.700 4.644 -3.242 1.00 96.31 311 ALA A O 1
ATOM 2474 N N . LEU A 1 312 ? 26.449 5.294 -1.982 1.00 97.25 312 LEU A N 1
ATOM 2475 C CA . LEU A 1 312 ? 27.500 4.888 -2.906 1.00 97.25 312 LEU A CA 1
ATOM 2476 C C . LEU A 1 312 ? 28.765 4.428 -2.175 1.00 97.25 312 LEU A C 1
ATOM 2478 O O . LEU A 1 312 ? 29.085 4.858 -1.064 1.00 97.25 312 LEU A O 1
ATOM 2482 N N . GLY A 1 313 ? 29.487 3.544 -2.853 1.00 96.75 313 GLY A N 1
ATOM 2483 C CA . GLY A 1 313 ? 30.836 3.138 -2.507 1.00 96.75 313 GLY A CA 1
ATOM 2484 C C . GLY A 1 313 ? 31.885 4.198 -2.862 1.00 96.75 313 GLY A C 1
ATOM 2485 O O . GLY A 1 313 ? 31.544 5.249 -3.400 1.00 96.75 313 GLY A O 1
ATOM 2486 N N . PRO A 1 314 ? 33.159 3.907 -2.567 1.00 97.12 314 PRO A N 1
ATOM 2487 C CA . PRO A 1 314 ? 34.257 4.857 -2.682 1.00 97.12 314 PRO A CA 1
ATOM 2488 C C . PRO A 1 314 ? 34.536 5.347 -4.099 1.00 97.12 314 PRO A C 1
ATOM 2490 O O . PRO A 1 314 ? 34.250 4.670 -5.087 1.00 97.12 314 PRO A O 1
ATOM 2493 N N . ASP A 1 315 ? 35.164 6.524 -4.169 1.00 96.94 315 ASP A N 1
ATOM 2494 C CA . ASP A 1 315 ? 35.643 7.159 -5.402 1.00 96.94 315 ASP A CA 1
ATOM 2495 C C . ASP A 1 315 ? 34.559 7.342 -6.489 1.00 96.94 315 ASP A C 1
ATOM 2497 O O . ASP A 1 315 ? 34.863 7.444 -7.681 1.00 96.94 315 ASP A O 1
ATOM 2501 N N . LEU A 1 316 ? 33.284 7.401 -6.091 1.00 97.56 316 LEU A N 1
ATOM 2502 C CA . LEU A 1 316 ? 32.145 7.603 -6.980 1.00 97.56 316 LEU A CA 1
ATOM 2503 C C . LEU A 1 316 ? 31.537 8.995 -6.845 1.00 97.56 316 LEU A C 1
ATOM 2505 O O . LEU A 1 316 ? 31.561 9.630 -5.790 1.00 97.56 316 LEU A O 1
ATOM 2509 N N . ARG A 1 317 ? 30.904 9.425 -7.939 1.00 97.69 317 ARG A N 1
ATOM 2510 C CA . ARG A 1 317 ? 29.991 10.564 -7.958 1.00 97.69 317 ARG A CA 1
ATOM 2511 C C . ARG A 1 317 ? 28.709 10.187 -8.683 1.00 97.69 317 ARG A C 1
ATOM 2513 O O . ARG A 1 317 ? 28.766 9.746 -9.831 1.00 97.69 317 ARG A O 1
ATOM 2520 N N . VAL A 1 318 ? 27.565 10.352 -8.026 1.00 97.00 318 VAL A N 1
ATOM 2521 C CA . VAL A 1 318 ? 26.258 9.884 -8.514 1.00 97.00 318 VAL A CA 1
ATOM 2522 C C . VAL A 1 318 ? 25.208 10.973 -8.319 1.00 97.00 318 VAL A C 1
ATOM 2524 O O . VAL A 1 318 ? 25.140 11.580 -7.253 1.00 97.00 318 VAL A O 1
ATOM 2527 N N . ALA A 1 319 ? 24.394 11.205 -9.348 1.00 95.50 319 ALA A N 1
ATOM 2528 C CA . ALA A 1 319 ? 23.232 12.085 -9.306 1.00 95.50 319 ALA A CA 1
ATOM 2529 C C . ALA A 1 319 ? 21.939 11.279 -9.152 1.00 95.50 319 ALA A C 1
ATOM 2531 O O . ALA A 1 319 ? 21.680 10.367 -9.942 1.00 95.50 319 ALA A O 1
ATOM 2532 N N . TYR A 1 320 ? 21.109 11.675 -8.192 1.00 94.62 320 TYR A N 1
ATOM 2533 C CA . TYR A 1 320 ? 19.749 11.194 -7.966 1.00 94.62 320 TYR A CA 1
ATOM 2534 C C . TYR A 1 320 ? 18.790 12.302 -8.409 1.00 94.62 320 TYR A C 1
ATOM 2536 O O . TYR A 1 320 ? 18.684 13.334 -7.751 1.00 94.62 320 TYR A O 1
ATOM 2544 N N . SER A 1 321 ? 18.143 12.128 -9.561 1.00 91.94 321 SER A N 1
ATOM 2545 C CA . SER A 1 321 ? 17.430 13.224 -10.249 1.00 91.94 321 SER A CA 1
ATOM 2546 C C . SER A 1 321 ? 15.918 13.198 -10.057 1.00 91.94 321 SER A C 1
ATOM 2548 O O . SER A 1 321 ? 15.290 14.244 -9.948 1.00 91.94 321 SER A O 1
ATOM 2550 N N . GLU A 1 322 ? 15.316 12.013 -9.989 1.00 93.25 322 GLU A N 1
ATOM 2551 C CA . GLU A 1 322 ? 13.884 11.857 -9.733 1.00 93.25 322 GLU A CA 1
ATOM 2552 C C . GLU A 1 322 ? 13.665 10.629 -8.864 1.00 93.25 322 GLU A C 1
ATOM 2554 O O . GLU A 1 322 ? 14.201 9.566 -9.184 1.00 93.25 322 GLU A O 1
ATOM 2559 N N . LEU A 1 323 ? 12.866 10.766 -7.807 1.00 95.25 323 LEU A N 1
ATOM 2560 C CA . LEU A 1 323 ? 12.367 9.653 -7.000 1.00 95.25 323 LEU A CA 1
ATOM 2561 C C . LEU A 1 323 ? 10.842 9.751 -6.925 1.00 95.25 323 LEU A C 1
ATOM 2563 O O . LEU A 1 323 ? 10.296 10.822 -6.660 1.00 95.25 323 LEU A O 1
ATOM 2567 N N . LEU A 1 324 ? 10.173 8.621 -7.111 1.00 97.00 324 LEU A N 1
ATOM 2568 C CA . LEU A 1 324 ? 8.748 8.421 -6.884 1.00 97.00 324 LEU A CA 1
ATOM 2569 C C . LEU A 1 324 ? 8.591 7.220 -5.957 1.00 97.00 324 LEU A C 1
ATOM 2571 O O . LEU A 1 324 ? 9.051 6.123 -6.262 1.00 97.00 324 LEU A O 1
ATOM 2575 N N . LEU A 1 325 ? 7.917 7.421 -4.835 1.00 97.94 325 LEU A N 1
ATOM 2576 C CA . LEU A 1 325 ? 7.705 6.408 -3.819 1.00 97.94 325 LEU A CA 1
ATOM 2577 C C . LEU A 1 325 ? 6.211 6.231 -3.574 1.00 97.94 325 LEU A C 1
ATOM 2579 O O . LEU A 1 325 ? 5.514 7.179 -3.226 1.00 97.94 325 LEU A O 1
ATOM 2583 N N . ASN A 1 326 ? 5.733 5.000 -3.713 1.00 98.31 326 ASN A N 1
ATOM 2584 C CA . ASN A 1 326 ? 4.399 4.589 -3.281 1.00 98.31 326 ASN A CA 1
ATOM 2585 C C . ASN A 1 326 ? 4.558 3.471 -2.262 1.00 98.31 326 ASN A C 1
ATOM 2587 O O . ASN A 1 326 ? 5.359 2.570 -2.486 1.00 98.31 326 ASN A O 1
ATOM 2591 N N . GLY A 1 327 ? 3.808 3.480 -1.166 1.00 97.50 327 GLY A N 1
ATOM 2592 C CA . GLY A 1 327 ? 3.960 2.420 -0.176 1.00 97.50 327 GLY A CA 1
ATOM 2593 C C . GLY A 1 327 ? 2.923 2.420 0.929 1.00 97.50 327 GLY A C 1
ATOM 2594 O O . GLY A 1 327 ? 1.964 3.196 0.926 1.00 97.50 327 GLY A O 1
ATOM 2595 N N . ILE A 1 328 ? 3.134 1.510 1.875 1.00 97.44 328 ILE A N 1
ATOM 2596 C CA . ILE A 1 328 ? 2.379 1.442 3.123 1.00 97.44 328 ILE A CA 1
ATOM 2597 C C . ILE A 1 328 ? 3.234 2.061 4.228 1.00 97.44 328 ILE A C 1
ATOM 2599 O O . ILE A 1 328 ? 4.154 1.412 4.739 1.00 97.44 328 ILE A O 1
ATOM 2603 N N . SER A 1 329 ? 2.900 3.294 4.609 1.00 96.75 329 SER A N 1
ATOM 2604 C CA . SER A 1 329 ? 3.472 3.980 5.769 1.00 96.75 329 SER A CA 1
ATOM 2605 C C . SER A 1 329 ? 2.865 3.444 7.063 1.00 96.75 329 SER A C 1
ATOM 2607 O O . SER A 1 329 ? 1.639 3.294 7.193 1.00 96.75 329 SER A O 1
ATOM 2609 N N . LEU A 1 330 ? 3.736 3.175 8.034 1.00 94.44 330 LEU A N 1
ATOM 2610 C CA . LEU A 1 330 ? 3.347 2.737 9.367 1.00 94.44 330 LEU A CA 1
ATOM 2611 C C . LEU A 1 330 ? 2.655 3.866 10.140 1.00 94.44 330 LEU A C 1
ATOM 2613 O O . LEU A 1 330 ? 1.621 3.645 10.765 1.00 94.44 330 LEU A O 1
ATOM 2617 N N . GLU A 1 331 ? 3.149 5.093 10.007 1.00 93.50 331 GLU A N 1
ATOM 2618 C CA . GLU A 1 331 ? 2.602 6.308 10.609 1.00 93.50 331 GLU A CA 1
ATOM 2619 C C . GLU A 1 331 ? 1.215 6.634 10.047 1.00 93.50 331 GLU A C 1
ATOM 2621 O O . GLU A 1 331 ? 0.292 6.907 10.813 1.00 93.50 331 GLU A O 1
ATOM 2626 N N . ALA A 1 332 ? 1.022 6.536 8.726 1.00 95.69 332 ALA A N 1
ATOM 2627 C CA . ALA A 1 332 ? -0.294 6.704 8.106 1.00 95.69 332 ALA A CA 1
ATOM 2628 C C . ALA A 1 332 ? -1.278 5.607 8.553 1.00 95.69 332 ALA A C 1
ATOM 2630 O O . ALA A 1 332 ? -2.458 5.875 8.789 1.00 95.69 332 ALA A O 1
ATOM 2631 N N . THR A 1 333 ? -0.791 4.372 8.722 1.00 96.38 333 THR A N 1
ATOM 2632 C CA . THR A 1 333 ? -1.588 3.254 9.253 1.00 96.38 333 THR A CA 1
ATOM 2633 C C . THR A 1 333 ? -2.007 3.514 10.701 1.00 96.38 333 THR A C 1
ATOM 2635 O O . THR A 1 333 ? -3.179 3.358 11.042 1.00 96.38 333 THR A O 1
ATOM 2638 N N . TYR A 1 334 ? -1.080 3.977 11.539 1.00 95.25 334 TYR A N 1
ATOM 2639 C CA . TYR A 1 334 ? -1.357 4.346 12.924 1.00 95.25 334 TYR A CA 1
ATOM 2640 C C . TYR A 1 334 ? -2.317 5.541 13.019 1.00 95.25 334 TYR A C 1
ATOM 2642 O O . TYR A 1 334 ? -3.279 5.498 13.785 1.00 95.25 334 TYR A O 1
ATOM 2650 N N . LYS A 1 335 ? -2.141 6.574 12.184 1.00 95.38 335 LYS A N 1
ATOM 2651 C CA . LYS A 1 335 ? -3.058 7.722 12.121 1.00 95.38 335 LYS A CA 1
ATOM 2652 C C . LYS A 1 335 ? -4.479 7.291 11.769 1.00 95.38 335 LYS A C 1
ATOM 2654 O O . LYS A 1 335 ? -5.415 7.735 12.426 1.00 95.38 335 LYS A O 1
ATOM 2659 N N . LYS A 1 336 ? -4.638 6.372 10.813 1.00 96.75 336 LYS A N 1
ATOM 2660 C CA . LYS A 1 336 ? -5.947 5.797 10.477 1.00 96.75 336 LYS A CA 1
ATOM 2661 C C . LYS A 1 336 ? -6.588 5.096 11.680 1.00 96.75 336 LYS A C 1
ATOM 2663 O O . LYS A 1 336 ? -7.792 5.219 11.887 1.00 96.75 336 LYS A O 1
ATOM 2668 N N . ALA A 1 337 ? -5.806 4.379 12.489 1.00 97.06 337 ALA A N 1
ATOM 2669 C CA . ALA A 1 337 ? -6.318 3.778 13.719 1.00 97.06 337 ALA A CA 1
ATOM 2670 C C . ALA A 1 337 ? -6.791 4.835 14.729 1.00 97.06 337 ALA A C 1
ATOM 2672 O O . ALA A 1 337 ? -7.854 4.665 15.326 1.00 97.06 337 ALA A O 1
ATOM 2673 N N . LEU A 1 338 ? -6.043 5.933 14.882 1.00 96.06 338 LEU A N 1
ATOM 2674 C CA . LEU A 1 338 ? -6.452 7.067 15.715 1.00 96.06 338 LEU A CA 1
ATOM 2675 C C . LEU A 1 338 ? -7.740 7.717 15.203 1.00 96.06 338 LEU A C 1
ATOM 2677 O O . LEU A 1 338 ? -8.612 8.026 16.007 1.00 96.06 338 LEU A O 1
ATOM 2681 N N . ASP A 1 339 ? -7.905 7.862 13.888 1.00 96.38 339 ASP A N 1
ATOM 2682 C CA . ASP A 1 339 ? -9.137 8.405 13.307 1.00 96.38 339 ASP A CA 1
ATOM 2683 C C . ASP A 1 339 ? -10.349 7.529 13.647 1.00 96.38 339 ASP A C 1
ATOM 2685 O O . ASP A 1 339 ? -11.391 8.038 14.064 1.00 96.38 339 ASP A O 1
ATOM 2689 N N . HIS A 1 340 ? -10.220 6.204 13.530 1.00 97.00 340 HIS A N 1
ATOM 2690 C CA . HIS A 1 340 ? -11.267 5.276 13.966 1.00 97.00 340 HIS A CA 1
ATOM 2691 C C . HIS A 1 340 ? -11.518 5.381 15.479 1.00 97.00 340 HIS A C 1
ATOM 2693 O O . HIS A 1 340 ? -12.670 5.449 15.913 1.00 97.00 340 HIS A O 1
ATOM 2699 N N . TRP A 1 341 ? -10.456 5.474 16.285 1.00 95.44 341 TRP A N 1
ATOM 2700 C CA . TRP A 1 341 ? -10.547 5.615 17.739 1.00 95.44 341 TRP A CA 1
ATOM 2701 C C . TRP A 1 341 ? -11.312 6.875 18.162 1.00 95.44 341 TRP A C 1
ATOM 2703 O O . TRP A 1 341 ? -12.234 6.820 18.980 1.00 95.44 341 TRP A O 1
ATOM 2713 N N . GLU A 1 342 ? -10.965 8.018 17.573 1.00 93.38 342 GLU A N 1
ATOM 2714 C CA . GLU A 1 342 ? -11.605 9.311 17.820 1.00 93.38 342 GLU A CA 1
ATOM 2715 C C . GLU A 1 342 ? -13.069 9.337 17.367 1.00 93.38 342 GLU A C 1
ATOM 2717 O O . GLU A 1 342 ? -13.875 10.073 17.942 1.00 93.38 342 GLU A O 1
ATOM 2722 N N . ASN A 1 343 ? -13.424 8.521 16.374 1.00 94.50 343 ASN A N 1
ATOM 2723 C CA . ASN A 1 343 ? -14.784 8.370 15.862 1.00 94.50 343 ASN A CA 1
ATOM 2724 C C . ASN A 1 343 ? -15.603 7.276 16.566 1.00 94.50 343 ASN A C 1
ATOM 2726 O O . ASN A 1 343 ? -16.728 7.009 16.137 1.00 94.50 343 ASN A O 1
ATOM 2730 N N . LEU A 1 344 ? -15.082 6.703 17.661 1.00 94.88 344 LEU A N 1
ATOM 2731 C CA . LEU A 1 344 ? -15.703 5.624 18.443 1.00 94.88 344 LEU A CA 1
ATOM 2732 C C . LEU A 1 344 ? -15.880 4.313 17.655 1.00 94.88 344 LEU A C 1
ATOM 2734 O O . LEU A 1 344 ? -16.726 3.493 18.000 1.00 94.88 344 LEU A O 1
ATOM 2738 N N . GLU A 1 345 ? -15.084 4.098 16.611 1.00 96.50 345 GLU A N 1
ATOM 2739 C CA . GLU A 1 345 ? -15.044 2.881 15.785 1.00 96.50 345 GLU A CA 1
ATOM 2740 C C . GLU A 1 345 ? -13.952 1.954 16.340 1.00 96.50 345 GLU A C 1
ATOM 2742 O O . GLU A 1 345 ? -12.916 1.688 15.726 1.00 96.50 345 GLU A O 1
ATOM 2747 N N . ILE A 1 346 ? -14.138 1.556 17.600 1.00 95.69 346 ILE A N 1
ATOM 2748 C CA . ILE A 1 346 ? -13.104 0.928 18.430 1.00 95.69 346 ILE A CA 1
ATOM 2749 C C . ILE A 1 346 ? -12.736 -0.452 17.893 1.00 95.69 346 ILE A C 1
ATOM 2751 O O . ILE A 1 346 ? -11.572 -0.849 17.968 1.00 95.69 346 ILE A O 1
ATOM 2755 N N . LYS A 1 347 ? -13.691 -1.171 17.298 1.00 94.06 347 LYS A N 1
ATOM 2756 C CA . LYS A 1 347 ? -13.430 -2.464 16.658 1.00 94.06 347 LYS A CA 1
ATOM 2757 C C . LYS A 1 347 ? -12.415 -2.345 15.521 1.00 94.06 347 LYS A C 1
ATOM 2759 O O . LYS A 1 347 ? -11.423 -3.076 15.514 1.00 94.06 347 LYS A O 1
ATOM 2764 N N . GLU A 1 348 ? -12.634 -1.411 14.598 1.00 96.81 348 GLU A N 1
ATOM 2765 C CA . GLU A 1 348 ? -11.730 -1.123 13.484 1.00 96.81 348 GLU A CA 1
ATOM 2766 C C . GLU A 1 348 ? -10.380 -0.602 13.977 1.00 96.81 348 GLU A C 1
ATOM 2768 O O . GLU A 1 348 ? -9.337 -1.094 13.540 1.00 96.81 348 GLU A O 1
ATOM 2773 N N . ALA A 1 349 ? -10.385 0.334 14.932 1.00 97.44 349 ALA A N 1
ATOM 2774 C CA . ALA A 1 349 ? -9.157 0.860 15.519 1.00 97.44 349 ALA A CA 1
ATOM 2775 C C . ALA A 1 349 ? -8.300 -0.269 16.115 1.00 97.44 349 ALA A C 1
ATOM 2777 O O . ALA A 1 349 ? -7.130 -0.409 15.762 1.00 97.44 349 ALA A O 1
ATOM 2778 N N . ARG A 1 350 ? -8.886 -1.139 16.952 1.00 95.88 350 ARG A N 1
ATOM 2779 C CA . ARG A 1 350 ? -8.172 -2.265 17.579 1.00 95.88 350 ARG A CA 1
ATOM 2780 C C . ARG A 1 350 ? -7.624 -3.259 16.556 1.00 95.88 350 ARG A C 1
ATOM 2782 O O . ARG A 1 350 ? -6.531 -3.777 16.766 1.00 95.88 350 ARG A O 1
ATOM 2789 N N . GLN A 1 351 ? -8.336 -3.524 15.460 1.00 96.44 351 GLN A N 1
ATOM 2790 C CA . GLN A 1 351 ? -7.826 -4.384 14.383 1.00 96.44 351 GLN A CA 1
ATOM 2791 C C . GLN A 1 351 ? -6.566 -3.797 13.737 1.00 96.44 351 GLN A C 1
ATOM 2793 O O . GLN A 1 351 ? -5.579 -4.511 13.567 1.00 96.44 351 GLN A O 1
ATOM 2798 N N . ILE A 1 352 ? -6.571 -2.496 13.434 1.00 97.00 352 ILE A N 1
ATOM 2799 C CA . ILE A 1 352 ? -5.413 -1.822 12.832 1.00 97.00 352 ILE A CA 1
ATOM 2800 C C . ILE A 1 352 ? -4.238 -1.771 13.819 1.00 97.00 352 ILE A C 1
ATOM 2802 O O . ILE A 1 352 ? -3.108 -2.059 13.436 1.00 97.00 352 ILE A O 1
ATOM 2806 N N . LEU A 1 353 ? -4.485 -1.459 15.095 1.00 97.12 353 LEU A N 1
ATOM 2807 C CA . LEU A 1 353 ? -3.433 -1.390 16.120 1.00 97.12 353 LEU A CA 1
ATOM 2808 C C . LEU A 1 353 ? -2.774 -2.753 16.369 1.00 97.12 353 LEU A C 1
ATOM 2810 O O . LEU A 1 353 ? -1.559 -2.819 16.540 1.00 97.12 353 LEU A O 1
ATOM 2814 N N . LYS A 1 354 ? -3.549 -3.848 16.343 1.00 96.25 354 LYS A N 1
ATOM 2815 C CA . LYS A 1 354 ? -3.005 -5.215 16.421 1.00 96.25 354 LYS A CA 1
ATOM 2816 C C . LYS A 1 354 ? -2.065 -5.502 15.248 1.00 96.25 354 LYS A C 1
ATOM 2818 O O . LYS A 1 354 ? -0.952 -5.959 15.476 1.00 96.25 354 LYS A O 1
ATOM 2823 N N . TYR A 1 355 ? -2.464 -5.142 14.027 1.00 93.94 355 TYR A N 1
ATOM 2824 C CA . TYR A 1 355 ? -1.604 -5.259 12.844 1.00 93.94 355 TYR A CA 1
ATOM 2825 C C . TYR A 1 355 ? -0.318 -4.421 12.961 1.00 93.94 355 TYR A C 1
ATOM 2827 O O . TYR A 1 355 ? 0.764 -4.904 12.630 1.00 93.94 355 TYR A O 1
ATOM 2835 N N . VAL A 1 356 ? -0.404 -3.191 13.486 1.00 94.69 356 VAL A N 1
ATOM 2836 C CA . VAL A 1 356 ? 0.782 -2.356 13.756 1.00 94.69 356 VAL A CA 1
ATOM 2837 C C . VAL A 1 356 ? 1.750 -3.075 14.702 1.00 94.69 356 VAL A C 1
ATOM 2839 O O . VAL A 1 356 ? 2.938 -3.132 14.403 1.00 94.69 356 VAL A O 1
ATOM 2842 N N . LEU A 1 357 ? 1.262 -3.691 15.784 1.00 94.56 357 LEU A N 1
ATOM 2843 C CA . LEU A 1 357 ? 2.107 -4.418 16.744 1.00 94.56 357 LEU A CA 1
ATOM 2844 C C . LEU A 1 357 ? 2.667 -5.746 16.219 1.00 94.56 357 LEU A C 1
ATOM 2846 O O . LEU A 1 357 ? 3.736 -6.166 16.656 1.00 94.56 357 LEU A O 1
ATOM 2850 N N . GLU A 1 358 ? 1.984 -6.420 15.292 1.00 92.94 358 GLU A N 1
ATOM 2851 C CA . GLU A 1 358 ? 2.524 -7.617 14.625 1.00 92.94 358 GLU A CA 1
ATOM 2852 C C . GLU A 1 358 ? 3.766 -7.292 13.777 1.00 92.94 358 GLU A C 1
ATOM 2854 O O . GLU A 1 358 ? 4.678 -8.116 13.620 1.00 92.94 358 GLU A O 1
ATOM 2859 N N . ILE A 1 359 ? 3.799 -6.078 13.227 1.00 89.75 359 ILE A N 1
ATOM 2860 C CA . ILE A 1 359 ? 4.873 -5.580 12.372 1.00 89.75 359 ILE A CA 1
ATOM 2861 C C . ILE A 1 359 ? 5.970 -4.904 13.191 1.00 89.75 359 ILE A C 1
ATOM 2863 O O . ILE A 1 359 ? 7.148 -5.196 12.982 1.00 89.75 359 ILE A O 1
ATOM 2867 N N . GLU A 1 360 ? 5.584 -4.035 14.123 1.00 90.62 360 GLU A N 1
ATOM 2868 C CA . GLU A 1 360 ? 6.467 -3.273 15.001 1.00 90.62 360 GLU A CA 1
ATOM 2869 C C . GLU A 1 360 ? 6.061 -3.486 16.475 1.00 90.62 360 GLU A C 1
ATOM 2871 O O . GLU A 1 360 ? 5.362 -2.660 17.070 1.00 90.62 360 GLU A O 1
ATOM 2876 N N . PRO A 1 361 ? 6.517 -4.583 17.111 1.00 91.25 361 PRO A N 1
ATOM 2877 C CA . PRO A 1 361 ? 6.163 -4.893 18.499 1.00 91.25 361 PRO A CA 1
ATOM 2878 C C . PRO A 1 361 ? 6.603 -3.831 19.517 1.00 91.25 361 PRO A C 1
ATOM 2880 O O . PRO A 1 361 ? 6.064 -3.767 20.619 1.00 91.25 361 PRO A O 1
ATOM 2883 N N . SER A 1 362 ? 7.588 -3.000 19.168 1.00 89.38 362 SER A N 1
ATOM 2884 C CA . SER A 1 362 ? 8.090 -1.895 19.990 1.00 89.38 362 SER A CA 1
ATOM 2885 C C . SER A 1 362 ? 7.211 -0.641 19.960 1.00 89.38 362 SER A C 1
ATOM 2887 O O . SER A 1 362 ? 7.510 0.313 20.682 1.00 89.38 362 SER A O 1
ATOM 2889 N N . ASN A 1 363 ? 6.136 -0.611 19.163 1.00 91.06 363 ASN A N 1
ATOM 2890 C CA . ASN A 1 363 ? 5.268 0.557 19.036 1.00 91.06 363 ASN A CA 1
ATOM 2891 C C . ASN A 1 363 ? 4.424 0.789 20.307 1.00 91.06 363 ASN A C 1
ATOM 2893 O O . ASN A 1 363 ? 3.317 0.269 20.467 1.00 91.06 363 ASN A O 1
ATOM 2897 N N . GLN A 1 364 ? 4.947 1.600 21.231 1.00 92.19 364 GLN A N 1
ATOM 2898 C CA . GLN A 1 364 ? 4.292 1.875 22.516 1.00 92.19 364 GLN A CA 1
ATOM 2899 C C . GLN A 1 364 ? 2.943 2.586 22.362 1.00 92.19 364 GLN A C 1
ATOM 2901 O O . GLN A 1 364 ? 2.036 2.338 23.154 1.00 92.19 364 GLN A O 1
ATOM 2906 N N . GLY A 1 365 ? 2.788 3.443 21.347 1.00 91.38 365 GLY A N 1
ATOM 2907 C CA . GLY A 1 365 ? 1.526 4.137 21.081 1.00 91.38 365 GLY A CA 1
ATOM 2908 C C . GLY A 1 365 ? 0.394 3.151 20.806 1.00 91.38 365 GLY A C 1
ATOM 2909 O O . GLY A 1 365 ? -0.653 3.209 21.452 1.00 91.38 365 GLY A O 1
ATOM 2910 N N . ALA A 1 366 ? 0.641 2.181 19.921 1.00 93.06 366 ALA A N 1
ATOM 2911 C CA . ALA A 1 366 ? -0.329 1.138 19.616 1.00 93.06 366 ALA A CA 1
ATOM 2912 C C . ALA A 1 366 ? -0.622 0.229 20.818 1.00 93.06 366 ALA A C 1
ATOM 2914 O O . ALA A 1 366 ? -1.788 -0.061 21.093 1.00 93.06 366 ALA A O 1
ATOM 2915 N N . ALA A 1 367 ? 0.412 -0.169 21.565 1.00 94.56 367 ALA A N 1
ATOM 2916 C CA . ALA A 1 367 ? 0.251 -0.982 22.770 1.00 94.56 367 ALA A CA 1
ATOM 2917 C C . ALA A 1 367 ? -0.604 -0.278 23.836 1.00 94.56 367 ALA A C 1
ATOM 2919 O O . ALA A 1 367 ? -1.542 -0.876 24.361 1.00 94.56 367 ALA A O 1
ATOM 2920 N N . ASN A 1 368 ? -0.330 0.999 24.113 1.00 94.19 368 ASN A N 1
ATOM 2921 C CA . ASN A 1 368 ? -1.069 1.779 25.104 1.00 94.19 368 ASN A CA 1
ATOM 2922 C C . ASN A 1 368 ? -2.535 1.964 24.703 1.00 94.19 368 ASN A C 1
ATOM 2924 O O . ASN A 1 368 ? -3.425 1.762 25.525 1.00 94.19 368 ASN A O 1
ATOM 2928 N N . LEU A 1 369 ? -2.798 2.282 23.432 1.00 92.62 369 LEU A N 1
ATOM 2929 C CA . LEU A 1 369 ? -4.159 2.516 22.955 1.00 92.62 369 LEU A CA 1
ATOM 2930 C C . LEU A 1 369 ? -5.022 1.243 23.003 1.00 92.62 369 LEU A C 1
ATOM 2932 O O . LEU A 1 369 ? -6.218 1.311 23.270 1.00 92.62 369 LEU A O 1
ATOM 2936 N N . LEU A 1 370 ? -4.427 0.060 22.814 1.00 93.31 370 LEU A N 1
ATOM 2937 C CA . LEU A 1 370 ? -5.135 -1.215 22.973 1.00 93.31 370 LEU A CA 1
ATOM 2938 C C . LEU A 1 370 ? -5.554 -1.510 24.422 1.00 93.31 370 LEU A C 1
ATOM 2940 O O . LEU A 1 370 ? -6.535 -2.227 24.620 1.00 93.31 370 LEU A O 1
ATOM 2944 N N . LEU A 1 371 ? -4.842 -0.971 25.417 1.00 91.69 371 LEU A N 1
ATOM 2945 C CA . LEU A 1 371 ? -5.190 -1.116 26.836 1.00 91.69 371 LEU A CA 1
ATOM 2946 C C . LEU A 1 371 ? -6.327 -0.180 27.258 1.00 91.69 371 LEU A C 1
ATOM 2948 O O . LEU A 1 371 ? -6.993 -0.431 28.265 1.00 91.69 371 LEU A O 1
ATOM 2952 N N . GLU A 1 372 ? -6.569 0.893 26.505 1.00 90.50 372 GLU A N 1
ATOM 2953 C CA . GLU A 1 372 ? -7.652 1.816 26.809 1.00 90.50 372 GLU A CA 1
ATOM 2954 C C . GLU A 1 372 ? -9.026 1.156 26.611 1.00 90.50 372 GLU A C 1
ATOM 2956 O O . GLU A 1 372 ? -9.298 0.429 25.647 1.00 90.50 372 GLU A O 1
ATOM 2961 N N . THR A 1 373 ? -9.931 1.435 27.550 1.00 85.19 373 THR A N 1
ATOM 2962 C CA . THR A 1 373 ? -11.331 1.010 27.475 1.00 85.19 373 THR A CA 1
ATOM 2963 C C . THR A 1 373 ? -12.172 2.165 26.955 1.00 85.19 373 THR A C 1
ATOM 2965 O O . THR A 1 373 ? -12.220 3.231 27.565 1.00 85.19 373 THR A O 1
ATOM 2968 N N . ARG A 1 374 ? -12.855 1.952 25.828 1.00 87.75 374 ARG A N 1
ATOM 2969 C CA . ARG A 1 374 ? -13.706 2.959 25.191 1.00 87.75 374 ARG A CA 1
ATOM 2970 C C . ARG A 1 374 ? -14.901 2.292 24.525 1.00 87.75 374 ARG A C 1
ATOM 2972 O O . ARG A 1 374 ? -14.766 1.200 23.977 1.00 87.75 374 ARG A O 1
ATOM 2979 N N . ALA A 1 375 ? -16.070 2.924 24.615 1.00 89.25 375 ALA A N 1
ATOM 2980 C CA . ALA A 1 375 ? -17.284 2.398 24.003 1.00 89.25 375 ALA A CA 1
ATOM 2981 C C . ALA A 1 375 ? -17.186 2.475 22.473 1.00 89.25 375 ALA A C 1
ATOM 2983 O O . ALA A 1 375 ? -16.839 3.523 21.924 1.00 89.25 375 ALA A O 1
ATOM 2984 N N . ASP A 1 376 ? -17.521 1.375 21.804 1.00 95.12 376 ASP A N 1
ATOM 2985 C CA . ASP A 1 376 ? -17.749 1.360 20.362 1.00 95.12 376 ASP A CA 1
ATOM 2986 C C . ASP A 1 376 ? -19.146 1.917 20.054 1.00 95.12 376 ASP A C 1
ATOM 2988 O O . ASP A 1 376 ? -20.117 1.536 20.707 1.00 95.12 376 ASP A O 1
ATOM 2992 N N . TYR A 1 377 ? -19.284 2.796 19.060 1.00 94.88 377 TYR A N 1
ATOM 2993 C CA . TYR A 1 377 ? -20.568 3.445 18.760 1.00 94.88 377 TYR A CA 1
ATOM 2994 C C . TYR A 1 377 ? -21.661 2.478 18.272 1.00 94.88 377 TYR A C 1
ATOM 2996 O O . TYR A 1 377 ? -22.841 2.851 18.190 1.00 94.88 377 TYR A O 1
ATOM 3004 N N . ARG A 1 378 ? -21.293 1.256 17.881 1.00 94.31 378 ARG A N 1
ATOM 3005 C CA . ARG A 1 378 ? -22.229 0.219 17.443 1.00 94.31 378 ARG A CA 1
ATOM 3006 C C . ARG A 1 378 ? -22.614 -0.685 18.599 1.00 94.31 378 ARG A C 1
ATOM 3008 O O . ARG A 1 378 ? -23.805 -0.902 18.788 1.00 94.31 378 ARG A O 1
ATOM 3015 N N . GLU A 1 379 ? -21.625 -1.164 19.353 1.00 94.94 379 GLU A N 1
ATOM 3016 C CA . GLU A 1 379 ? -21.801 -2.260 20.316 1.00 94.94 379 GLU A CA 1
ATOM 3017 C C . GLU A 1 379 ? -21.808 -1.811 21.794 1.00 94.94 379 GLU A C 1
ATOM 3019 O O . GLU A 1 379 ? -22.463 -2.456 22.617 1.00 94.94 379 GLU A O 1
ATOM 3024 N N . GLY A 1 380 ? -21.121 -0.715 22.139 1.00 95.94 380 GLY A N 1
ATOM 3025 C CA . GLY A 1 380 ? -20.997 -0.222 23.514 1.00 95.94 380 GLY A CA 1
ATOM 3026 C C . GLY A 1 380 ? -22.182 0.649 23.931 1.00 95.94 380 GLY A C 1
ATOM 3027 O O . GLY A 1 380 ? -22.578 1.562 23.208 1.00 95.94 380 GLY A O 1
ATOM 3028 N N . ILE A 1 381 ? -22.746 0.396 25.112 1.00 97.62 381 ILE A N 1
ATOM 3029 C CA . ILE A 1 381 ? -23.964 1.075 25.583 1.00 97.62 381 ILE A CA 1
ATOM 3030 C C . ILE A 1 381 ? -23.607 2.140 26.622 1.00 97.62 381 ILE A C 1
ATOM 3032 O O . ILE A 1 381 ? -22.874 1.878 27.573 1.00 97.62 381 ILE A O 1
ATOM 3036 N N . LEU A 1 382 ? -24.152 3.346 26.478 1.00 97.69 382 LEU A N 1
ATOM 3037 C CA . LEU A 1 382 ? -24.008 4.403 27.478 1.00 97.69 382 LEU A CA 1
ATOM 3038 C C . LEU A 1 382 ? -25.272 4.482 28.337 1.00 97.69 382 LEU A C 1
ATOM 3040 O O . LEU A 1 382 ? -26.346 4.842 27.851 1.00 97.69 382 LEU A O 1
ATOM 3044 N N . ILE A 1 383 ? -25.140 4.158 29.622 1.00 98.31 383 ILE A N 1
ATOM 3045 C CA . ILE A 1 383 ? -26.160 4.417 30.637 1.00 98.31 383 ILE A CA 1
ATOM 3046 C C . ILE A 1 383 ? -25.926 5.827 31.168 1.00 98.31 383 ILE A C 1
ATOM 3048 O O . ILE A 1 383 ? -24.856 6.127 31.696 1.00 98.31 383 ILE A O 1
ATOM 3052 N N . VAL A 1 384 ? -26.913 6.701 31.019 1.00 98.06 384 VAL A N 1
ATOM 3053 C CA . VAL A 1 384 ? -26.747 8.130 31.289 1.00 98.06 384 VAL A CA 1
ATOM 3054 C C . VAL A 1 384 ? -27.582 8.534 32.486 1.00 98.06 384 VAL A C 1
ATOM 3056 O O . VAL A 1 384 ? -28.804 8.423 32.429 1.00 98.06 384 VAL A O 1
ATOM 3059 N N . ILE A 1 385 ? -26.939 9.053 33.527 1.00 98.19 385 ILE A N 1
ATOM 3060 C CA . ILE A 1 385 ? -27.590 9.633 34.713 1.00 98.19 385 ILE A CA 1
ATOM 3061 C C . ILE A 1 385 ? -27.403 11.154 34.751 1.00 98.19 385 ILE A C 1
ATOM 3063 O O . ILE A 1 385 ? -26.536 11.702 34.069 1.00 98.19 385 ILE A O 1
ATOM 3067 N N . GLY A 1 386 ? -28.197 11.857 35.556 1.00 97.00 386 GLY A N 1
ATOM 3068 C CA . GLY A 1 386 ? -28.009 13.294 35.771 1.00 97.00 386 GLY A CA 1
ATOM 3069 C C . GLY A 1 386 ? -26.679 13.630 36.453 1.00 97.00 386 GLY A C 1
ATOM 3070 O O . GLY A 1 386 ? -26.247 12.914 37.355 1.00 97.00 386 GLY A O 1
ATOM 3071 N N . TYR A 1 387 ? -26.032 14.731 36.057 1.00 96.31 387 TYR A N 1
ATOM 3072 C CA . TYR A 1 387 ? -24.794 15.211 36.688 1.00 96.31 387 TYR A CA 1
ATOM 3073 C C . TYR A 1 387 ? -24.988 15.726 38.122 1.00 96.31 387 TYR A C 1
ATOM 3075 O O . TYR A 1 387 ? -24.062 15.650 38.927 1.00 96.31 387 TYR A O 1
ATOM 3083 N N . GLU A 1 388 ? -26.161 16.256 38.466 1.00 94.44 388 GLU A N 1
ATOM 3084 C CA . GLU A 1 388 ? -26.405 16.814 39.800 1.00 94.44 388 GLU A CA 1
ATOM 3085 C C . GLU A 1 388 ? -26.244 15.757 40.902 1.00 94.44 388 GLU A C 1
ATOM 3087 O O . GLU A 1 388 ? -26.617 14.596 40.728 1.00 94.44 388 GLU A O 1
ATOM 3092 N N . MET A 1 389 ? -25.735 16.166 42.070 1.00 93.25 389 MET A N 1
ATOM 3093 C CA . MET A 1 389 ? -25.408 15.253 43.178 1.00 93.25 389 MET A CA 1
ATOM 3094 C C . MET A 1 389 ? -26.574 14.322 43.537 1.00 93.25 389 MET A C 1
ATOM 3096 O O . MET A 1 389 ? -26.390 13.116 43.687 1.00 93.25 389 MET A O 1
ATOM 3100 N N . MET A 1 390 ? -27.788 14.871 43.630 1.00 91.69 390 MET A N 1
ATOM 3101 C CA . MET A 1 390 ? -28.977 14.090 43.980 1.00 91.69 390 MET A CA 1
ATOM 3102 C C . MET A 1 390 ? -29.382 13.113 42.872 1.00 91.69 390 MET A C 1
ATOM 3104 O O . MET A 1 390 ? -29.856 12.027 43.187 1.00 91.69 390 MET A O 1
ATOM 3108 N N . ALA A 1 391 ? -29.174 13.452 41.597 1.00 90.88 391 ALA A N 1
ATOM 3109 C CA . ALA A 1 391 ? -29.440 12.534 40.490 1.00 90.88 391 ALA A CA 1
ATOM 3110 C C . ALA A 1 391 ? -28.449 11.362 40.511 1.00 90.88 391 ALA A C 1
ATOM 3112 O O . ALA A 1 391 ? -28.859 10.210 40.421 1.00 90.88 391 ALA A O 1
ATOM 3113 N N . GLN A 1 392 ? -27.162 11.629 40.751 1.00 92.81 392 GLN A N 1
ATOM 3114 C CA . GLN A 1 392 ? -26.161 10.566 40.869 1.00 92.81 392 GLN A CA 1
ATOM 3115 C C . GLN A 1 392 ? -26.433 9.623 42.049 1.00 92.81 392 GLN A C 1
ATOM 3117 O O . GLN A 1 392 ? -26.332 8.407 41.897 1.00 92.81 392 GLN A O 1
ATOM 3122 N N . VAL A 1 393 ? -26.806 10.166 43.214 1.00 93.00 393 VAL A N 1
ATOM 3123 C CA . VAL A 1 393 ? -27.130 9.362 44.406 1.00 93.00 393 VAL A CA 1
ATOM 3124 C C . VAL A 1 393 ? -28.375 8.502 44.180 1.00 93.00 393 VAL A C 1
ATOM 3126 O O . VAL A 1 393 ? -28.383 7.327 44.545 1.00 93.00 393 VAL A O 1
ATOM 3129 N N . ASN A 1 394 ? -29.417 9.069 43.572 1.00 94.06 394 ASN A N 1
ATOM 3130 C CA . ASN A 1 394 ? -30.699 8.391 43.397 1.00 94.06 394 ASN A CA 1
ATOM 3131 C C . ASN A 1 394 ? -30.687 7.378 42.244 1.00 94.06 394 ASN A C 1
ATOM 3133 O O . ASN A 1 394 ? -31.191 6.266 42.399 1.00 94.06 394 ASN A O 1
ATOM 3137 N N . ASP A 1 395 ? -30.101 7.750 41.106 1.00 96.12 395 ASP A N 1
ATOM 3138 C CA . ASP A 1 395 ? -30.185 6.986 39.858 1.00 96.12 395 ASP A CA 1
ATOM 3139 C C . ASP A 1 395 ? -28.933 6.126 39.610 1.00 96.12 395 ASP A C 1
ATOM 3141 O O . ASP A 1 395 ? -28.966 5.190 38.809 1.00 96.12 395 ASP A O 1
ATOM 3145 N N . GLY A 1 396 ? -27.836 6.379 40.334 1.00 95.25 396 GLY A N 1
ATOM 3146 C CA . GLY A 1 396 ? -26.578 5.647 40.189 1.00 95.25 396 GLY A CA 1
ATOM 3147 C C . GLY A 1 396 ? -26.667 4.170 40.582 1.00 95.25 396 GLY A C 1
ATOM 3148 O O . GLY A 1 396 ? -26.091 3.328 39.896 1.00 95.25 396 GLY A O 1
ATOM 3149 N N . ILE A 1 397 ? -27.414 3.827 41.642 1.00 95.31 397 ILE A N 1
ATOM 3150 C CA . ILE A 1 397 ? -27.598 2.424 42.065 1.00 95.31 397 ILE A CA 1
ATOM 3151 C C . ILE A 1 397 ? -28.404 1.634 41.013 1.00 95.31 397 ILE A C 1
ATOM 3153 O O . ILE A 1 397 ? -27.910 0.596 40.563 1.00 95.31 397 ILE A O 1
ATOM 3157 N N . PRO A 1 398 ? -29.582 2.103 40.549 1.00 97.75 398 PRO A N 1
ATOM 3158 C CA . PRO A 1 398 ? -30.280 1.475 39.426 1.00 97.75 398 PRO A CA 1
ATOM 3159 C C . PRO A 1 398 ? -29.426 1.377 38.155 1.00 97.75 398 PRO A C 1
ATOM 3161 O O . PRO A 1 398 ? -29.406 0.332 37.506 1.00 97.75 398 PRO A O 1
ATOM 3164 N N . ALA A 1 399 ? -28.670 2.425 37.812 1.00 98.31 399 ALA A N 1
ATOM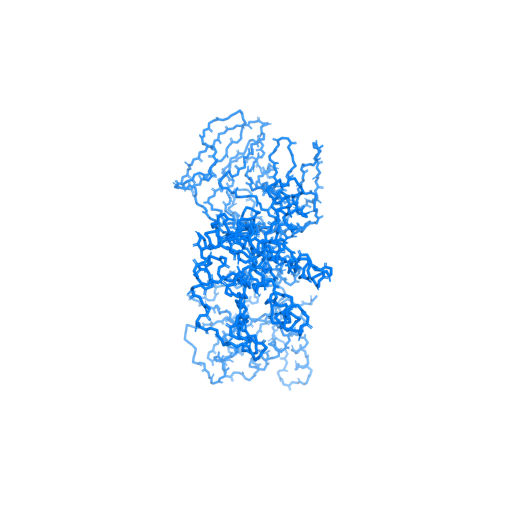 3165 C CA . ALA A 1 399 ? -27.771 2.408 36.658 1.00 98.31 399 ALA A CA 1
ATOM 3166 C C . ALA A 1 399 ? -26.667 1.341 36.789 1.00 98.31 399 ALA A C 1
ATOM 3168 O O . ALA A 1 399 ? -26.380 0.637 35.821 1.00 98.31 399 ALA A O 1
ATOM 3169 N N . ALA A 1 400 ? -26.081 1.173 37.980 1.00 98.06 400 ALA A N 1
ATOM 3170 C CA . ALA A 1 400 ? -25.097 0.126 38.265 1.00 98.06 400 ALA A CA 1
ATOM 3171 C C . ALA A 1 400 ? -25.684 -1.278 38.112 1.00 98.06 400 ALA A C 1
ATOM 3173 O O . ALA A 1 400 ? -25.053 -2.144 37.504 1.00 98.06 400 ALA A O 1
ATOM 3174 N N . ARG A 1 401 ? -26.913 -1.480 38.595 1.00 97.88 401 ARG A N 1
ATOM 3175 C CA . ARG A 1 401 ? -27.635 -2.744 38.439 1.00 97.88 401 ARG A CA 1
ATOM 3176 C C . ARG A 1 401 ? -27.909 -3.071 36.969 1.00 97.88 401 ARG A C 1
ATOM 3178 O O . ARG A 1 401 ? -27.677 -4.195 36.533 1.00 97.88 401 ARG A O 1
ATOM 3185 N N . LEU A 1 402 ? -28.346 -2.081 36.190 1.00 98.62 402 LEU A N 1
ATOM 3186 C CA . LEU A 1 402 ? -28.548 -2.236 34.750 1.00 98.62 402 LEU A CA 1
ATOM 3187 C C . LEU A 1 402 ? -27.238 -2.550 34.016 1.00 98.62 402 LEU A C 1
ATOM 3189 O O . LEU A 1 402 ? -27.223 -3.414 33.140 1.00 98.62 402 LEU A O 1
ATOM 3193 N N . ARG A 1 403 ? -26.139 -1.883 34.393 1.00 98.44 403 ARG A N 1
ATOM 3194 C CA . ARG A 1 403 ? -24.806 -2.133 33.830 1.00 98.44 403 ARG A CA 1
ATOM 3195 C C . ARG A 1 403 ? -24.390 -3.588 34.012 1.00 98.44 403 ARG A C 1
ATOM 3197 O O . ARG A 1 403 ? -24.007 -4.226 33.042 1.00 98.44 403 ARG A O 1
ATOM 3204 N N . GLU A 1 404 ? -24.523 -4.119 35.226 1.00 98.25 404 GLU A N 1
ATOM 3205 C CA . GLU A 1 404 ? -24.189 -5.513 35.545 1.00 98.25 404 GLU A CA 1
ATOM 3206 C C . GLU A 1 404 ? -24.950 -6.508 34.653 1.00 98.25 404 GLU A C 1
ATOM 3208 O O . GLU A 1 404 ? -24.370 -7.458 34.126 1.00 98.25 404 GLU A O 1
ATOM 3213 N N . GLU A 1 405 ? -26.245 -6.272 34.437 1.00 98.44 405 GLU A N 1
ATOM 3214 C CA . GLU A 1 405 ? -27.081 -7.127 33.594 1.00 98.44 405 GLU A CA 1
ATOM 3215 C C . GLU A 1 405 ? -26.720 -7.037 32.103 1.00 98.44 405 GLU A C 1
ATOM 3217 O O . GLU A 1 405 ? -26.779 -8.057 31.405 1.00 98.44 405 GLU A O 1
ATOM 3222 N N . ILE A 1 406 ? -26.322 -5.858 31.614 1.00 98.50 406 ILE A N 1
ATOM 3223 C CA . ILE A 1 406 ? -25.815 -5.683 30.245 1.00 98.50 406 ILE A CA 1
ATOM 3224 C C . ILE A 1 406 ? -24.465 -6.382 30.084 1.00 98.50 406 ILE A C 1
ATOM 3226 O O . ILE A 1 406 ? -24.312 -7.194 29.172 1.00 98.50 406 ILE A O 1
ATOM 3230 N N . ASP A 1 407 ? -23.516 -6.121 30.984 1.00 97.62 407 ASP A N 1
ATOM 3231 C CA . ASP A 1 407 ? -22.164 -6.686 30.940 1.00 97.62 407 ASP A CA 1
ATOM 3232 C C . ASP A 1 407 ? -22.218 -8.220 30.972 1.00 97.62 407 ASP A C 1
ATOM 3234 O O . ASP A 1 407 ? -21.534 -8.891 30.199 1.00 97.62 407 ASP A O 1
ATOM 3238 N N . LYS A 1 408 ? -23.098 -8.793 31.806 1.00 97.69 408 LYS A N 1
ATOM 3239 C CA . LYS A 1 408 ? -23.325 -10.242 31.880 1.00 97.69 408 LYS A CA 1
ATOM 3240 C C . LYS A 1 408 ? -23.835 -10.830 30.560 1.00 97.69 408 LYS A C 1
ATOM 3242 O O . LYS A 1 408 ? -23.398 -11.915 30.184 1.00 97.69 408 LYS A O 1
ATOM 3247 N N . ARG A 1 409 ? -24.748 -10.141 29.866 1.00 97.56 409 ARG A N 1
ATOM 3248 C CA . ARG A 1 409 ? -25.305 -10.581 28.568 1.00 97.56 409 ARG A CA 1
ATOM 3249 C C . ARG A 1 409 ? -24.350 -10.356 27.399 1.00 97.56 409 ARG A C 1
ATOM 3251 O O . ARG A 1 409 ? -24.478 -11.026 26.380 1.00 97.56 409 ARG A O 1
ATOM 3258 N N . GLY A 1 410 ? -23.419 -9.418 27.533 1.00 96.69 410 GLY A N 1
ATOM 3259 C CA . GLY A 1 410 ? -22.438 -9.109 26.502 1.00 96.69 410 GLY A CA 1
ATOM 3260 C C . GLY A 1 410 ? -21.274 -10.099 26.427 1.00 96.69 410 GLY A C 1
ATOM 3261 O O . GLY A 1 410 ? -20.648 -10.225 25.375 1.00 96.69 410 GLY A O 1
ATOM 3262 N N . GLN A 1 411 ? -21.003 -10.851 27.498 1.00 95.00 411 GLN A N 1
ATOM 3263 C CA . GLN A 1 411 ? -19.958 -11.877 27.501 1.00 95.00 411 GLN A CA 1
ATOM 3264 C C . GLN A 1 411 ? -20.198 -12.956 26.423 1.00 95.00 411 GLN A C 1
ATOM 3266 O O . GLN A 1 411 ? -21.339 -13.374 26.220 1.00 95.00 411 GLN A O 1
ATOM 3271 N N . PRO A 1 412 ? -19.140 -13.459 25.754 1.00 94.75 412 PRO A N 1
ATOM 3272 C CA . PRO A 1 412 ? -17.715 -13.149 25.944 1.00 94.75 412 PRO A CA 1
ATOM 3273 C C . PRO A 1 412 ? -17.191 -12.009 25.041 1.00 94.75 412 PRO A C 1
ATOM 3275 O O . PRO A 1 412 ? -15.991 -11.929 24.780 1.00 94.75 412 PRO A O 1
ATOM 3278 N N . HIS A 1 413 ? -18.059 -11.161 24.484 1.00 93.38 413 HIS A N 1
ATOM 3279 C CA . HIS A 1 413 ? -17.661 -10.180 23.474 1.00 93.38 413 HIS A CA 1
ATOM 3280 C C . HIS A 1 413 ? -17.024 -8.926 24.092 1.00 93.38 413 HIS A C 1
ATOM 3282 O O . HIS A 1 413 ? -17.643 -8.203 24.864 1.00 93.38 413 HIS A O 1
ATOM 3288 N N . GLU A 1 414 ? -15.802 -8.618 23.658 1.00 91.00 414 GLU A N 1
ATOM 3289 C CA . GLU A 1 414 ? -14.937 -7.561 24.207 1.00 91.00 414 GLU A CA 1
ATOM 3290 C C . GLU A 1 414 ? -15.551 -6.144 24.205 1.00 91.00 414 GLU A C 1
ATOM 3292 O O . GLU A 1 414 ? -15.220 -5.328 25.063 1.00 91.00 414 GLU A O 1
ATOM 3297 N N . LEU A 1 415 ? -16.429 -5.832 23.245 1.00 93.75 415 LEU A N 1
ATOM 3298 C CA . LEU A 1 415 ? -17.025 -4.498 23.067 1.00 93.75 415 LEU A CA 1
ATOM 3299 C C . LEU A 1 415 ? -18.495 -4.413 23.503 1.00 93.75 415 LEU A C 1
ATOM 3301 O O . LEU A 1 415 ? -19.083 -3.334 23.460 1.00 93.75 415 LEU A O 1
ATOM 3305 N N . ARG A 1 416 ? -19.086 -5.532 23.939 1.00 95.94 416 ARG A N 1
ATOM 3306 C CA . ARG A 1 416 ? -20.484 -5.603 24.379 1.00 95.94 416 ARG A CA 1
ATOM 3307 C C . ARG A 1 416 ? -20.551 -5.415 25.887 1.00 95.94 416 ARG A C 1
ATOM 3309 O O . ARG A 1 416 ? -20.571 -6.372 26.652 1.00 95.94 416 ARG A O 1
ATOM 3316 N N . TRP A 1 417 ? -20.544 -4.164 26.310 1.00 95.75 417 TRP A N 1
ATOM 3317 C CA . TRP A 1 417 ? -20.591 -3.775 27.718 1.00 95.75 417 TRP A CA 1
ATOM 3318 C C . TRP A 1 417 ? -21.227 -2.387 27.848 1.00 95.75 417 TRP A C 1
ATOM 3320 O O . TRP A 1 417 ? -21.468 -1.705 26.841 1.00 95.75 417 TRP A O 1
ATOM 3330 N N . ALA A 1 418 ? -21.524 -1.973 29.079 1.00 97.00 418 ALA A N 1
ATOM 3331 C CA . ALA A 1 418 ? -22.110 -0.669 29.366 1.00 97.00 418 ALA A CA 1
ATOM 3332 C C . ALA A 1 418 ? -21.207 0.239 30.213 1.00 97.00 418 ALA A C 1
ATOM 3334 O O . ALA A 1 418 ? -20.603 -0.180 31.200 1.00 97.00 418 ALA A O 1
ATOM 3335 N N . ALA A 1 419 ? -21.171 1.528 29.873 1.00 95.75 419 ALA A N 1
ATOM 3336 C CA . ALA A 1 419 ? -20.544 2.573 30.680 1.00 95.75 419 ALA A CA 1
ATOM 3337 C C . ALA A 1 419 ? -21.620 3.412 31.370 1.00 95.75 419 ALA A C 1
ATOM 3339 O O . ALA A 1 419 ? -22.605 3.776 30.731 1.00 95.75 419 ALA A O 1
ATOM 3340 N N . ILE A 1 420 ? -21.414 3.780 32.636 1.00 96.69 420 ILE A N 1
ATOM 3341 C CA . ILE A 1 420 ? -22.245 4.800 33.287 1.00 96.69 420 ILE A CA 1
ATOM 3342 C C . ILE A 1 420 ? -21.558 6.146 33.104 1.00 96.69 420 ILE A C 1
ATOM 3344 O O . ILE A 1 420 ? -20.403 6.312 33.496 1.00 96.69 420 ILE A O 1
ATOM 3348 N N . VAL A 1 421 ? -22.270 7.094 32.509 1.00 95.81 421 VAL A N 1
ATOM 3349 C CA . VAL A 1 421 ? -21.804 8.460 32.264 1.00 95.81 421 VAL A CA 1
ATOM 3350 C C . VAL A 1 421 ? -22.840 9.460 32.763 1.00 95.81 421 VAL A C 1
ATOM 3352 O O . VAL A 1 421 ? -24.012 9.131 32.945 1.00 95.81 421 VAL A O 1
ATOM 3355 N N . THR A 1 422 ? -22.418 10.700 32.983 1.00 96.88 422 THR A 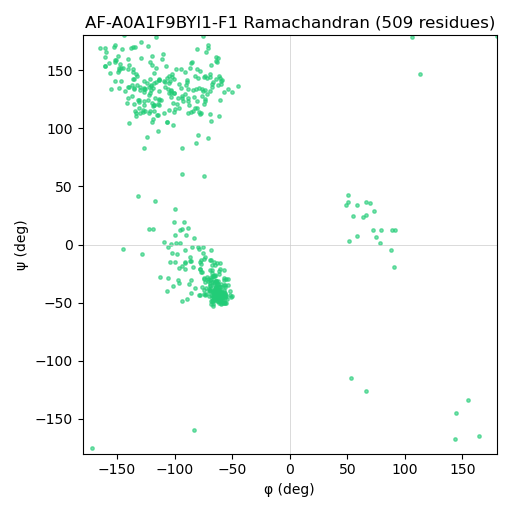N 1
ATOM 3356 C CA . THR A 1 422 ? -23.354 11.785 33.281 1.00 96.88 422 THR A CA 1
ATOM 3357 C C . THR A 1 422 ? -23.885 12.404 31.993 1.00 96.88 422 THR A C 1
ATOM 3359 O O . THR A 1 422 ? -23.242 12.355 30.941 1.00 96.88 422 THR A O 1
ATOM 3362 N N . ASP A 1 423 ? -25.051 13.029 32.077 1.00 96.06 423 ASP A N 1
ATOM 3363 C CA . ASP A 1 423 ? -25.661 13.779 30.983 1.00 96.06 423 ASP A CA 1
ATOM 3364 C C . ASP A 1 423 ? -24.756 14.906 30.457 1.00 96.06 423 ASP A C 1
ATOM 3366 O O . ASP A 1 423 ? -24.640 15.074 29.245 1.00 96.06 423 ASP A O 1
ATOM 3370 N N . ILE A 1 424 ? -24.038 15.617 31.333 1.00 94.56 424 ILE A N 1
ATOM 3371 C CA . ILE A 1 424 ? -23.014 16.593 30.929 1.00 94.56 424 ILE A CA 1
ATOM 3372 C C . ILE A 1 424 ? -21.845 15.902 30.217 1.00 94.56 424 ILE A C 1
ATOM 3374 O O . ILE A 1 424 ? -21.369 16.417 29.208 1.00 94.56 424 ILE A O 1
ATOM 3378 N N . GLY A 1 425 ? -21.401 14.737 30.699 1.00 90.69 425 GLY A N 1
ATOM 3379 C CA . GLY A 1 425 ? -20.321 13.977 30.066 1.00 90.69 425 GLY A CA 1
ATOM 3380 C C . GLY A 1 425 ? -20.663 13.542 28.640 1.00 90.69 425 GLY A C 1
ATOM 3381 O O . GLY A 1 425 ? -19.846 13.700 27.737 1.00 90.69 425 GLY A O 1
ATOM 3382 N N . LEU A 1 426 ? -21.887 13.058 28.417 1.00 93.50 426 LEU A N 1
ATOM 3383 C CA . LEU A 1 426 ? -22.340 12.657 27.086 1.00 93.50 426 LEU A CA 1
ATOM 3384 C C . LEU A 1 426 ? -22.593 13.862 26.168 1.00 93.50 426 LEU A C 1
ATOM 3386 O O . LEU A 1 426 ? -22.212 13.831 25.002 1.00 93.50 426 LEU A O 1
ATOM 3390 N N . LEU A 1 427 ? -23.221 14.928 26.670 1.00 93.69 427 LEU A N 1
ATOM 3391 C CA . LEU A 1 427 ? -23.550 16.106 25.856 1.00 93.69 427 LEU A CA 1
ATOM 3392 C C . LEU A 1 427 ? -22.342 17.015 25.583 1.00 93.69 427 LEU A C 1
ATOM 3394 O O . LEU A 1 427 ? -22.402 17.831 24.664 1.00 93.69 427 LEU A O 1
ATOM 3398 N N . GLY A 1 428 ? -21.255 16.867 26.345 1.00 92.69 428 GLY A N 1
ATOM 3399 C CA . GLY A 1 428 ? -19.995 17.577 26.123 1.00 92.69 428 GLY A CA 1
ATOM 3400 C C . GLY A 1 428 ? -19.269 17.166 24.839 1.00 92.69 428 GLY A C 1
ATOM 3401 O O . GLY A 1 428 ? -18.489 17.952 24.308 1.00 92.69 428 GLY A O 1
ATOM 3402 N N . ASP A 1 429 ? -19.554 15.974 24.305 1.00 90.00 429 ASP A N 1
ATOM 3403 C CA . ASP A 1 429 ? -19.034 15.501 23.023 1.00 90.00 429 ASP A CA 1
ATOM 3404 C C . ASP A 1 429 ? -20.124 14.751 22.248 1.00 90.00 429 ASP A C 1
ATOM 3406 O O . ASP A 1 429 ? -20.453 13.593 22.520 1.00 90.00 429 ASP A O 1
ATOM 3410 N N . GLN A 1 430 ? -20.669 15.414 21.225 1.00 85.31 430 GLN A N 1
ATOM 3411 C CA . GLN A 1 430 ? -21.788 14.896 20.438 1.00 85.31 430 GLN A CA 1
ATOM 3412 C C . GLN A 1 430 ? -21.493 13.569 19.728 1.00 85.31 430 GLN A C 1
ATOM 3414 O O . GLN A 1 430 ? -22.436 12.883 19.330 1.00 85.31 430 GLN A O 1
ATOM 3419 N N . ARG A 1 431 ? -20.227 13.148 19.591 1.00 90.75 431 ARG A N 1
ATOM 3420 C CA . ARG A 1 431 ? -19.899 11.833 19.016 1.00 90.75 431 ARG A CA 1
ATOM 3421 C C . ARG A 1 431 ? -20.516 10.692 19.824 1.00 90.75 431 ARG A C 1
ATOM 3423 O O . ARG A 1 431 ? -20.979 9.724 19.224 1.00 90.75 431 ARG A O 1
ATOM 3430 N N . PHE A 1 432 ? -20.625 10.831 21.147 1.00 91.88 432 PHE A N 1
ATOM 3431 C CA . PHE A 1 432 ? -21.250 9.824 22.012 1.00 91.88 432 PHE A CA 1
ATOM 3432 C C . PHE A 1 432 ? -22.763 9.674 21.787 1.00 91.88 432 PHE A C 1
ATOM 3434 O O . PHE A 1 432 ? -23.321 8.630 22.115 1.00 91.88 432 PHE A O 1
ATOM 3441 N N . LEU A 1 433 ? -23.433 10.639 21.142 1.00 90.44 433 LEU A N 1
ATOM 3442 C CA . LEU A 1 433 ? -24.844 10.502 20.741 1.00 90.44 433 LEU A CA 1
ATOM 3443 C C . LEU A 1 433 ? -25.061 9.463 19.628 1.00 90.44 433 LEU A C 1
ATOM 3445 O O . LEU A 1 433 ? -26.210 9.098 19.352 1.00 90.44 433 LEU A O 1
ATOM 3449 N N . ARG A 1 434 ? -23.980 9.009 18.973 1.00 93.31 434 ARG A N 1
ATOM 3450 C CA . ARG A 1 434 ? -23.998 7.889 18.018 1.00 93.31 434 ARG A CA 1
ATOM 3451 C C . ARG A 1 434 ? -24.088 6.534 18.717 1.00 93.31 434 ARG A C 1
ATOM 3453 O O . ARG A 1 434 ? -24.524 5.573 18.075 1.00 93.31 434 ARG A O 1
ATOM 3460 N N . CYS A 1 435 ? -23.671 6.454 19.981 1.00 95.62 435 CYS A N 1
ATOM 3461 C CA . CYS A 1 435 ? -23.761 5.234 20.767 1.00 95.62 435 CYS A CA 1
ATOM 3462 C C . CYS A 1 435 ? -25.231 4.896 21.073 1.00 95.62 435 CYS A C 1
ATOM 3464 O O . CYS A 1 435 ? -26.083 5.788 21.128 1.00 95.62 435 CYS A O 1
ATOM 3466 N N . PRO A 1 436 ? -25.549 3.616 21.299 1.00 97.38 436 PRO A N 1
ATOM 3467 C CA . PRO A 1 436 ? -26.734 3.215 22.041 1.00 97.38 436 PRO A CA 1
ATOM 3468 C C . PRO A 1 436 ? -26.788 3.899 23.410 1.00 97.38 436 PRO A C 1
ATOM 3470 O O . PRO A 1 436 ? -25.792 3.926 24.134 1.00 97.38 436 PRO A O 1
ATOM 3473 N N . VAL A 1 437 ? -27.954 4.429 23.775 1.00 97.44 437 VAL A N 1
ATOM 3474 C CA . VAL A 1 437 ? -28.136 5.192 25.016 1.00 97.44 437 VAL A CA 1
ATOM 3475 C C . VAL A 1 437 ? -29.334 4.677 25.800 1.00 97.44 437 VAL A C 1
ATOM 3477 O O . VAL A 1 437 ? -30.431 4.543 25.256 1.00 97.44 437 VAL A O 1
ATOM 3480 N N . ILE A 1 438 ? -29.136 4.471 27.100 1.00 98.44 438 ILE A N 1
ATOM 3481 C CA . ILE A 1 438 ? -30.216 4.282 28.069 1.00 98.44 438 ILE A CA 1
ATOM 3482 C C . ILE A 1 438 ? -30.124 5.412 29.095 1.00 98.44 438 ILE A C 1
ATOM 3484 O O . ILE A 1 438 ? -29.213 5.438 29.917 1.00 98.44 438 ILE A O 1
ATOM 3488 N N . ALA A 1 439 ? -31.050 6.365 29.047 1.00 98.31 439 ALA A N 1
ATOM 3489 C CA . ALA A 1 439 ? -31.125 7.431 30.037 1.00 98.31 439 ALA A CA 1
ATOM 3490 C C . ALA A 1 439 ? -31.889 6.941 31.275 1.00 98.31 439 ALA A C 1
ATOM 3492 O O . ALA A 1 439 ? -33.003 6.431 31.153 1.00 98.31 439 ALA A O 1
ATOM 3493 N N . VAL A 1 440 ? -31.290 7.085 32.455 1.00 98.44 440 VAL A N 1
ATOM 3494 C CA . VAL A 1 440 ? -31.885 6.739 33.750 1.00 98.44 440 VAL A CA 1
ATOM 3495 C C . VAL A 1 440 ? -32.065 8.031 34.544 1.00 98.44 440 VAL A C 1
ATOM 3497 O O . VAL A 1 440 ? -31.105 8.769 34.771 1.00 98.44 440 VAL A O 1
ATOM 3500 N N . GLY A 1 441 ? -33.308 8.328 34.913 1.00 97.06 441 GLY A N 1
ATOM 3501 C CA . GLY A 1 441 ? -33.692 9.574 35.580 1.00 97.06 441 GLY A CA 1
ATOM 3502 C C . GLY A 1 441 ? -34.581 10.463 34.708 1.00 97.06 441 GLY A C 1
ATOM 3503 O O . GLY A 1 441 ? -34.490 10.469 33.479 1.00 97.06 441 GLY A O 1
ATOM 3504 N N . GLY A 1 442 ? -35.497 11.187 35.354 1.00 95.69 442 GLY A N 1
ATOM 3505 C CA . GLY A 1 442 ? -36.529 11.975 34.673 1.00 95.69 442 GLY A CA 1
ATOM 3506 C C . GLY A 1 442 ? -35.993 13.241 33.993 1.00 95.69 442 GLY A C 1
ATOM 3507 O O . GLY A 1 442 ? -34.892 13.693 34.313 1.00 95.69 442 GLY A O 1
ATOM 3508 N N . PRO A 1 443 ? -36.777 13.875 33.101 1.00 95.06 443 PRO A N 1
ATOM 3509 C CA . PRO A 1 443 ? -36.328 15.012 32.285 1.00 95.06 443 PRO A CA 1
ATOM 3510 C C . PRO A 1 443 ? -35.897 16.247 33.097 1.00 95.06 443 PRO A C 1
ATOM 3512 O O . PRO A 1 443 ? -35.100 17.047 32.622 1.00 95.06 443 PRO A O 1
ATOM 3515 N N . PHE A 1 444 ? -36.367 16.403 34.339 1.00 91.19 444 PHE A N 1
ATOM 3516 C CA . PHE A 1 444 ? -35.911 17.484 35.224 1.00 91.19 444 PHE A CA 1
ATOM 3517 C C . PHE A 1 444 ? -34.500 17.263 35.783 1.00 91.19 444 PHE A C 1
ATOM 3519 O O . PHE A 1 444 ? -33.789 18.230 36.040 1.00 91.19 444 PHE A O 1
ATOM 3526 N N . GLY A 1 445 ? -34.114 16.004 36.005 1.00 91.06 445 GLY A N 1
ATOM 3527 C CA . GLY A 1 445 ? -32.833 15.632 36.610 1.00 91.06 445 GLY A CA 1
ATOM 3528 C C . GLY A 1 445 ? -31.803 15.111 35.609 1.00 91.06 445 GLY A C 1
ATOM 3529 O O . GLY A 1 445 ? -30.629 15.039 35.948 1.00 91.06 445 GLY A O 1
ATOM 3530 N N . ASN A 1 446 ? -32.228 14.758 34.394 1.00 96.19 446 ASN A N 1
ATOM 3531 C CA . ASN A 1 446 ? -31.393 14.176 33.351 1.00 96.19 446 ASN A CA 1
ATOM 3532 C C . ASN A 1 446 ? -31.654 14.879 32.011 1.00 96.19 446 ASN A C 1
ATOM 3534 O O . ASN A 1 446 ? -32.705 14.708 31.382 1.00 96.19 446 ASN A O 1
ATOM 3538 N N . LYS A 1 447 ? -30.665 15.648 31.544 1.00 96.44 447 LYS A N 1
ATOM 3539 C CA . LYS A 1 447 ? -30.756 16.422 30.296 1.00 96.44 447 LYS A CA 1
ATOM 3540 C C . LYS A 1 447 ? -30.879 15.543 29.055 1.00 96.44 447 LYS A C 1
ATOM 3542 O O . LYS A 1 447 ? -31.436 15.988 28.057 1.00 96.44 447 LYS A O 1
ATOM 3547 N N . VAL A 1 448 ? -30.384 14.307 29.094 1.00 96.25 448 VAL A N 1
ATOM 3548 C CA . VAL A 1 448 ? -30.510 13.366 27.973 1.00 96.25 448 VAL A CA 1
ATOM 3549 C C . VAL A 1 448 ? -31.935 12.822 27.876 1.00 96.25 448 VAL A C 1
ATOM 3551 O O . VAL A 1 448 ? -32.481 12.763 26.773 1.00 96.25 448 VAL A O 1
ATOM 3554 N N . THR A 1 449 ? -32.585 12.540 29.011 1.00 96.94 449 THR A N 1
ATOM 3555 C CA . THR A 1 449 ? -34.025 12.232 29.037 1.00 96.94 449 THR A CA 1
ATOM 3556 C C . THR A 1 449 ? -34.845 13.404 28.500 1.00 96.94 449 THR A C 1
ATOM 3558 O O . THR A 1 449 ? -35.721 13.194 27.668 1.00 96.94 449 THR A O 1
ATOM 3561 N N . ALA A 1 450 ? -34.531 14.644 28.892 1.00 96.44 450 ALA A N 1
ATOM 3562 C CA . ALA A 1 450 ? -35.203 15.830 28.347 1.00 96.44 450 ALA A CA 1
ATOM 3563 C C . ALA A 1 450 ? -34.968 16.029 26.838 1.00 96.44 450 ALA A C 1
ATOM 3565 O O . ALA A 1 450 ? -35.833 16.552 26.142 1.00 96.44 450 ALA A O 1
ATOM 3566 N N . LEU A 1 451 ? -33.806 15.617 26.323 1.00 94.25 451 LEU A N 1
ATOM 3567 C CA . LEU A 1 451 ? -33.436 15.814 24.923 1.00 94.25 451 LEU A CA 1
ATOM 3568 C C . LEU A 1 451 ? -34.262 14.950 23.962 1.00 94.25 451 LEU A C 1
ATOM 3570 O O . LEU A 1 451 ? -34.663 15.438 22.906 1.00 94.25 451 LEU A O 1
ATOM 3574 N N . PHE A 1 452 ? -34.473 13.668 24.282 1.00 93.94 452 PHE A N 1
ATOM 3575 C CA . PHE A 1 452 ? -35.142 12.737 23.365 1.00 93.94 452 PHE A CA 1
ATOM 3576 C C . PHE A 1 452 ? -36.322 11.964 23.958 1.00 93.94 452 PHE A C 1
ATOM 3578 O O . PHE A 1 452 ? -36.998 11.275 23.200 1.00 93.94 452 PHE A O 1
ATOM 3585 N N . GLY A 1 453 ? -36.587 12.035 25.266 1.00 92.38 453 GLY A N 1
ATOM 3586 C CA . GLY A 1 453 ? -37.630 11.235 25.921 1.00 92.38 453 GLY A CA 1
ATOM 3587 C C . GLY A 1 453 ? -39.007 11.433 25.288 1.00 92.38 453 GLY A C 1
ATOM 3588 O O . GLY A 1 453 ? -39.662 10.458 24.935 1.00 92.38 453 GLY A O 1
ATOM 3589 N N . ASP A 1 454 ? -39.393 12.683 25.022 1.00 93.56 454 ASP A N 1
ATOM 3590 C CA . ASP A 1 454 ? -40.677 13.025 24.387 1.00 93.56 454 ASP A CA 1
ATOM 3591 C C . ASP A 1 454 ? -40.771 12.602 22.910 1.00 93.56 454 ASP A C 1
ATOM 3593 O O . ASP A 1 454 ? -41.855 12.585 22.330 1.00 93.56 454 ASP A O 1
ATOM 3597 N N . GLN A 1 455 ? -39.641 12.246 22.291 1.00 94.94 455 GLN A N 1
ATOM 3598 C CA . GLN A 1 455 ? -39.587 11.722 20.923 1.00 94.94 455 GLN A CA 1
ATOM 3599 C C . GLN A 1 455 ? -39.781 10.199 20.880 1.00 94.94 455 GLN A C 1
ATOM 3601 O O . GLN A 1 455 ? -39.920 9.638 19.794 1.00 94.94 455 GLN A O 1
ATOM 3606 N N . LEU A 1 456 ? -39.750 9.529 22.038 1.00 96.12 456 LEU A N 1
ATOM 3607 C CA . LEU A 1 456 ? -39.871 8.082 22.168 1.00 96.12 456 LEU A CA 1
ATOM 3608 C C . LEU A 1 456 ? -41.287 7.683 22.595 1.00 96.12 456 LEU A C 1
ATOM 3610 O O . LEU A 1 456 ? -41.913 8.315 23.449 1.00 96.12 456 LEU A O 1
ATOM 3614 N N . SER A 1 457 ? -41.771 6.571 22.044 1.00 96.81 457 SER A N 1
ATOM 3615 C CA . SER A 1 457 ? -43.060 5.991 22.437 1.00 96.81 457 SER A CA 1
ATOM 3616 C C . SER A 1 457 ? -43.021 5.472 23.880 1.00 96.81 457 SER A C 1
ATOM 3618 O O . SER A 1 457 ? -42.046 4.846 24.291 1.00 96.81 457 SER A O 1
ATOM 3620 N N . ARG A 1 458 ? -44.095 5.682 24.650 1.00 96.44 458 ARG A N 1
ATOM 3621 C CA . ARG A 1 458 ? -44.248 5.105 25.997 1.00 96.44 458 ARG A CA 1
ATOM 3622 C C . ARG A 1 458 ? -44.615 3.623 25.890 1.00 96.44 458 ARG A C 1
ATOM 3624 O O . ARG A 1 458 ? -45.559 3.280 25.179 1.00 96.44 458 ARG A O 1
ATOM 3631 N N . ASP A 1 459 ? -43.875 2.759 26.577 1.00 96.56 459 ASP A N 1
ATOM 3632 C CA . ASP A 1 459 ? -44.121 1.316 26.565 1.00 96.56 459 ASP A CA 1
ATOM 3633 C C . ASP A 1 459 ? -45.406 0.971 27.349 1.00 96.56 459 ASP A C 1
ATOM 3635 O O . ASP A 1 459 ? -45.655 1.601 28.386 1.00 96.56 459 ASP A O 1
ATOM 3639 N N . PRO A 1 460 ? -46.215 -0.018 26.910 1.00 93.75 460 PRO A N 1
ATOM 3640 C CA . PRO A 1 460 ? -47.436 -0.430 27.608 1.00 93.75 460 PRO A CA 1
ATOM 3641 C C . PRO A 1 460 ? -47.243 -0.868 29.065 1.00 93.75 460 PRO A C 1
ATOM 3643 O O . PRO A 1 460 ? -48.204 -0.832 29.828 1.00 93.75 460 PRO A O 1
ATOM 3646 N N . ALA A 1 4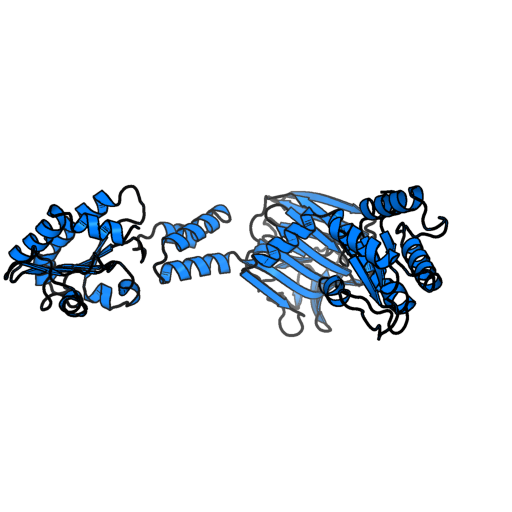61 ? -46.034 -1.273 29.464 1.00 89.56 461 ALA A N 1
ATOM 3647 C CA . ALA A 1 461 ? -45.722 -1.619 30.849 1.00 89.56 461 ALA A CA 1
ATOM 3648 C C . ALA A 1 461 ? -45.567 -0.386 31.767 1.00 89.56 461 ALA A C 1
ATOM 3650 O O . ALA A 1 461 ? -45.441 -0.533 32.983 1.00 89.56 461 ALA A O 1
ATOM 3651 N N . SER A 1 462 ? -45.579 0.829 31.210 1.00 91.75 462 SER A N 1
ATOM 3652 C CA . SER A 1 462 ? -45.511 2.072 31.983 1.00 91.75 462 SER A CA 1
ATOM 3653 C C . SER A 1 462 ? -46.794 2.326 32.788 1.00 91.75 462 SER A C 1
ATOM 3655 O O . SER A 1 462 ? -47.901 2.068 32.321 1.00 91.75 462 SER A O 1
ATOM 3657 N N . THR A 1 463 ? -46.656 2.941 33.962 1.00 92.62 463 THR A N 1
ATOM 3658 C CA . THR A 1 463 ? -47.760 3.463 34.794 1.00 92.62 463 THR A CA 1
ATOM 3659 C C . THR A 1 463 ? -47.652 4.982 34.907 1.00 92.62 463 THR A C 1
ATOM 3661 O O . THR A 1 463 ? -46.714 5.558 34.367 1.00 92.62 463 THR A O 1
ATOM 3664 N N . GLU A 1 464 ? -48.571 5.668 35.596 1.00 88.50 464 GLU A N 1
ATOM 3665 C CA . GLU A 1 464 ? -48.453 7.123 35.815 1.00 88.50 464 GLU A CA 1
ATOM 3666 C C . GLU A 1 464 ? -47.135 7.520 36.499 1.00 88.50 464 GLU A C 1
ATOM 3668 O O . GLU A 1 464 ? -46.540 8.530 36.126 1.00 88.50 464 GLU A O 1
ATOM 3673 N N . GLU A 1 465 ? -46.649 6.699 37.435 1.00 92.81 465 GLU A N 1
ATOM 3674 C CA . GLU A 1 465 ? -45.451 6.989 38.232 1.00 92.81 465 GLU A CA 1
ATOM 3675 C C . GLU A 1 465 ? -44.164 6.348 37.680 1.00 92.81 465 GLU A C 1
ATOM 3677 O O . GLU A 1 465 ? -43.073 6.801 38.026 1.00 92.81 465 GLU A O 1
ATOM 3682 N N . ILE A 1 466 ? -44.274 5.304 36.844 1.00 96.44 466 ILE A N 1
ATOM 3683 C CA . ILE A 1 466 ? -43.151 4.544 36.263 1.00 96.44 466 ILE A CA 1
ATOM 3684 C C . ILE A 1 466 ? -43.190 4.680 34.743 1.00 96.44 466 ILE A C 1
ATOM 3686 O O . ILE A 1 466 ? -44.142 4.255 34.089 1.00 96.44 466 ILE A O 1
ATOM 3690 N N . VAL A 1 467 ? -42.130 5.229 34.164 1.00 97.50 467 VAL A N 1
ATOM 3691 C CA . VAL A 1 467 ? -42.054 5.572 32.747 1.00 97.50 467 VAL A CA 1
ATOM 3692 C C . VAL A 1 467 ? -40.922 4.804 32.073 1.00 97.50 467 VAL A C 1
ATOM 3694 O O . VAL A 1 467 ? -39.754 4.934 32.440 1.00 97.50 467 VAL A O 1
ATOM 3697 N N . ILE A 1 468 ? -41.282 4.028 31.049 1.00 98.12 468 ILE A N 1
ATOM 3698 C CA . ILE A 1 468 ? -40.357 3.402 30.103 1.00 98.12 468 ILE A CA 1
ATOM 3699 C C . ILE A 1 468 ? -40.698 3.951 28.718 1.00 98.12 468 ILE A C 1
ATOM 3701 O O . ILE A 1 468 ? -41.820 3.790 28.237 1.00 98.12 468 ILE A O 1
ATOM 3705 N N . GLN A 1 469 ? -39.744 4.616 28.073 1.00 98.19 469 GLN A N 1
ATOM 3706 C CA . GLN A 1 469 ? -39.919 5.184 26.736 1.00 98.19 469 GLN A CA 1
ATOM 3707 C C . GLN A 1 469 ? -38.876 4.623 25.775 1.00 98.19 469 GLN A C 1
ATOM 3709 O O . GLN A 1 469 ? -37.681 4.656 26.074 1.00 98.19 469 GLN A O 1
ATOM 3714 N N . HIS A 1 470 ? -39.311 4.118 24.619 1.00 97.31 470 HIS A N 1
ATOM 3715 C CA . HIS A 1 470 ? -38.430 3.593 23.577 1.00 97.31 470 HIS A CA 1
ATOM 3716 C C . HIS A 1 470 ? -39.129 3.418 22.219 1.00 97.31 470 HIS A C 1
ATOM 3718 O O . HIS A 1 470 ? -40.350 3.346 22.119 1.00 97.31 470 HIS A O 1
ATOM 3724 N N . ASP A 1 471 ? -38.341 3.163 21.174 1.00 95.00 471 ASP A N 1
ATOM 3725 C CA . ASP A 1 471 ? -38.818 2.687 19.864 1.00 95.00 471 ASP A CA 1
ATOM 3726 C C . ASP A 1 471 ? -37.991 1.481 19.366 1.00 95.00 471 ASP A C 1
ATOM 3728 O O . ASP A 1 471 ? -37.641 1.386 18.189 1.00 95.00 471 ASP A O 1
ATOM 3732 N N . ILE A 1 472 ? -37.672 0.540 20.265 1.00 94.38 472 ILE A N 1
ATOM 3733 C CA . ILE A 1 472 ? -36.844 -0.652 19.973 1.00 94.38 472 ILE A CA 1
ATOM 3734 C C . ILE A 1 472 ? -37.370 -1.415 18.749 1.00 94.38 472 ILE A C 1
ATOM 3736 O O . ILE A 1 472 ? -36.608 -1.768 17.855 1.00 94.38 472 ILE A O 1
ATOM 3740 N N . GLY A 1 473 ? -38.692 -1.601 18.646 1.00 89.00 473 GLY A N 1
ATOM 3741 C CA . GLY A 1 473 ? -39.322 -2.289 17.509 1.00 89.00 473 GLY A CA 1
ATOM 3742 C C . GLY A 1 473 ? -39.134 -1.599 16.149 1.00 89.00 473 GLY A C 1
ATOM 3743 O O . GLY A 1 473 ? -39.333 -2.234 15.119 1.00 89.00 473 GLY A O 1
ATOM 3744 N N . LYS A 1 474 ? -38.727 -0.323 16.134 1.00 91.00 474 LYS A N 1
ATOM 3745 C CA . LYS A 1 474 ? -38.380 0.445 14.926 1.00 91.00 474 LYS A CA 1
ATOM 3746 C C . LYS A 1 474 ? -36.862 0.513 14.691 1.00 91.00 474 LYS A C 1
ATOM 3748 O O . LYS A 1 474 ? -36.413 1.276 13.843 1.00 91.00 474 LYS A O 1
ATOM 3753 N N . GLY A 1 475 ? -36.069 -0.240 15.456 1.00 89.38 475 GLY A N 1
ATOM 3754 C CA . GLY A 1 475 ? -34.606 -0.224 15.395 1.00 89.38 475 GLY A CA 1
ATOM 3755 C C . GLY A 1 475 ? -33.950 0.955 16.124 1.00 89.38 475 GLY A C 1
ATOM 3756 O O . GLY A 1 475 ? -32.760 1.198 15.930 1.00 89.38 475 GLY A O 1
ATOM 3757 N N . ASN A 1 476 ? -34.692 1.709 16.947 1.00 91.94 476 ASN A N 1
ATOM 3758 C CA . ASN A 1 476 ? -34.117 2.819 17.706 1.00 91.94 476 ASN A CA 1
ATOM 3759 C C . ASN A 1 476 ? -33.261 2.292 18.870 1.00 91.94 476 ASN A C 1
ATOM 3761 O O . ASN A 1 476 ? -33.698 1.437 19.638 1.00 91.94 476 ASN A O 1
ATOM 3765 N N . ARG A 1 477 ? -32.053 2.844 19.023 1.00 95.81 477 ARG A N 1
ATOM 3766 C CA . ARG A 1 477 ? -31.066 2.470 20.051 1.00 95.81 477 ARG A CA 1
ATOM 3767 C C . ARG A 1 477 ? -31.081 3.436 21.244 1.00 95.81 477 ARG A C 1
ATOM 3769 O O . ARG A 1 477 ? -30.046 3.676 21.862 1.00 95.81 477 ARG A O 1
ATOM 3776 N N . ARG A 1 478 ? -32.248 4.015 21.545 1.00 97.25 478 ARG A N 1
ATOM 3777 C CA . ARG A 1 478 ? -32.466 4.953 22.655 1.00 97.25 478 ARG A CA 1
ATOM 3778 C C . ARG A 1 478 ? -33.622 4.502 23.538 1.00 97.25 478 ARG A C 1
ATOM 3780 O O . ARG A 1 478 ? -34.690 4.158 23.029 1.00 97.25 478 ARG A O 1
ATOM 3787 N N . VAL A 1 479 ? -33.395 4.549 24.847 1.00 98.25 479 VAL A N 1
ATOM 3788 C CA . VAL A 1 479 ? -34.379 4.236 25.891 1.00 98.25 479 VAL A CA 1
ATOM 3789 C C . VAL A 1 479 ? -34.298 5.305 26.981 1.00 98.25 479 VAL A C 1
ATOM 3791 O O . VAL A 1 479 ? -33.201 5.757 27.310 1.00 98.25 479 VAL A O 1
ATOM 3794 N N . ALA A 1 480 ? -35.435 5.701 27.550 1.00 98.44 480 ALA A N 1
ATOM 3795 C CA . ALA A 1 480 ? -35.494 6.499 28.773 1.00 98.44 480 ALA A CA 1
ATOM 3796 C C . ALA A 1 480 ? -36.288 5.756 29.858 1.00 98.44 480 ALA A C 1
ATOM 3798 O O . ALA A 1 480 ? -37.392 5.272 29.602 1.00 98.44 480 ALA A O 1
ATOM 3799 N N . LEU A 1 481 ? -35.709 5.666 31.056 1.00 98.44 481 LEU A N 1
ATOM 3800 C CA . LEU A 1 481 ? -36.229 4.947 32.219 1.00 98.44 481 LEU A CA 1
ATOM 3801 C C . LEU A 1 481 ? -36.288 5.907 33.406 1.00 98.44 481 LEU A C 1
ATOM 3803 O O . LEU A 1 481 ? -35.252 6.383 33.875 1.00 98.44 481 LEU A O 1
ATOM 3807 N N . TRP A 1 482 ? -37.483 6.214 33.901 1.00 97.88 482 TRP A N 1
ATOM 3808 C CA . TRP A 1 482 ? -37.625 7.163 35.004 1.00 97.88 482 TRP A CA 1
ATOM 3809 C C . TRP A 1 482 ? -38.949 7.026 35.744 1.00 97.88 482 TRP A C 1
ATOM 3811 O O . TRP A 1 482 ? -39.886 6.397 35.265 1.00 97.88 482 TRP A O 1
ATOM 3821 N N . GLY A 1 483 ? -39.032 7.631 36.924 1.00 95.56 483 GLY A N 1
ATOM 3822 C CA . GLY A 1 483 ? -40.287 7.798 37.639 1.00 95.56 483 GLY A CA 1
ATOM 3823 C C . GLY A 1 483 ? -40.364 9.121 38.387 1.00 95.56 483 GLY A C 1
ATOM 3824 O O . GLY A 1 483 ? -39.436 9.932 38.350 1.00 95.56 483 GLY A O 1
ATOM 3825 N N . THR A 1 484 ? -41.485 9.356 39.068 1.00 90.25 484 THR A N 1
ATOM 3826 C CA . THR A 1 484 ? -41.722 10.609 39.808 1.00 90.25 484 THR A CA 1
ATOM 3827 C C . THR A 1 484 ? -40.799 10.783 41.017 1.00 90.25 484 THR A C 1
ATOM 3829 O O . THR A 1 484 ? -40.554 11.913 41.440 1.00 90.25 484 THR A O 1
ATOM 3832 N N . ARG A 1 485 ? -40.275 9.687 41.582 1.00 92.56 485 ARG A N 1
ATOM 3833 C CA . ARG A 1 485 ? -39.246 9.691 42.635 1.00 92.56 485 ARG A CA 1
ATOM 3834 C C . ARG A 1 485 ? -38.203 8.609 42.352 1.00 92.56 485 ARG A C 1
ATOM 3836 O O . ARG A 1 485 ? -38.409 7.717 41.531 1.00 92.56 485 ARG A O 1
ATOM 3843 N N . ALA A 1 486 ? -37.098 8.656 43.096 1.00 92.50 486 ALA A N 1
ATOM 3844 C CA . ALA A 1 486 ? -35.976 7.720 42.969 1.00 92.50 486 ALA A CA 1
ATOM 3845 C C . ALA A 1 486 ? -36.403 6.240 43.021 1.00 92.50 486 ALA A C 1
ATOM 3847 O O . ALA A 1 486 ? -35.917 5.416 42.249 1.00 92.50 486 ALA A O 1
ATOM 3848 N N . ILE A 1 487 ? -37.354 5.899 43.899 1.00 95.44 487 ILE A N 1
ATOM 3849 C CA . ILE A 1 487 ? -37.831 4.520 44.040 1.00 95.44 487 ILE A CA 1
ATOM 3850 C C . ILE A 1 487 ? -38.636 4.050 42.822 1.00 95.44 487 ILE A C 1
ATOM 3852 O O . ILE A 1 487 ? -38.589 2.872 42.478 1.00 95.44 487 ILE A O 1
ATOM 3856 N N . GLU A 1 488 ? -39.342 4.949 42.134 1.00 97.44 488 GLU A N 1
ATOM 3857 C CA . GLU A 1 488 ? -40.015 4.624 40.877 1.00 97.44 488 GLU A CA 1
ATOM 3858 C C . GLU A 1 488 ? -39.038 4.529 39.704 1.00 97.44 488 GLU A C 1
ATOM 3860 O O . GLU A 1 488 ? -39.193 3.626 38.886 1.00 97.44 488 GLU A O 1
ATOM 3865 N N . THR A 1 489 ? -37.991 5.364 39.653 1.00 97.31 489 THR A N 1
ATOM 3866 C CA . THR A 1 489 ? -36.902 5.192 38.672 1.00 97.31 489 THR A CA 1
ATOM 3867 C C . THR A 1 489 ? -36.241 3.820 38.826 1.00 97.31 489 THR A C 1
ATOM 3869 O O . THR A 1 489 ? -36.061 3.112 37.836 1.00 97.31 489 THR A O 1
ATOM 3872 N N . ALA A 1 490 ? -35.957 3.387 40.060 1.00 97.44 490 ALA A N 1
ATOM 3873 C CA . ALA A 1 490 ? -35.423 2.050 40.323 1.00 97.44 490 ALA A CA 1
ATOM 3874 C C . ALA A 1 490 ? -36.363 0.939 39.817 1.00 97.44 490 ALA A C 1
ATOM 3876 O O . ALA A 1 490 ? -35.916 -0.001 39.162 1.00 97.44 490 ALA A O 1
ATOM 3877 N N . LYS A 1 491 ? -37.676 1.073 40.048 1.00 97.75 491 LYS A N 1
ATOM 3878 C CA . LYS A 1 491 ? -38.678 0.132 39.520 1.00 97.75 491 LYS A CA 1
ATOM 3879 C C . LYS A 1 491 ? -38.742 0.135 37.989 1.00 97.75 491 LYS A C 1
ATOM 3881 O O . LYS A 1 491 ? -38.926 -0.932 37.413 1.00 97.75 491 LYS A O 1
ATOM 3886 N N . ALA A 1 492 ? -38.580 1.287 37.333 1.00 98.25 492 ALA A N 1
ATOM 3887 C CA . ALA A 1 492 ? -38.532 1.374 35.870 1.00 98.25 492 ALA A CA 1
ATOM 3888 C C . ALA A 1 492 ? -37.361 0.558 35.302 1.00 98.25 492 ALA A C 1
ATOM 3890 O O . ALA A 1 492 ? -37.538 -0.188 34.339 1.00 98.25 492 ALA A O 1
ATOM 3891 N N . VAL A 1 493 ? -36.185 0.654 35.933 1.00 98.50 493 VAL A N 1
ATOM 3892 C CA . VAL A 1 493 ? -35.007 -0.141 35.559 1.00 98.50 493 VAL A CA 1
ATOM 3893 C C . VAL A 1 493 ? -35.252 -1.638 35.756 1.00 98.50 493 VAL A C 1
ATOM 3895 O O . VAL A 1 493 ? -35.023 -2.416 34.831 1.00 98.50 493 VAL A O 1
ATOM 3898 N N . GLU A 1 494 ? -35.771 -2.052 36.914 1.00 98.00 494 GLU A N 1
ATOM 3899 C CA . GLU A 1 494 ? -36.066 -3.469 37.182 1.00 98.00 494 GLU A CA 1
ATOM 3900 C C . GLU A 1 494 ? -37.118 -4.042 36.224 1.00 98.00 494 GLU A C 1
ATOM 3902 O O . GLU A 1 494 ? -36.999 -5.177 35.754 1.00 98.00 494 GLU A O 1
ATOM 3907 N N . LEU A 1 495 ? -38.135 -3.253 35.878 1.00 97.75 495 LEU A N 1
ATOM 3908 C CA . LEU A 1 495 ? -39.147 -3.653 34.908 1.00 97.75 495 LEU A CA 1
ATOM 3909 C C . LEU A 1 495 ? -38.547 -3.796 33.502 1.00 97.75 495 LEU A C 1
ATOM 3911 O O . LEU A 1 495 ? -38.845 -4.770 32.814 1.00 97.75 495 LEU A O 1
ATOM 3915 N N . PHE A 1 496 ? -37.655 -2.892 33.086 1.00 98.31 496 PHE A N 1
ATOM 3916 C CA . PHE A 1 496 ? -36.942 -2.999 31.808 1.00 98.31 496 PHE A CA 1
ATOM 3917 C C . PHE A 1 496 ? -36.068 -4.264 31.725 1.00 98.31 496 PHE A C 1
ATOM 3919 O O . PHE A 1 496 ? -36.052 -4.933 30.690 1.00 98.31 496 PHE A O 1
ATOM 3926 N N . ILE A 1 497 ? -35.398 -4.632 32.824 1.00 98.19 497 ILE A N 1
ATOM 3927 C CA . ILE A 1 497 ? -34.578 -5.852 32.922 1.00 98.19 497 ILE A CA 1
ATOM 3928 C C . ILE A 1 497 ? -35.451 -7.116 32.885 1.00 98.19 497 ILE A C 1
ATOM 3930 O O . ILE A 1 497 ? -35.152 -8.050 32.144 1.00 98.19 497 ILE A O 1
ATOM 3934 N N . SER A 1 498 ? -36.518 -7.166 33.686 1.00 96.62 498 SER A N 1
ATOM 3935 C CA . SER A 1 498 ? -37.298 -8.395 33.922 1.00 96.62 498 SER A CA 1
ATOM 3936 C C . SER A 1 498 ? -38.376 -8.690 32.871 1.00 96.62 498 SER A C 1
ATOM 3938 O O . SER A 1 498 ? -38.808 -9.835 32.751 1.00 96.62 498 SER A O 1
ATOM 3940 N N . SER A 1 499 ? -38.800 -7.696 32.087 1.00 95.06 499 SER A N 1
ATOM 3941 C CA . SER A 1 499 ? -39.856 -7.839 31.066 1.00 95.06 499 SER A CA 1
ATOM 3942 C C . SER A 1 499 ? -39.371 -8.366 29.707 1.00 95.06 499 SER A C 1
ATOM 3944 O O . SER A 1 499 ? -40.175 -8.516 28.787 1.00 95.06 499 SER A O 1
ATOM 3946 N N . GLY A 1 500 ? -38.065 -8.606 29.546 1.00 94.56 500 GLY A N 1
ATOM 3947 C CA . GLY A 1 500 ? -37.444 -8.951 28.260 1.00 94.56 500 GLY A CA 1
ATOM 3948 C C . GLY A 1 500 ? -37.225 -7.753 27.324 1.00 94.56 500 GLY A C 1
ATOM 3949 O O . GLY A 1 500 ? -36.712 -7.920 26.217 1.00 94.56 500 GLY A O 1
ATOM 3950 N N . LEU A 1 501 ? -37.581 -6.529 27.741 1.00 96.94 501 LEU A N 1
ATOM 3951 C CA . LEU A 1 501 ? -37.298 -5.311 26.973 1.00 96.94 501 LEU A CA 1
ATOM 3952 C C . LEU A 1 501 ? -35.795 -5.050 26.841 1.00 96.94 501 LEU A C 1
ATOM 3954 O O . LEU A 1 501 ? -35.350 -4.656 25.761 1.00 96.94 501 LEU A O 1
ATOM 3958 N N . LEU A 1 502 ? -35.017 -5.316 27.898 1.00 98.12 502 LEU A N 1
ATOM 3959 C CA . LEU A 1 502 ? -33.559 -5.262 27.832 1.00 98.12 502 LEU A CA 1
ATOM 3960 C C . LEU A 1 502 ? -33.024 -6.198 26.743 1.00 98.12 502 LEU A C 1
ATOM 3962 O O . LEU A 1 502 ? -32.263 -5.753 25.892 1.00 98.12 502 LEU A O 1
ATOM 3966 N N . ASP A 1 503 ? -33.454 -7.460 26.718 1.00 97.62 503 ASP A N 1
ATOM 3967 C CA . ASP A 1 503 ? -32.967 -8.434 25.735 1.00 97.62 503 ASP A CA 1
ATOM 3968 C C . ASP A 1 503 ? -33.288 -7.987 24.298 1.00 97.62 503 ASP A C 1
ATOM 3970 O O . ASP A 1 503 ? -32.412 -7.985 23.435 1.00 97.62 503 ASP A O 1
ATOM 3974 N N . ARG A 1 504 ? -34.499 -7.465 24.060 1.00 96.88 504 ARG A N 1
ATOM 3975 C CA . ARG A 1 504 ? -34.888 -6.894 22.757 1.00 96.88 504 ARG A CA 1
ATOM 3976 C C . ARG A 1 504 ? -34.066 -5.664 22.372 1.00 96.88 504 ARG A C 1
ATOM 3978 O O . ARG A 1 504 ? -33.750 -5.480 21.198 1.00 96.88 504 ARG A O 1
ATOM 3985 N N . PHE A 1 505 ? -33.745 -4.792 23.328 1.00 98.06 505 PHE A N 1
ATOM 3986 C CA . PHE A 1 505 ? -32.866 -3.648 23.081 1.00 98.06 505 PHE A CA 1
ATOM 3987 C C . PHE A 1 505 ? -31.471 -4.119 22.661 1.00 98.06 505 PHE A C 1
ATOM 3989 O O . PHE A 1 505 ? -30.931 -3.634 21.667 1.00 98.06 505 PHE A O 1
ATOM 3996 N N . LEU A 1 506 ? -30.918 -5.097 23.378 1.00 97.94 506 LEU A N 1
ATOM 3997 C CA . LEU A 1 506 ? -29.604 -5.665 23.090 1.00 97.94 506 LEU A CA 1
ATOM 3998 C C . LEU A 1 506 ? -29.562 -6.361 21.725 1.00 97.94 506 LEU A C 1
ATOM 4000 O O . LEU A 1 506 ? -28.595 -6.177 20.994 1.00 97.94 506 LEU A O 1
ATOM 4004 N N . GLU A 1 507 ? -30.622 -7.068 21.325 1.00 96.44 507 GLU A N 1
ATOM 4005 C CA . GLU A 1 507 ? -30.752 -7.635 19.973 1.00 96.44 507 GLU A CA 1
ATOM 4006 C C . GLU A 1 507 ? -30.701 -6.568 18.872 1.00 96.44 507 GLU A C 1
ATOM 4008 O O . GLU A 1 507 ? -30.136 -6.808 17.808 1.00 96.44 507 GLU A O 1
ATOM 4013 N N . VAL A 1 508 ? -31.273 -5.382 19.108 1.00 96.06 508 VAL A N 1
ATOM 4014 C CA . VAL A 1 508 ? -31.211 -4.262 18.154 1.00 96.06 508 VAL A CA 1
ATOM 4015 C C . VAL A 1 508 ? -29.816 -3.640 18.110 1.00 96.06 508 VAL A C 1
ATOM 4017 O O . VAL A 1 508 ? -29.365 -3.228 17.041 1.00 96.06 508 VAL A O 1
ATOM 4020 N N . VAL A 1 509 ? -29.133 -3.553 19.252 1.00 96.56 509 VAL A N 1
ATOM 4021 C CA . VAL A 1 509 ? -27.790 -2.964 19.351 1.00 96.56 509 VAL A CA 1
ATOM 4022 C C . VAL A 1 509 ? -26.713 -3.889 18.778 1.00 96.56 509 VAL A C 1
ATOM 4024 O O . VAL A 1 509 ? -25.831 -3.422 18.064 1.00 96.56 509 VAL A O 1
ATOM 4027 N N . TRP A 1 510 ? -26.782 -5.189 19.062 1.00 95.69 510 TRP A N 1
ATOM 4028 C CA . TRP A 1 510 ? -25.740 -6.176 18.748 1.00 95.69 510 TRP A CA 1
ATOM 4029 C C . TRP A 1 510 ? -26.026 -7.029 17.505 1.00 95.69 510 TRP A C 1
ATOM 4031 O O . TRP A 1 510 ? -25.449 -8.115 17.370 1.00 95.69 510 TRP A O 1
ATOM 4041 N N . LYS A 1 511 ? -26.923 -6.550 16.638 1.00 85.50 511 LYS A N 1
ATOM 4042 C CA . LYS A 1 511 ? -27.354 -7.237 15.417 1.00 85.50 511 LYS A CA 1
ATOM 4043 C C . LYS A 1 511 ? -26.244 -7.418 14.384 1.00 85.50 511 LYS A C 1
ATOM 4045 O O . LYS A 1 511 ? -25.415 -6.493 14.229 1.00 85.50 511 LYS A O 1
#

Mean predicted aligned error: 7.24 Å

Foldseek 3Di:
DQFAEEEADFPVCVVLVVVLCVLLVVVVGGYDDPPDDDPDDPVVVVVLLVVLLPYQAYEYEDALRLLVDPVSVVSLVSNVVSVHQYEYEYQDPDHDHPPPVCVSCVVHDYHYQPVHVVVCSVVVSVVSQLSSLCVVPVVQVVLVVVFQVPFPDKDKAQQPVHVLPDDAADDPFFGWHQDPSWIKTFGAAQGKDKDFSVNDFKFQWKKKKFKKFWPDFDQPWWWDKWWADDPPAKIWDWIDGLQQKTWIWMQHPNDTGTQDMDGPQPLDHHDGDMKIWIWTDDQQKIWIDINSGTRDIGGGHRGRIGTMMTIIGHRTMMITRMIIMTGYGLVSLLVVLVVCVVLLVPVVSLVSLVVSCVRPVPPVVSVVSNPDDGARLQAEEEEEWFPDPVRCVLQVVLSVVLQVLQQVVCPPPPRRGYDYDYLCRCVVDVSSVSHQYEYQEDVVRHVVCVVCVVVFCWDPVADQFWTWTHDLVVLDSYIYTYGPGSVNSSVSSVCCSPVCVSVSSNVSRVD

Solvent-accessible surface area (backbone atoms only — not comparable to full-atom values): 26453 Å² total; per-residue (Å²): 117,94,28,45,30,31,54,40,59,28,81,93,44,47,69,60,52,50,53,50,47,54,51,38,43,74,73,72,44,42,66,41,62,91,88,82,74,70,88,91,41,74,68,47,56,54,48,50,53,50,48,54,71,54,27,60,34,36,36,35,46,40,38,72,60,21,75,70,32,66,63,40,53,48,51,54,49,52,31,55,76,67,70,42,51,58,41,42,33,24,68,47,98,77,57,86,72,54,94,66,46,61,70,71,47,69,86,42,71,74,47,58,28,59,96,33,60,77,70,30,44,67,61,51,48,53,52,52,50,43,52,50,44,40,67,78,40,44,66,56,55,48,45,45,51,52,45,64,74,65,37,75,40,78,51,71,49,40,37,67,89,52,63,46,67,42,80,72,46,82,55,97,31,27,40,29,44,74,52,97,38,10,42,31,43,33,25,36,79,89,18,65,35,71,49,58,39,64,66,55,64,44,30,48,28,34,38,41,35,37,37,44,31,44,76,47,57,70,39,85,43,41,35,44,37,32,42,20,43,69,83,81,48,43,26,37,37,49,31,37,30,23,67,17,31,42,38,37,31,34,35,51,92,82,38,85,43,80,75,46,77,44,75,69,42,82,66,42,54,48,56,52,46,72,42,42,39,34,41,32,36,50,78,33,38,38,32,37,26,31,66,82,34,84,70,49,72,53,78,62,61,89,75,54,57,25,32,55,24,45,34,35,33,40,45,29,27,38,34,46,36,38,42,38,39,39,16,35,32,53,64,57,49,50,50,52,21,49,54,27,44,77,68,26,38,36,68,62,13,49,54,45,32,52,54,48,39,77,69,40,75,81,46,58,68,45,57,55,58,65,70,56,87,73,63,20,36,62,50,11,33,38,36,29,27,12,68,51,71,67,34,39,68,49,34,42,59,43,50,53,55,52,31,53,57,44,35,64,68,23,59,92,46,93,54,32,36,53,44,84,42,31,28,61,65,44,67,73,41,68,73,56,72,62,23,31,37,38,23,35,35,36,51,91,53,7,61,56,21,54,71,48,36,89,79,32,47,71,44,89,89,40,52,100,50,26,37,39,24,35,40,47,95,78,66,44,55,48,36,28,25,13,26,84,45,54,71,31,21,38,49,24,47,52,48,37,60,72,70,49,52,46,59,54,44,47,53,60,46,68,104

pLDDT: mean 93.55, std 6.04, range [54.06, 98.81]